Protein AF-A0A2H0ZC05-F1 (afdb_monomer)

Organism: Candidozyma auris (NCBI:txid498019)

Nearest PDB structures (foldseek):
  5mu7-assembly1_A  TM=9.504E-01  e=3.619E-16  Thermochaetoides thermophila DSM 1495
  5nzr-assembly1_B  TM=6.597E-01  e=6.201E-12  Mus musculus
  5nzt-assembly1_N  TM=6.610E-01  e=6.939E-12  Mus musculus
  9c5c-assembly1_B  TM=4.748E-01  e=2.249E-07  Homo sapiens
  9c5a-assembly1_b  TM=6.214E-01  e=5.607E-03  Homo sapiens

Secondary structure (DSSP, 8-state):
--------HHHHHHHHHTT---HHHHHTTHHHHHHHHT-SSHHHHHHHHHHHHHHHHH-TTT-TTHHHHHHHHHHH---HHHHHHHHHHHHHH-HHHHHHHHHHHGGGGGGS-HHHHHHHHHHHHHHTTT-GGGHHHHHHHHHHHTT-S-HHHHHHHHHHHHHH---HHHHHHHHHHHHHHHHH-S-HHHHHHHHHHHHHHHHHSTTSSGGGHHHHHGGGGSS-HHHHHHHHHHHHHH--TTTHHHHHHHHHHHHHHHTT---HHHHHHHHHHHHHHHHHHHH-GGGHHHHHHHHHHTTTTS-HHHHHHHHHHHHHHHHH-GGGHHHHHHHHHHHGGG---HHHHHHHHHHHHHH--SHHHHHHHHHHHHHHH-SSSHHHHHHHHHHHHHHSSS---------------PPBPTTSPBP-----S-----SSSTTTTHHHHHHHTT-HHHHHHHHHHHHHHHHHHHHTT--HHHHHHHHHHHHHHHHHHHHHHTSTTSSSPPPHHHHHHHHHHHHHHH--TTHHHHHHIIIIIHHHHHHHHHHHHHHHHHHHHHHHHHHHHHT-

Radius of gyration: 38.26 Å; Cα contacts (8 Å, |Δi|>4): 537; chains: 1; bounding box: 93×70×108 Å

Structure (mmCIF, N/CA/C/O backbone):
data_AF-A0A2H0ZC05-F1
#
_entry.id   AF-A0A2H0ZC05-F1
#
loop_
_atom_site.group_PDB
_atom_site.id
_atom_site.type_symbol
_atom_site.label_atom_id
_atom_site.label_alt_id
_atom_site.label_comp_id
_atom_site.label_asym_id
_atom_site.label_entity_id
_atom_site.label_seq_id
_atom_site.pdbx_PDB_ins_code
_atom_site.Cartn_x
_atom_site.Cartn_y
_atom_site.Cartn_z
_atom_site.occupancy
_atom_site.B_iso_or_equiv
_atom_site.auth_seq_id
_atom_site.auth_comp_id
_atom_site.auth_asym_id
_atom_site.auth_atom_id
_atom_site.pdbx_PDB_model_num
ATOM 1 N N . MET A 1 1 ? 0.433 31.189 -42.119 1.00 25.84 1 MET A N 1
ATOM 2 C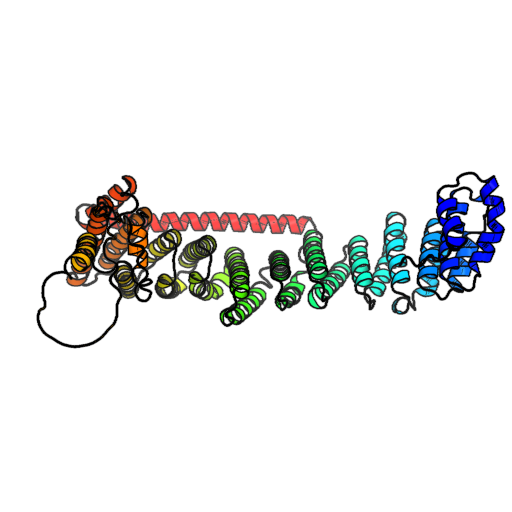 CA . MET A 1 1 ? 1.624 31.275 -42.993 1.00 25.84 1 MET A CA 1
ATOM 3 C C . MET A 1 1 ? 2.494 30.062 -42.678 1.00 25.84 1 MET A C 1
ATOM 5 O O . MET A 1 1 ? 3.306 30.129 -41.775 1.00 25.84 1 MET A O 1
ATOM 9 N N . ILE A 1 2 ? 2.174 28.851 -43.141 1.00 26.28 2 ILE A N 1
ATOM 10 C CA . ILE A 1 2 ? 2.543 28.315 -44.467 1.00 26.28 2 ILE A CA 1
ATOM 11 C C . ILE A 1 2 ? 3.816 28.980 -44.998 1.00 26.28 2 ILE A C 1
ATOM 13 O O . ILE A 1 2 ? 3.753 29.863 -45.847 1.00 26.28 2 ILE A O 1
ATOM 17 N N . TYR A 1 3 ? 4.961 28.589 -44.442 1.00 22.62 3 TYR A N 1
ATOM 18 C CA . TYR A 1 3 ? 6.230 28.705 -45.145 1.00 22.62 3 TYR A CA 1
ATOM 19 C C . TYR A 1 3 ? 6.431 27.409 -45.924 1.00 22.62 3 TYR A C 1
ATOM 21 O O . TYR A 1 3 ? 6.767 26.368 -45.363 1.00 22.62 3 TYR A O 1
ATOM 29 N N . SER A 1 4 ? 6.160 27.489 -47.225 1.00 26.08 4 SER A N 1
ATOM 30 C CA . SER A 1 4 ? 6.611 26.529 -48.223 1.00 26.08 4 SER A CA 1
ATOM 31 C C . SER A 1 4 ? 8.138 26.502 -48.212 1.00 26.08 4 SER A C 1
ATOM 33 O O . SER A 1 4 ? 8.786 27.401 -48.743 1.00 26.08 4 SER A O 1
ATOM 35 N N . ILE A 1 5 ? 8.707 25.479 -47.582 1.00 25.19 5 ILE A N 1
ATOM 36 C CA . ILE A 1 5 ? 10.109 25.101 -47.754 1.00 25.19 5 ILE A CA 1
ATOM 37 C C . ILE A 1 5 ? 10.125 24.094 -48.914 1.00 25.19 5 ILE A C 1
ATOM 39 O O . ILE A 1 5 ? 9.322 23.159 -48.895 1.00 25.19 5 ILE A O 1
ATOM 43 N N . PRO A 1 6 ? 10.957 24.273 -49.955 1.00 29.19 6 PRO A N 1
ATOM 44 C CA . PRO A 1 6 ? 11.022 23.322 -51.056 1.00 29.19 6 PRO A CA 1
ATOM 45 C C . PRO A 1 6 ? 11.471 21.962 -50.509 1.00 29.19 6 PRO A C 1
ATOM 47 O O . PRO A 1 6 ? 12.540 21.868 -49.905 1.00 29.19 6 PRO A O 1
ATOM 50 N N . MET A 1 7 ? 10.645 20.928 -50.711 1.00 31.30 7 MET A N 1
ATOM 51 C CA . MET A 1 7 ? 10.996 19.530 -50.448 1.00 31.30 7 MET A CA 1
ATOM 52 C C . MET A 1 7 ? 12.373 19.256 -51.054 1.00 31.30 7 MET A C 1
ATOM 54 O O . MET A 1 7 ? 12.557 19.331 -52.271 1.00 31.30 7 MET A O 1
ATOM 58 N N . SER A 1 8 ? 13.361 18.986 -50.203 1.00 38.34 8 SER A N 1
ATOM 59 C CA . SER A 1 8 ? 14.692 18.623 -50.678 1.00 38.34 8 SER A CA 1
ATOM 60 C C . SER A 1 8 ? 14.616 17.252 -51.352 1.00 38.34 8 SER A C 1
ATOM 62 O O . SER A 1 8 ? 13.897 16.365 -50.891 1.00 38.34 8 SER A O 1
ATOM 64 N N . THR A 1 9 ? 15.376 17.045 -52.427 1.00 42.34 9 THR A N 1
ATOM 65 C CA . THR A 1 9 ? 15.483 15.780 -53.181 1.00 42.34 9 THR A CA 1
ATOM 66 C C . THR A 1 9 ? 15.666 14.552 -52.275 1.00 42.34 9 THR A C 1
ATOM 68 O O . THR A 1 9 ? 15.204 13.467 -52.604 1.00 42.34 9 THR A O 1
ATOM 71 N N . SER A 1 10 ? 16.257 14.731 -51.091 1.00 37.34 10 SER A N 1
ATOM 72 C CA . SER A 1 10 ? 16.441 13.710 -50.053 1.00 37.34 10 SER A CA 1
ATOM 73 C C . SER A 1 10 ? 15.133 13.163 -49.444 1.00 37.34 10 SER A C 1
ATOM 75 O O . SER A 1 10 ? 15.049 11.963 -49.186 1.00 37.34 10 SER A O 1
ATOM 77 N N . GLU A 1 11 ? 14.099 13.990 -49.246 1.00 40.62 11 GLU A N 1
ATOM 78 C CA . GLU A 1 11 ? 12.806 13.555 -48.675 1.00 40.62 11 GLU A CA 1
ATOM 79 C C . GLU A 1 11 ? 11.979 12.745 -49.675 1.00 40.62 11 GLU A C 1
ATOM 81 O O . GLU A 1 11 ? 11.340 11.753 -49.314 1.00 40.62 11 GLU A O 1
ATOM 86 N N . VAL A 1 12 ? 12.042 13.143 -50.949 1.00 46.09 12 VAL A N 1
ATOM 87 C CA . VAL A 1 12 ? 11.415 12.419 -52.059 1.00 46.09 12 VAL A CA 1
ATOM 88 C C . VAL A 1 12 ? 12.086 11.058 -52.240 1.00 46.09 12 VAL A C 1
ATOM 90 O O . VAL A 1 12 ? 11.395 10.056 -52.385 1.00 46.09 12 VAL A O 1
ATOM 93 N N . ILE A 1 13 ? 13.419 11.002 -52.149 1.00 50.53 13 ILE A N 1
ATOM 94 C CA . ILE A 1 13 ? 14.196 9.766 -52.290 1.00 50.53 13 ILE A CA 1
ATOM 95 C C . ILE A 1 13 ? 13.899 8.787 -51.145 1.00 50.53 13 ILE A C 1
ATOM 97 O O . ILE A 1 13 ? 13.570 7.642 -51.425 1.00 50.53 13 ILE A O 1
ATOM 101 N N . HIS A 1 14 ? 13.914 9.201 -49.874 1.00 47.03 14 HIS A N 1
ATOM 102 C CA . HIS A 1 14 ? 13.632 8.278 -48.761 1.00 47.03 14 HIS A CA 1
ATOM 103 C C . HIS A 1 14 ? 12.200 7.706 -48.811 1.00 47.03 14 HIS A C 1
ATOM 105 O O . HIS A 1 14 ? 12.002 6.496 -48.719 1.00 47.03 14 HIS A O 1
ATOM 111 N N . CYS A 1 15 ? 11.187 8.556 -49.021 1.00 48.47 15 CYS A N 1
ATOM 112 C CA . CYS A 1 15 ? 9.786 8.121 -49.016 1.00 48.47 15 CYS A CA 1
ATOM 113 C C . CYS A 1 15 ? 9.405 7.305 -50.273 1.00 48.47 15 CYS A C 1
ATOM 115 O O . CYS A 1 15 ? 8.543 6.424 -50.200 1.00 48.47 15 CYS A O 1
ATOM 117 N N . ALA A 1 16 ? 10.061 7.559 -51.414 1.00 50.00 16 ALA A N 1
ATOM 118 C CA . ALA A 1 16 ? 9.910 6.757 -52.629 1.00 50.00 16 ALA A CA 1
ATOM 119 C C . ALA A 1 16 ? 10.666 5.420 -52.542 1.00 50.00 16 ALA A C 1
ATOM 121 O O . ALA A 1 16 ? 10.108 4.387 -52.905 1.00 50.00 16 ALA A O 1
ATOM 122 N N . LEU A 1 17 ? 11.894 5.403 -52.011 1.00 54.03 17 LEU A N 1
ATOM 123 C CA . LEU A 1 17 ? 12.726 4.197 -51.909 1.00 54.03 17 LEU A CA 1
ATOM 124 C C . LEU A 1 17 ? 12.153 3.144 -50.956 1.00 54.03 17 LEU A C 1
ATOM 126 O O . LEU A 1 17 ? 12.253 1.959 -51.248 1.00 54.03 17 LEU A O 1
ATOM 130 N N . CYS A 1 18 ? 11.475 3.536 -49.873 1.00 54.59 18 CYS A N 1
ATOM 131 C CA . CYS A 1 18 ? 10.784 2.566 -49.012 1.00 54.59 18 CYS A CA 1
ATOM 132 C C . CYS A 1 18 ? 9.601 1.859 -49.712 1.00 54.59 18 CYS A C 1
ATOM 134 O O . CYS A 1 18 ? 9.106 0.850 -49.208 1.00 54.59 18 CYS A O 1
ATOM 136 N N . LYS A 1 19 ? 9.121 2.382 -50.852 1.00 57.22 19 LYS A N 1
ATOM 137 C CA . LYS A 1 19 ? 7.985 1.842 -51.623 1.00 57.22 19 LYS A CA 1
ATOM 138 C C . LYS A 1 19 ? 8.395 1.200 -52.951 1.00 57.22 19 LYS A C 1
ATOM 140 O O . LYS A 1 19 ? 7.619 0.421 -53.501 1.00 57.22 19 LYS A O 1
ATOM 145 N N . LEU A 1 20 ? 9.588 1.505 -53.456 1.00 60.16 20 LEU A N 1
ATOM 146 C CA . LEU A 1 20 ? 10.140 0.949 -54.688 1.00 60.16 20 LEU A CA 1
ATOM 147 C C . LEU A 1 20 ? 10.811 -0.398 -54.397 1.00 60.16 20 LEU A C 1
ATOM 149 O O . LEU A 1 20 ? 11.782 -0.472 -53.652 1.00 60.16 20 LEU A O 1
ATOM 153 N N . LYS A 1 21 ? 10.278 -1.468 -54.992 1.00 64.75 21 LYS A N 1
ATOM 154 C CA . LYS A 1 21 ? 10.805 -2.839 -54.858 1.00 64.75 21 LYS A CA 1
ATOM 155 C C . LYS A 1 21 ? 11.502 -3.350 -56.121 1.00 64.75 21 LYS A C 1
ATOM 157 O O . LYS A 1 21 ? 11.940 -4.493 -56.141 1.00 64.75 21 LYS A O 1
ATOM 162 N N . GLU A 1 22 ? 11.566 -2.534 -57.171 1.00 74.56 22 GLU A N 1
ATOM 163 C CA . GLU A 1 22 ? 12.132 -2.913 -58.468 1.00 74.56 22 GLU A CA 1
ATOM 164 C C . GLU A 1 22 ? 13.653 -2.670 -58.485 1.00 74.56 22 GLU A C 1
ATOM 166 O O . GLU A 1 22 ? 14.074 -1.511 -58.421 1.00 74.56 22 GLU A O 1
ATOM 171 N N . PRO A 1 23 ? 14.491 -3.723 -58.575 1.00 71.62 23 PRO A N 1
ATOM 172 C CA . PRO A 1 23 ? 15.948 -3.603 -58.450 1.00 71.62 23 PRO A CA 1
ATOM 173 C C . PRO A 1 23 ? 16.602 -2.701 -59.507 1.00 71.62 23 PRO A C 1
ATOM 175 O O . PRO A 1 23 ? 17.554 -1.990 -59.201 1.00 71.62 23 PRO A O 1
ATOM 178 N N . GLU A 1 24 ? 16.063 -2.687 -60.727 1.00 75.06 24 GLU A N 1
ATOM 179 C CA . GLU A 1 24 ? 16.608 -1.942 -61.873 1.00 75.06 24 GLU A CA 1
ATOM 180 C C . GLU A 1 24 ? 16.521 -0.420 -61.676 1.00 75.06 24 GLU A C 1
ATOM 182 O O . GLU A 1 24 ? 17.444 0.324 -62.007 1.00 75.06 24 GLU A O 1
ATOM 187 N N . LEU A 1 25 ? 15.433 0.062 -61.065 1.00 75.44 25 LEU A N 1
ATOM 188 C CA . LEU A 1 25 ? 15.272 1.480 -60.735 1.00 75.44 25 LEU A CA 1
ATOM 189 C C . LEU A 1 25 ? 16.177 1.888 -59.567 1.00 75.44 25 LEU A C 1
ATOM 191 O O . LEU A 1 25 ? 16.701 3.004 -59.551 1.00 75.44 25 LEU A O 1
ATOM 195 N N . LEU A 1 26 ? 16.392 0.982 -58.609 1.00 78.75 26 LEU A N 1
ATOM 196 C CA . LEU A 1 26 ? 17.261 1.213 -57.455 1.00 78.75 26 LEU A CA 1
ATOM 197 C C . LEU A 1 26 ? 18.736 1.315 -57.857 1.00 78.75 26 LEU A C 1
ATOM 199 O O . LEU A 1 26 ? 19.447 2.149 -57.298 1.00 78.75 26 LEU A O 1
ATOM 203 N N . GLU A 1 27 ? 19.177 0.538 -58.851 1.00 81.69 27 GLU A N 1
ATOM 204 C CA . GLU A 1 27 ? 20.559 0.547 -59.348 1.00 81.69 27 GLU A CA 1
ATOM 205 C C . GLU A 1 27 ? 20.999 1.943 -59.817 1.00 81.69 27 GLU A C 1
ATOM 207 O O . GLU A 1 27 ? 22.078 2.425 -59.463 1.00 81.69 27 GLU A O 1
ATOM 212 N N . THR A 1 28 ? 20.115 2.660 -60.517 1.00 83.50 28 THR A N 1
ATOM 213 C CA . THR A 1 28 ? 20.395 4.020 -61.013 1.00 83.50 28 THR A CA 1
ATOM 214 C C . THR A 1 28 ? 20.572 5.062 -59.900 1.00 83.50 28 THR A C 1
ATOM 216 O O . THR A 1 28 ? 21.177 6.115 -60.113 1.00 83.50 28 THR A O 1
ATOM 219 N N . LEU A 1 29 ? 20.066 4.781 -58.695 1.00 82.88 29 LEU A N 1
ATOM 220 C CA . LEU A 1 29 ? 20.072 5.706 -57.562 1.00 82.88 29 LEU A CA 1
ATOM 221 C C . LEU A 1 29 ? 21.282 5.516 -56.638 1.00 82.88 29 LEU A C 1
ATOM 223 O O . LEU A 1 29 ? 21.592 6.423 -55.861 1.00 82.88 29 LEU A O 1
ATOM 227 N N . ILE A 1 30 ? 22.003 4.396 -56.749 1.00 85.31 30 ILE A N 1
ATOM 228 C CA . ILE A 1 30 ? 23.152 4.056 -55.892 1.00 85.31 30 ILE A CA 1
ATOM 229 C C . ILE A 1 30 ? 24.222 5.164 -55.865 1.00 85.31 30 ILE A C 1
ATOM 231 O O . ILE A 1 30 ? 24.635 5.548 -54.764 1.00 85.31 30 ILE A O 1
ATOM 235 N N . PRO A 1 31 ? 24.666 5.739 -57.006 1.00 87.62 31 PRO A N 1
ATOM 236 C CA . PRO A 1 31 ? 25.698 6.779 -56.990 1.00 87.62 31 PRO A CA 1
ATOM 237 C C . PRO A 1 31 ? 25.248 8.038 -56.240 1.00 87.62 31 PRO A C 1
ATOM 239 O O . PRO A 1 31 ? 26.032 8.634 -55.501 1.00 87.62 31 PRO A O 1
ATOM 242 N N . ASN A 1 32 ? 23.968 8.403 -56.371 1.00 86.69 32 ASN A N 1
ATOM 243 C CA . ASN A 1 32 ? 23.388 9.556 -55.684 1.00 86.69 32 ASN A CA 1
ATOM 244 C C . ASN A 1 32 ? 23.322 9.319 -54.171 1.00 86.69 32 ASN A C 1
ATOM 246 O O . ASN A 1 32 ? 23.702 10.195 -53.399 1.00 86.69 32 ASN A O 1
ATOM 250 N N . VAL A 1 33 ? 22.899 8.125 -53.738 1.00 87.81 33 VAL A N 1
ATOM 251 C CA . VAL A 1 33 ? 22.850 7.767 -52.311 1.00 87.81 33 VAL A CA 1
ATOM 252 C C . VAL A 1 33 ? 24.248 7.797 -51.694 1.00 87.81 33 VAL A C 1
ATOM 254 O O . VAL A 1 33 ? 24.424 8.403 -50.637 1.00 87.81 33 VAL A O 1
ATOM 257 N N . ARG A 1 34 ? 25.261 7.242 -52.376 1.00 89.81 34 ARG A N 1
ATOM 258 C CA . ARG A 1 34 ? 26.662 7.304 -51.926 1.00 89.81 34 ARG A CA 1
ATOM 259 C C . ARG A 1 34 ? 27.164 8.743 -51.794 1.00 89.81 34 ARG A C 1
ATOM 261 O O . ARG A 1 34 ? 27.773 9.087 -50.787 1.00 89.81 34 ARG A O 1
ATOM 268 N N . GLN A 1 35 ? 26.858 9.610 -52.759 1.00 89.50 35 GLN A N 1
ATOM 269 C CA . GLN A 1 35 ? 27.215 11.029 -52.674 1.00 89.50 35 GLN A CA 1
ATOM 270 C C . GLN A 1 35 ? 26.499 11.738 -51.511 1.00 89.50 35 GLN A C 1
ATOM 272 O O . GLN A 1 35 ? 27.079 12.605 -50.855 1.00 89.50 35 GLN A O 1
ATOM 277 N N . CYS A 1 36 ? 25.252 11.358 -51.224 1.00 89.69 36 CYS A N 1
ATOM 278 C CA . CYS A 1 36 ? 24.489 11.911 -50.111 1.00 89.69 36 CYS A CA 1
ATOM 279 C C . CYS A 1 36 ? 25.046 11.522 -48.730 1.00 89.69 36 CYS A C 1
ATOM 281 O O . CYS A 1 36 ? 24.809 12.270 -47.781 1.00 89.69 36 CYS A O 1
ATOM 283 N N . LEU A 1 37 ? 25.805 10.426 -48.604 1.00 88.94 37 LEU A N 1
ATOM 284 C CA . LEU A 1 37 ? 26.459 10.043 -47.344 1.00 88.94 37 LEU A CA 1
ATOM 285 C C . LEU A 1 37 ? 27.570 11.018 -46.940 1.00 88.94 37 LEU A C 1
ATOM 287 O O . LEU A 1 37 ? 27.735 11.276 -45.761 1.00 88.94 37 LEU A O 1
ATOM 291 N N . VAL A 1 38 ? 28.275 11.638 -47.888 1.00 90.56 38 VAL A N 1
ATOM 292 C CA . VAL A 1 38 ? 29.359 12.606 -47.596 1.00 90.56 38 VAL A CA 1
ATOM 293 C C . VAL A 1 38 ? 28.851 14.057 -47.664 1.00 90.56 38 VAL A C 1
ATOM 295 O O . VAL A 1 38 ? 29.604 15.027 -47.718 1.00 90.56 38 VAL A O 1
ATOM 298 N N . HIS A 1 39 ? 27.532 14.250 -47.699 1.00 92.19 39 HIS A N 1
ATOM 299 C CA . HIS A 1 39 ? 26.953 15.574 -47.872 1.00 92.19 39 HIS A CA 1
ATOM 300 C C . HIS A 1 39 ? 27.164 16.457 -46.632 1.00 92.19 39 HIS A C 1
ATOM 302 O O . HIS A 1 39 ? 27.026 16.001 -45.501 1.00 92.19 39 HIS A O 1
ATOM 308 N N . ARG A 1 40 ? 27.400 17.764 -46.823 1.00 89.69 40 ARG A N 1
ATOM 309 C CA . ARG A 1 40 ? 27.661 18.726 -45.727 1.00 89.69 40 ARG A CA 1
ATOM 310 C C . ARG A 1 40 ? 26.579 18.767 -44.636 1.00 89.69 40 ARG A C 1
ATOM 312 O O . ARG A 1 40 ? 26.881 18.989 -43.469 1.00 89.69 40 ARG A O 1
ATOM 319 N N . HIS A 1 41 ? 25.321 18.542 -45.015 1.00 89.56 41 HIS A N 1
ATOM 320 C CA . HIS A 1 41 ? 24.163 18.639 -44.118 1.00 89.56 41 HIS A CA 1
ATOM 321 C C . HIS A 1 41 ? 23.793 17.275 -43.533 1.00 89.56 41 HIS A C 1
ATOM 323 O O . HIS A 1 41 ? 23.402 16.386 -44.291 1.00 89.56 41 HIS A O 1
ATOM 329 N N . ALA A 1 42 ? 23.806 17.152 -42.201 1.00 89.56 42 ALA A N 1
ATOM 330 C CA . ALA A 1 42 ? 23.442 15.929 -41.474 1.00 89.56 42 ALA A CA 1
ATOM 331 C C . ALA A 1 42 ? 22.030 15.419 -41.820 1.00 89.56 42 ALA A C 1
ATOM 333 O O . ALA A 1 42 ? 21.810 14.220 -41.953 1.00 89.56 42 ALA A O 1
ATOM 334 N N . TYR A 1 43 ? 21.081 16.326 -42.084 1.00 87.12 43 TYR A N 1
ATOM 335 C CA . TYR A 1 43 ? 19.729 15.961 -42.530 1.00 87.12 43 TYR A CA 1
ATOM 336 C C . TYR A 1 43 ? 19.713 15.132 -43.826 1.00 87.12 43 TYR A C 1
ATOM 338 O O . TYR A 1 43 ? 18.843 14.287 -44.010 1.00 87.12 43 TYR A O 1
ATOM 346 N N . VAL A 1 44 ? 20.662 15.366 -44.734 1.00 88.75 44 VAL A N 1
ATOM 347 C CA . VAL A 1 44 ? 20.771 14.592 -45.979 1.00 88.75 44 VAL A CA 1
ATOM 348 C C . VAL A 1 44 ? 21.444 13.251 -45.700 1.00 88.75 44 VAL A C 1
ATOM 350 O O . VAL A 1 44 ? 20.954 12.223 -46.165 1.00 88.75 44 VAL A O 1
ATOM 353 N N . ARG A 1 45 ? 22.503 13.250 -44.878 1.00 91.94 45 ARG A N 1
ATOM 354 C CA . ARG A 1 45 ? 23.231 12.034 -44.487 1.00 91.94 45 ARG A CA 1
ATOM 355 C C . ARG A 1 45 ? 22.329 11.043 -43.750 1.00 91.94 45 ARG A C 1
ATOM 357 O O . ARG A 1 45 ? 22.273 9.882 -44.139 1.00 91.94 45 ARG A O 1
ATOM 364 N N . LYS A 1 46 ? 21.521 11.500 -42.780 1.00 88.25 46 LYS A N 1
ATOM 365 C CA . LYS A 1 46 ? 20.600 10.626 -42.027 1.00 88.25 46 LYS A CA 1
ATOM 366 C C . LYS A 1 46 ? 19.616 9.876 -42.934 1.00 88.25 46 LYS A C 1
ATOM 368 O O . LYS A 1 46 ? 19.323 8.712 -42.689 1.00 88.25 46 LYS A O 1
ATOM 373 N N . ASN A 1 47 ? 19.116 10.532 -43.983 1.00 86.88 47 ASN A N 1
ATOM 374 C CA . ASN A 1 47 ? 18.179 9.929 -44.930 1.00 86.88 47 ASN A CA 1
ATOM 375 C C . ASN A 1 47 ? 18.913 9.010 -45.917 1.00 86.88 47 ASN A C 1
ATOM 377 O O . ASN A 1 47 ? 18.370 7.984 -46.319 1.00 86.88 47 ASN A O 1
ATOM 381 N N . ALA A 1 48 ? 20.149 9.362 -46.286 1.00 89.94 48 ALA A N 1
ATOM 382 C CA . ALA A 1 48 ? 21.000 8.543 -47.141 1.00 89.94 48 ALA A CA 1
ATOM 383 C C . ALA A 1 48 ? 21.345 7.194 -46.492 1.00 89.94 48 ALA A C 1
ATOM 385 O O . ALA A 1 48 ? 21.330 6.182 -47.183 1.00 89.94 48 ALA A O 1
ATOM 386 N N . ILE A 1 49 ? 21.560 7.157 -45.172 1.00 91.25 49 ILE A N 1
ATOM 387 C CA . ILE A 1 49 ? 21.775 5.916 -44.405 1.00 91.25 49 ILE A CA 1
ATOM 388 C C . ILE A 1 49 ? 20.582 4.961 -44.560 1.00 91.25 49 ILE A C 1
ATOM 390 O O . ILE A 1 49 ? 20.755 3.802 -44.930 1.00 91.25 49 ILE A O 1
ATOM 394 N N . PHE A 1 50 ? 19.355 5.447 -44.345 1.00 86.88 50 PHE A N 1
ATOM 395 C CA . PHE A 1 50 ? 18.157 4.613 -44.490 1.00 86.88 50 PHE A CA 1
ATOM 396 C C . PHE A 1 50 ? 17.865 4.229 -45.942 1.00 86.88 50 PHE A C 1
ATOM 398 O O . PHE A 1 50 ? 17.373 3.130 -46.197 1.00 86.88 50 PHE A O 1
ATOM 405 N N . ALA A 1 51 ? 18.182 5.105 -46.898 1.00 86.50 51 ALA A N 1
ATOM 406 C CA . ALA A 1 51 ? 18.113 4.785 -48.320 1.00 86.50 51 ALA A CA 1
ATOM 407 C C . ALA A 1 51 ? 19.077 3.643 -48.676 1.00 86.50 51 ALA A C 1
ATOM 409 O O . ALA A 1 51 ? 18.661 2.677 -49.312 1.00 86.50 51 ALA A O 1
ATOM 410 N N . LEU A 1 52 ? 20.328 3.716 -48.208 1.00 89.56 52 LEU A N 1
ATOM 411 C CA . LEU A 1 52 ? 21.341 2.675 -48.387 1.00 89.56 52 LEU A CA 1
ATOM 412 C C . LEU A 1 52 ? 20.874 1.338 -47.791 1.00 89.56 52 LEU A C 1
ATOM 414 O O . LEU A 1 52 ? 20.879 0.319 -48.478 1.00 89.56 52 LEU A O 1
ATOM 418 N N . TYR A 1 53 ? 20.397 1.363 -46.545 1.00 87.69 53 TYR A N 1
ATOM 419 C CA . TYR A 1 53 ? 19.838 0.196 -45.860 1.00 87.69 53 TYR A CA 1
ATOM 420 C C . TYR A 1 53 ? 18.636 -0.402 -46.608 1.00 87.69 53 TYR A C 1
ATOM 422 O O . TYR A 1 53 ? 18.549 -1.617 -46.783 1.00 87.69 53 TYR A O 1
ATOM 430 N N . SER A 1 54 ? 17.725 0.441 -47.101 1.00 86.25 54 SER A N 1
ATOM 431 C CA . SER A 1 54 ? 16.544 -0.008 -47.848 1.00 86.25 54 SER A CA 1
ATOM 432 C C . SER A 1 54 ? 16.925 -0.675 -49.170 1.00 86.25 54 SER A C 1
ATOM 434 O O . SER A 1 54 ? 16.380 -1.729 -49.489 1.00 86.25 54 SER A O 1
ATOM 436 N N . ILE A 1 55 ? 17.885 -0.109 -49.914 1.00 86.31 55 ILE A N 1
ATOM 437 C CA . ILE A 1 55 ? 18.388 -0.700 -51.165 1.00 86.31 55 ILE A CA 1
ATOM 438 C C . ILE A 1 55 ? 19.006 -2.072 -50.891 1.00 86.31 55 ILE A C 1
ATOM 440 O O . ILE A 1 55 ? 18.661 -3.039 -51.572 1.00 86.31 55 ILE A O 1
ATOM 444 N N . TYR A 1 56 ? 19.852 -2.172 -49.861 1.00 87.88 56 TYR A N 1
ATOM 445 C CA . TYR A 1 56 ? 20.472 -3.437 -49.470 1.00 87.88 56 TYR A CA 1
ATOM 446 C C . TYR A 1 56 ? 19.421 -4.502 -49.147 1.00 87.88 56 TYR A C 1
ATOM 448 O O . TYR A 1 56 ? 19.495 -5.611 -49.660 1.00 87.88 56 TYR A O 1
ATOM 456 N N . ARG A 1 57 ? 18.386 -4.154 -48.370 1.00 85.69 57 ARG A N 1
ATOM 457 C CA . ARG A 1 57 ? 17.307 -5.087 -48.009 1.00 85.69 57 ARG A CA 1
ATOM 458 C C . ARG A 1 57 ? 16.463 -5.570 -49.186 1.00 85.69 57 ARG A C 1
ATOM 460 O O . ARG A 1 57 ? 15.875 -6.645 -49.085 1.00 85.69 57 ARG A O 1
ATOM 467 N N . VAL A 1 58 ? 16.345 -4.779 -50.252 1.00 85.00 58 VAL A N 1
ATOM 468 C CA . VAL A 1 58 ? 15.631 -5.194 -51.470 1.00 85.00 58 VAL A CA 1
ATOM 469 C C . VAL A 1 58 ? 16.495 -6.142 -52.296 1.00 85.00 58 VAL A C 1
ATOM 471 O O . VAL A 1 58 ? 15.994 -7.159 -52.771 1.00 85.00 58 VAL A O 1
ATOM 474 N N . SER A 1 59 ? 17.781 -5.832 -52.465 1.00 83.25 59 SER A N 1
ATOM 475 C CA . SER A 1 59 ? 18.719 -6.712 -53.159 1.00 83.25 59 SER A CA 1
ATOM 476 C C . SER A 1 59 ? 20.151 -6.498 -52.673 1.00 83.25 59 SER A C 1
ATOM 478 O O . SER A 1 59 ? 20.804 -5.513 -53.024 1.00 83.25 59 SER A O 1
ATOM 480 N N . ASN A 1 60 ? 20.669 -7.481 -51.932 1.00 83.56 60 ASN A N 1
ATOM 481 C CA . ASN A 1 60 ? 22.026 -7.463 -51.379 1.00 83.56 60 ASN A CA 1
ATOM 482 C C . ASN A 1 60 ? 23.112 -7.346 -52.470 1.00 83.56 60 ASN A C 1
ATOM 484 O O . ASN A 1 60 ? 24.212 -6.876 -52.200 1.00 83.56 60 ASN A O 1
ATOM 488 N N . HIS A 1 61 ? 22.820 -7.767 -53.707 1.00 86.44 61 HIS A N 1
ATOM 489 C CA . HIS A 1 61 ? 23.771 -7.721 -54.823 1.00 86.44 61 HIS A CA 1
ATOM 490 C C . HIS A 1 61 ? 23.994 -6.316 -55.391 1.00 86.44 61 HIS A C 1
ATOM 492 O O . HIS A 1 61 ? 25.009 -6.091 -56.043 1.00 86.44 61 HIS A O 1
ATOM 498 N N . LEU A 1 62 ? 23.066 -5.380 -55.161 1.00 85.38 62 LEU A N 1
ATOM 499 C CA . LEU A 1 62 ? 23.171 -4.019 -55.692 1.00 85.38 62 LEU A CA 1
ATOM 500 C C . LEU A 1 62 ? 24.264 -3.208 -54.983 1.00 85.38 62 LEU A C 1
ATOM 502 O O . LEU A 1 62 ? 24.971 -2.432 -55.621 1.00 85.38 62 LEU A O 1
ATOM 506 N N . ILE A 1 63 ? 24.410 -3.386 -53.668 1.00 86.44 63 ILE A N 1
ATOM 507 C CA . ILE A 1 63 ? 25.419 -2.700 -52.849 1.00 86.44 63 ILE A CA 1
ATOM 508 C C . ILE A 1 63 ? 25.999 -3.702 -51.841 1.00 86.44 63 ILE A C 1
ATOM 510 O O . ILE A 1 63 ? 25.664 -3.649 -50.660 1.00 86.44 63 ILE A O 1
ATOM 514 N N . PRO A 1 64 ? 26.838 -4.655 -52.277 1.00 88.44 64 PRO A N 1
ATOM 515 C CA . PRO A 1 64 ? 27.365 -5.683 -51.382 1.00 88.44 64 PRO A CA 1
ATOM 516 C C . PRO A 1 64 ? 28.243 -5.099 -50.263 1.00 88.44 64 PRO A C 1
ATOM 518 O O . PRO A 1 64 ? 28.293 -5.676 -49.185 1.00 88.44 64 PRO A O 1
ATOM 521 N N . ASP A 1 65 ? 28.862 -3.942 -50.510 1.00 91.00 65 ASP A N 1
ATOM 522 C CA . ASP A 1 65 ? 29.741 -3.172 -49.620 1.00 91.00 65 ASP A CA 1
ATOM 523 C C . ASP A 1 65 ? 28.996 -2.254 -48.628 1.00 91.00 65 ASP A C 1
ATOM 525 O O . ASP A 1 65 ? 29.609 -1.417 -47.963 1.00 91.00 65 ASP A O 1
ATOM 529 N N . ALA A 1 66 ? 27.661 -2.334 -48.552 1.00 90.50 66 ALA A N 1
ATOM 530 C CA . ALA A 1 66 ? 26.879 -1.461 -47.675 1.00 90.50 66 ALA A CA 1
ATOM 531 C C . ALA A 1 66 ? 27.250 -1.589 -46.182 1.00 90.50 66 ALA A C 1
ATOM 533 O O . ALA A 1 66 ? 27.333 -0.546 -45.527 1.00 90.50 66 ALA A O 1
ATOM 534 N N . PRO A 1 67 ? 27.483 -2.794 -45.617 1.00 92.06 67 PRO A N 1
ATOM 535 C CA . PRO A 1 67 ? 27.903 -2.924 -44.222 1.00 92.06 67 PRO A CA 1
ATOM 536 C C . PRO A 1 67 ? 29.251 -2.248 -43.945 1.00 92.06 67 PRO A C 1
ATOM 538 O O . PRO A 1 67 ? 29.378 -1.517 -42.966 1.00 92.06 67 PRO A O 1
ATOM 541 N N . GLU A 1 68 ? 30.238 -2.431 -44.823 1.00 93.38 68 GLU A N 1
ATOM 542 C CA . GLU A 1 68 ? 31.562 -1.816 -44.700 1.00 93.38 68 GLU A CA 1
ATOM 543 C C . GLU A 1 68 ? 31.473 -0.289 -44.800 1.00 93.38 68 GLU A C 1
ATOM 545 O O . GLU A 1 68 ? 32.093 0.420 -44.007 1.00 93.38 68 GLU A O 1
ATOM 550 N N . LEU A 1 69 ? 30.650 0.220 -45.723 1.00 92.56 69 LEU A N 1
ATOM 551 C CA . LEU A 1 69 ? 30.420 1.653 -45.904 1.00 92.56 69 LEU A CA 1
ATOM 552 C C . LEU A 1 69 ? 29.745 2.293 -44.682 1.00 92.56 69 LEU A C 1
ATOM 554 O O . LEU A 1 69 ? 30.095 3.407 -44.293 1.00 92.56 69 LEU A O 1
ATOM 558 N N . LEU A 1 70 ? 28.783 1.599 -44.063 1.00 93.81 70 LEU A N 1
ATOM 559 C CA . LEU A 1 70 ? 28.151 2.054 -42.822 1.00 93.81 70 LEU A CA 1
ATOM 560 C C . LEU A 1 70 ? 29.128 2.030 -41.646 1.00 93.81 70 LEU A C 1
ATOM 562 O O . LEU A 1 70 ? 29.110 2.958 -40.840 1.00 93.81 70 LEU A O 1
ATOM 566 N N . TYR A 1 71 ? 29.992 1.015 -41.562 1.00 94.12 71 TYR A N 1
ATOM 567 C CA . TYR A 1 71 ? 31.022 0.934 -40.527 1.00 94.12 71 TYR A CA 1
ATOM 568 C C . TYR A 1 71 ? 32.027 2.086 -40.642 1.00 94.12 71 TYR A C 1
ATOM 570 O O . TYR A 1 71 ? 32.267 2.790 -39.663 1.00 94.12 71 TYR A O 1
ATOM 578 N N . SER A 1 72 ? 32.559 2.349 -41.844 1.00 93.44 72 SER A N 1
ATOM 579 C CA . SER A 1 72 ? 33.473 3.478 -42.065 1.00 93.44 72 SER A CA 1
ATOM 580 C C . SER A 1 72 ? 32.800 4.820 -41.784 1.00 93.44 72 SER A C 1
ATOM 582 O O . SER A 1 72 ? 33.382 5.686 -41.137 1.00 93.44 72 SER A O 1
ATOM 584 N N . PHE A 1 73 ? 31.542 4.973 -42.210 1.00 93.31 73 PHE A N 1
ATOM 585 C CA . PHE A 1 73 ? 30.755 6.171 -41.934 1.00 93.31 73 PHE A CA 1
ATOM 586 C C . PHE A 1 73 ? 30.583 6.401 -40.427 1.00 93.31 73 PHE A C 1
ATOM 588 O O . PHE A 1 73 ? 30.735 7.519 -39.946 1.00 93.31 73 PHE A O 1
ATOM 595 N N . LEU A 1 74 ? 30.300 5.342 -39.666 1.00 92.88 74 LEU A N 1
ATOM 596 C CA . LEU A 1 74 ? 30.082 5.418 -38.224 1.00 92.88 74 LEU A CA 1
ATOM 597 C C . LEU A 1 74 ? 31.339 5.855 -37.445 1.00 92.88 74 LEU A C 1
ATOM 599 O O . LEU A 1 74 ? 31.210 6.513 -36.409 1.00 92.88 74 LEU A O 1
ATOM 603 N N . LEU A 1 75 ? 32.536 5.522 -37.942 1.00 91.00 75 LEU A N 1
ATOM 604 C CA . LEU A 1 75 ? 33.816 5.941 -37.356 1.00 91.00 75 LEU A CA 1
ATOM 605 C C . LEU A 1 75 ? 34.135 7.424 -37.605 1.00 91.00 75 LEU A C 1
ATOM 607 O O . LEU A 1 75 ? 34.708 8.076 -36.736 1.00 91.00 75 LEU A O 1
ATOM 611 N N . GLU A 1 76 ? 33.773 7.953 -38.776 1.00 91.25 76 GLU A N 1
ATOM 612 C CA . GLU A 1 76 ? 34.114 9.323 -39.191 1.00 91.25 76 GLU A CA 1
ATOM 613 C C . GLU A 1 76 ? 33.046 10.368 -38.835 1.00 91.25 76 GLU A C 1
ATOM 615 O O . GLU A 1 76 ? 33.347 11.558 -38.735 1.00 91.25 76 GLU A O 1
ATOM 620 N N . GLU A 1 77 ? 31.789 9.955 -38.676 1.00 92.19 77 GLU A N 1
ATOM 621 C CA . GLU A 1 77 ? 30.673 10.870 -38.442 1.00 92.19 77 GLU A CA 1
ATOM 622 C C . GLU A 1 77 ? 30.767 11.554 -37.065 1.00 92.19 77 GLU A C 1
ATOM 624 O O . GLU A 1 77 ? 31.355 11.029 -36.119 1.00 92.19 77 GLU A O 1
ATOM 629 N N . PHE A 1 78 ? 30.145 12.727 -36.921 1.00 89.75 78 PHE A N 1
ATOM 630 C CA . PHE A 1 78 ? 30.090 13.468 -35.651 1.00 89.75 78 PHE A CA 1
ATOM 631 C C . PHE A 1 78 ? 28.659 13.721 -35.172 1.00 89.75 78 PHE A C 1
ATOM 633 O O . PHE A 1 78 ? 28.443 13.875 -33.974 1.00 89.75 78 PHE A O 1
ATOM 640 N N . ASP A 1 79 ? 27.679 13.744 -36.078 1.00 93.25 79 ASP A N 1
ATOM 641 C CA . ASP A 1 79 ? 26.278 13.979 -35.729 1.00 93.25 79 ASP A CA 1
ATOM 642 C C . ASP A 1 79 ? 25.647 12.767 -35.019 1.00 93.25 79 ASP A C 1
ATOM 644 O O . ASP A 1 79 ? 25.634 11.654 -35.553 1.00 93.25 79 ASP A O 1
ATOM 648 N N . SER A 1 80 ? 25.076 12.988 -33.830 1.00 90.88 80 SER A N 1
ATOM 649 C CA . SER A 1 80 ? 24.513 11.932 -32.976 1.00 90.88 80 SER A CA 1
ATOM 650 C C . SER A 1 80 ? 23.392 11.132 -33.646 1.00 90.88 80 SER A C 1
ATOM 652 O O . SER A 1 80 ? 23.328 9.909 -33.508 1.00 90.88 80 SER A O 1
ATOM 654 N N . VAL A 1 81 ? 22.517 11.795 -34.413 1.00 90.62 81 VAL A N 1
ATOM 655 C CA . VAL A 1 81 ? 21.390 11.138 -35.095 1.00 90.62 81 VAL A CA 1
ATOM 656 C C . VAL A 1 81 ? 21.896 10.276 -36.248 1.00 90.62 81 VAL A C 1
ATOM 658 O O . VAL A 1 81 ? 21.432 9.148 -36.430 1.00 90.62 81 VAL A O 1
ATOM 661 N N . CYS A 1 82 ? 22.864 10.780 -37.016 1.00 92.94 82 CYS A N 1
ATOM 662 C CA . CYS A 1 82 ? 23.500 10.025 -38.092 1.00 92.94 82 CYS A CA 1
ATOM 663 C C . CYS A 1 82 ? 24.250 8.801 -37.549 1.00 92.94 82 CYS A C 1
ATOM 665 O O . CYS A 1 82 ? 24.042 7.707 -38.072 1.00 92.94 82 CYS A O 1
ATOM 667 N N . LYS A 1 83 ? 25.031 8.947 -36.466 1.00 93.56 83 LYS A N 1
ATOM 668 C CA . LYS A 1 83 ? 25.701 7.819 -35.794 1.00 93.56 83 LYS A CA 1
ATOM 669 C C . LYS A 1 83 ? 24.713 6.755 -35.343 1.00 93.56 83 LYS A C 1
ATOM 671 O O . LYS A 1 83 ? 24.857 5.590 -35.700 1.00 93.56 83 LYS A O 1
ATOM 676 N N . ARG A 1 84 ? 23.669 7.159 -34.611 1.00 93.19 84 ARG A N 1
ATOM 677 C CA . ARG A 1 84 ? 22.625 6.242 -34.141 1.00 93.19 84 ARG A CA 1
ATOM 678 C C . ARG A 1 84 ? 21.983 5.487 -35.303 1.00 93.19 84 ARG A C 1
ATOM 680 O O . ARG A 1 84 ? 21.824 4.274 -35.227 1.00 93.19 84 ARG A O 1
ATOM 687 N N . ASN A 1 85 ? 21.618 6.174 -36.385 1.00 92.25 85 ASN A N 1
ATOM 688 C CA . ASN A 1 85 ? 20.972 5.529 -37.530 1.00 92.25 85 ASN A CA 1
ATOM 689 C C . ASN A 1 85 ? 21.918 4.586 -38.281 1.00 92.25 85 ASN A C 1
ATOM 691 O O . ASN A 1 85 ? 21.486 3.504 -38.677 1.00 92.25 85 ASN A O 1
ATOM 695 N N . ALA A 1 86 ? 23.186 4.970 -38.457 1.00 93.69 86 ALA A N 1
ATOM 696 C CA . ALA A 1 86 ? 24.198 4.113 -39.068 1.00 93.69 86 ALA A CA 1
ATOM 697 C C . ALA A 1 86 ? 24.420 2.848 -38.235 1.00 93.69 86 ALA A C 1
ATOM 699 O O . ALA A 1 86 ? 24.393 1.755 -38.793 1.00 93.69 86 ALA A O 1
ATOM 700 N N . PHE A 1 87 ? 24.536 2.985 -36.910 1.00 94.75 87 PHE A N 1
ATOM 701 C CA . PHE A 1 87 ? 24.658 1.858 -35.989 1.00 94.75 87 PHE A CA 1
ATOM 702 C C . PHE A 1 87 ? 23.446 0.918 -36.059 1.00 94.75 87 PHE A C 1
ATOM 704 O O . PHE A 1 87 ? 23.620 -0.282 -36.239 1.00 94.75 87 PHE A O 1
ATOM 711 N N . VAL A 1 88 ? 22.216 1.445 -35.986 1.00 91.50 88 VAL A N 1
ATOM 712 C CA . VAL A 1 88 ? 20.993 0.622 -36.074 1.00 91.50 88 VAL A CA 1
ATOM 713 C C . VAL A 1 88 ? 20.937 -0.135 -37.403 1.00 91.50 88 VAL A C 1
ATOM 715 O O . VAL A 1 88 ? 20.683 -1.337 -37.409 1.00 91.50 88 VAL A O 1
ATOM 718 N N . CYS A 1 89 ? 21.236 0.530 -38.523 1.00 91.19 89 CYS A N 1
ATOM 719 C CA . CYS A 1 89 ? 21.270 -0.131 -39.828 1.00 91.19 89 CYS A CA 1
ATOM 720 C C . CYS A 1 89 ? 22.361 -1.208 -39.879 1.00 91.19 89 CYS A C 1
ATOM 722 O O . CYS A 1 89 ? 22.082 -2.328 -40.292 1.00 91.19 89 CYS A O 1
ATOM 724 N N . LEU A 1 90 ? 23.580 -0.903 -39.422 1.00 94.12 90 LEU A N 1
ATOM 725 C CA . LEU A 1 90 ? 24.687 -1.858 -39.380 1.00 94.12 90 LEU A CA 1
ATOM 726 C C . LEU A 1 90 ? 24.342 -3.086 -38.527 1.00 94.12 90 LEU A C 1
ATOM 728 O O . LEU A 1 90 ? 24.615 -4.203 -38.954 1.00 94.12 90 LEU A O 1
ATOM 732 N N . SER A 1 91 ? 23.676 -2.889 -37.387 1.00 92.50 91 SER A N 1
ATOM 733 C CA . SER A 1 91 ? 23.283 -3.961 -36.463 1.00 92.50 91 SER A CA 1
ATOM 734 C C . SER A 1 91 ? 22.365 -5.012 -37.081 1.00 92.50 91 SER A C 1
ATOM 736 O O . SER A 1 91 ? 22.430 -6.187 -36.721 1.00 92.50 91 SER A O 1
ATOM 738 N N . ASP A 1 92 ? 21.557 -4.605 -38.059 1.00 89.44 92 ASP A N 1
ATOM 739 C CA . ASP A 1 92 ? 20.688 -5.497 -38.817 1.00 89.44 92 ASP A CA 1
ATOM 740 C C . ASP A 1 92 ? 21.404 -6.163 -40.003 1.00 89.44 92 ASP A C 1
ATOM 742 O O . ASP A 1 92 ? 20.996 -7.246 -40.424 1.00 89.44 92 ASP A O 1
ATOM 746 N N . LEU A 1 93 ? 22.433 -5.522 -40.571 1.00 90.69 93 LEU A N 1
ATOM 747 C CA . LEU A 1 93 ? 23.140 -6.021 -41.755 1.00 90.69 93 LEU A CA 1
ATOM 748 C C . LEU A 1 93 ? 24.326 -6.927 -41.408 1.00 90.69 93 LEU A C 1
ATOM 750 O O . LEU A 1 93 ? 24.528 -7.952 -42.054 1.00 90.69 93 LEU A O 1
ATOM 754 N N . ASN A 1 94 ? 25.131 -6.537 -40.419 1.00 92.94 94 ASN A N 1
ATOM 755 C CA . ASN A 1 94 ? 26.343 -7.237 -40.017 1.00 92.94 94 ASN A CA 1
ATOM 756 C C . ASN A 1 94 ? 26.529 -7.175 -38.493 1.00 92.94 94 ASN A C 1
ATOM 758 O O . ASN A 1 94 ? 26.960 -6.174 -37.911 1.00 92.94 94 ASN A O 1
ATOM 762 N N . ARG A 1 95 ? 26.214 -8.302 -37.853 1.00 92.69 95 ARG A N 1
ATOM 763 C CA . ARG A 1 95 ? 26.333 -8.509 -36.409 1.00 92.69 95 ARG A CA 1
ATOM 764 C C . ARG A 1 95 ? 27.777 -8.400 -35.915 1.00 92.69 95 ARG A C 1
ATOM 766 O O . ARG A 1 95 ? 28.016 -7.709 -34.930 1.00 92.69 95 ARG A O 1
ATOM 773 N N . ASP A 1 96 ? 28.727 -9.048 -36.585 1.00 92.88 96 ASP A N 1
ATOM 774 C CA . ASP A 1 96 ? 30.122 -9.104 -36.128 1.00 92.88 96 ASP A CA 1
ATOM 775 C C . ASP A 1 96 ? 30.779 -7.720 -36.176 1.00 92.88 96 ASP A C 1
ATOM 777 O O . ASP A 1 96 ? 31.396 -7.300 -35.201 1.00 92.88 96 ASP A O 1
ATOM 781 N N . ALA A 1 97 ? 30.547 -6.959 -37.252 1.00 93.25 97 ALA A N 1
ATOM 782 C CA . ALA A 1 97 ? 31.016 -5.575 -37.356 1.00 93.25 97 ALA A CA 1
ATOM 783 C C . ALA A 1 97 ? 30.417 -4.680 -36.257 1.00 93.25 97 ALA A C 1
ATOM 785 O O . ALA A 1 97 ? 31.091 -3.809 -35.713 1.00 93.25 97 ALA A O 1
ATOM 786 N N . THR A 1 98 ? 29.157 -4.915 -35.885 1.00 94.19 98 THR A N 1
ATOM 787 C CA . THR A 1 98 ? 28.485 -4.165 -34.817 1.00 94.19 98 THR A CA 1
ATOM 788 C C . THR A 1 98 ? 29.093 -4.478 -33.450 1.00 94.19 98 THR A C 1
ATOM 790 O O . THR A 1 98 ? 29.334 -3.566 -32.660 1.00 94.19 98 THR A O 1
ATOM 793 N N . LEU A 1 99 ? 29.395 -5.751 -33.179 1.00 93.00 99 LEU A N 1
ATOM 794 C CA . LEU A 1 99 ? 30.089 -6.164 -31.958 1.00 93.00 99 LEU A CA 1
ATOM 795 C C . LEU A 1 99 ? 31.498 -5.570 -31.882 1.00 93.00 99 LEU A C 1
ATOM 797 O O . LEU A 1 99 ? 31.876 -5.082 -30.820 1.00 93.00 99 LEU A O 1
ATOM 801 N N . SER A 1 100 ? 32.240 -5.542 -32.995 1.00 93.44 100 SER A N 1
ATOM 802 C CA . SER A 1 100 ? 33.543 -4.869 -33.064 1.00 93.44 100 SER A CA 1
ATOM 803 C C . SER A 1 100 ? 33.430 -3.378 -32.746 1.00 93.44 100 SER A C 1
ATOM 805 O O . SER A 1 100 ? 34.190 -2.880 -31.922 1.00 93.44 100 SER A O 1
ATOM 807 N N . TYR A 1 101 ? 32.427 -2.684 -33.297 1.00 94.06 101 TYR A N 1
ATOM 808 C CA . TYR A 1 101 ? 32.213 -1.269 -32.985 1.00 94.06 101 TYR A CA 1
ATOM 809 C C . TYR A 1 101 ? 31.933 -1.036 -31.496 1.00 94.06 101 TYR A C 1
ATOM 811 O O . TYR A 1 101 ? 32.481 -0.111 -30.898 1.00 94.06 101 TYR A O 1
ATOM 819 N N . ILE A 1 102 ? 31.086 -1.869 -30.881 1.00 92.69 102 ILE A N 1
ATOM 820 C CA . ILE A 1 102 ? 30.826 -1.787 -29.439 1.00 92.69 102 ILE A CA 1
ATOM 821 C C . ILE A 1 102 ? 32.129 -2.010 -28.672 1.00 92.69 102 ILE A C 1
ATOM 823 O O . ILE A 1 102 ? 32.447 -1.203 -27.804 1.00 92.69 102 ILE A O 1
ATOM 827 N N . GLN A 1 103 ? 32.889 -3.056 -29.019 1.00 91.19 103 GLN A N 1
ATOM 828 C CA . GLN A 1 103 ? 34.153 -3.417 -28.375 1.00 91.19 103 GLN A CA 1
ATOM 829 C C . GLN A 1 103 ? 35.171 -2.267 -28.399 1.00 91.19 103 GLN A C 1
ATOM 831 O O . GLN A 1 103 ? 35.781 -1.973 -27.370 1.00 91.19 103 GLN A O 1
ATOM 836 N N . ASP A 1 104 ? 35.303 -1.581 -29.535 1.00 90.94 104 ASP A N 1
ATOM 837 C CA . ASP A 1 104 ? 36.214 -0.444 -29.705 1.00 90.94 104 ASP A CA 1
ATOM 838 C C . ASP A 1 104 ? 35.831 0.760 -28.824 1.00 90.94 104 ASP A C 1
ATOM 840 O O . ASP A 1 104 ? 36.687 1.567 -28.458 1.00 90.94 104 ASP A O 1
ATOM 844 N N . ASN A 1 105 ? 34.554 0.871 -28.439 1.00 89.38 105 ASN A N 1
ATOM 845 C CA . ASN A 1 105 ? 34.012 2.000 -27.681 1.00 89.38 105 ASN A CA 1
ATOM 846 C C . ASN A 1 105 ? 33.688 1.679 -26.208 1.00 89.38 105 ASN A C 1
ATOM 848 O O . ASN A 1 105 ? 33.229 2.568 -25.490 1.00 89.38 105 ASN A O 1
ATOM 852 N N . VAL A 1 106 ? 33.949 0.456 -25.718 1.00 85.75 106 VAL A N 1
ATOM 853 C CA . VAL A 1 106 ? 33.591 0.028 -24.344 1.00 85.75 106 VAL A CA 1
ATOM 854 C C . VAL A 1 106 ? 34.155 0.968 -23.277 1.00 85.75 106 VAL A C 1
ATOM 856 O O . VAL A 1 106 ? 33.440 1.361 -22.363 1.00 85.75 106 VAL A O 1
ATOM 859 N N . TYR A 1 107 ? 35.417 1.385 -23.405 1.00 85.31 107 TYR A N 1
ATOM 860 C CA . TYR A 1 107 ? 36.082 2.235 -22.406 1.00 85.31 107 TYR A CA 1
ATOM 861 C C . TYR A 1 107 ? 35.610 3.696 -22.400 1.00 85.31 107 TYR A C 1
ATOM 863 O O . TYR A 1 107 ? 36.006 4.463 -21.527 1.00 85.31 107 TYR A O 1
ATOM 871 N N . GLN A 1 108 ? 34.809 4.106 -23.384 1.00 86.88 108 GLN A N 1
ATOM 872 C CA . GLN A 1 108 ? 34.287 5.469 -23.505 1.00 86.88 108 GLN A CA 1
ATOM 873 C C . GLN A 1 108 ? 32.763 5.504 -23.402 1.00 86.88 108 GLN A C 1
ATOM 875 O O . GLN A 1 108 ? 32.160 6.519 -23.744 1.00 86.88 108 GLN A O 1
ATOM 880 N N . ILE A 1 109 ? 32.138 4.417 -22.939 1.00 85.31 109 ILE A N 1
ATOM 881 C CA . ILE A 1 109 ? 30.693 4.231 -23.042 1.00 85.31 109 ILE A CA 1
ATOM 882 C C . ILE A 1 109 ? 29.891 5.327 -22.342 1.00 85.31 109 ILE A C 1
ATOM 884 O O . ILE A 1 109 ? 28.897 5.786 -22.897 1.00 85.31 109 ILE A O 1
ATOM 888 N N . GLU A 1 110 ? 30.369 5.819 -21.198 1.00 80.81 110 GLU A N 1
ATOM 889 C CA . GLU A 1 110 ? 29.771 6.932 -20.449 1.00 80.81 110 GLU A CA 1
ATOM 890 C C . GLU A 1 110 ? 29.773 8.252 -21.237 1.00 80.81 110 GLU A C 1
ATOM 892 O O . GLU A 1 110 ? 28.846 9.051 -21.116 1.00 80.81 110 GLU A O 1
ATOM 897 N N . ASN A 1 111 ? 30.794 8.466 -22.075 1.00 84.38 111 ASN A N 1
ATOM 898 C CA . ASN A 1 111 ? 30.977 9.679 -22.876 1.00 84.38 111 ASN A CA 1
ATOM 899 C C . ASN A 1 111 ? 30.263 9.613 -24.235 1.00 84.38 111 ASN A C 1
ATOM 901 O O . ASN A 1 111 ? 30.277 10.593 -24.985 1.00 84.38 111 ASN A O 1
ATOM 905 N N . LEU A 1 112 ? 29.675 8.466 -24.587 1.00 88.56 112 LEU A N 1
ATOM 906 C CA . LEU A 1 112 ? 28.899 8.338 -25.814 1.00 88.56 112 LEU A CA 1
ATOM 907 C C . LEU A 1 112 ? 27.593 9.129 -25.715 1.00 88.56 112 LEU A C 1
ATOM 909 O O . LEU A 1 112 ? 26.998 9.284 -24.651 1.00 88.56 112 LEU A O 1
ATOM 913 N N . ASP A 1 113 ? 27.114 9.594 -26.866 1.00 91.44 113 ASP A N 1
ATOM 914 C CA . ASP A 1 113 ? 25.819 10.258 -26.949 1.00 91.44 113 ASP A CA 1
ATOM 915 C C . ASP A 1 113 ? 24.686 9.317 -26.505 1.00 91.44 113 ASP A C 1
ATOM 917 O O . ASP A 1 113 ? 24.655 8.136 -26.866 1.00 91.44 113 ASP A O 1
ATOM 921 N N . SER A 1 114 ? 23.717 9.862 -25.768 1.00 92.38 114 SER A N 1
ATOM 922 C CA . SER A 1 114 ? 22.565 9.116 -25.248 1.00 92.38 114 SER A CA 1
ATOM 923 C C . SER A 1 114 ? 21.787 8.331 -26.317 1.00 92.38 114 SER A C 1
ATOM 925 O O . SER A 1 114 ? 21.320 7.225 -26.050 1.00 92.38 114 SER A O 1
ATOM 927 N N . LEU A 1 115 ? 21.678 8.846 -27.549 1.00 91.62 115 LEU A N 1
ATOM 928 C CA . LEU A 1 115 ? 21.002 8.159 -28.652 1.00 91.62 115 LEU A CA 1
ATOM 929 C C . LEU A 1 115 ? 21.760 6.904 -29.091 1.00 91.62 115 LEU A C 1
ATOM 931 O O . LEU A 1 115 ? 21.139 5.913 -29.479 1.00 91.62 115 LEU A O 1
ATOM 935 N N . LEU A 1 116 ? 23.092 6.946 -29.039 1.00 92.12 116 LEU A N 1
ATOM 936 C CA . LEU A 1 116 ? 23.941 5.807 -29.368 1.00 92.12 116 LEU A CA 1
ATOM 937 C C . LEU A 1 116 ? 23.944 4.781 -28.227 1.00 92.12 116 LEU A C 1
ATOM 939 O O . LEU A 1 116 ? 23.811 3.592 -28.501 1.00 92.12 116 LEU A O 1
ATOM 943 N N . GLN A 1 117 ? 23.989 5.230 -26.967 1.00 93.62 117 GLN A N 1
ATOM 944 C CA . GLN A 1 117 ? 23.832 4.357 -25.795 1.00 93.62 117 GLN A CA 1
ATOM 945 C C . GLN A 1 117 ? 22.501 3.588 -25.841 1.00 93.62 117 GLN A C 1
ATOM 947 O O . GLN A 1 117 ? 22.487 2.372 -25.665 1.00 93.62 117 GLN A O 1
ATOM 952 N N . LEU A 1 118 ? 21.385 4.257 -26.162 1.00 93.00 118 LEU A N 1
ATOM 953 C CA . LEU A 1 118 ? 20.086 3.591 -26.340 1.00 93.00 118 LEU A CA 1
ATOM 954 C C . LEU A 1 118 ? 20.113 2.549 -27.462 1.00 93.00 118 LEU A C 1
ATOM 956 O O . LEU A 1 118 ? 19.563 1.460 -27.304 1.00 93.00 118 LEU A O 1
ATOM 960 N N . ALA A 1 119 ? 20.772 2.858 -28.581 1.00 92.69 119 ALA A N 1
ATOM 961 C CA . ALA A 1 119 ? 20.907 1.908 -29.679 1.00 92.69 119 ALA A CA 1
ATOM 962 C C . ALA A 1 119 ? 21.745 0.682 -29.277 1.00 92.69 119 ALA A C 1
ATOM 964 O O . ALA A 1 119 ? 21.408 -0.437 -29.665 1.00 92.69 119 ALA A O 1
ATOM 965 N N . PHE A 1 120 ? 22.787 0.865 -28.456 1.00 94.06 120 PHE A N 1
ATOM 966 C CA . PHE A 1 120 ? 23.561 -0.244 -27.891 1.00 94.06 120 PHE A CA 1
ATOM 967 C C . PHE A 1 120 ? 22.676 -1.126 -27.004 1.00 94.06 120 PHE A C 1
ATOM 969 O O . PHE A 1 120 ? 22.671 -2.343 -27.176 1.00 94.06 120 PHE A O 1
ATOM 976 N N . VAL A 1 121 ? 21.882 -0.529 -26.107 1.00 93.94 121 VAL A N 1
ATOM 977 C CA . VAL A 1 121 ? 20.944 -1.260 -25.235 1.00 93.94 121 VAL A CA 1
ATOM 978 C C . VAL A 1 121 ? 19.935 -2.073 -26.055 1.00 93.94 121 VAL A C 1
ATOM 980 O O . VAL A 1 121 ? 19.715 -3.251 -25.767 1.00 93.94 121 VAL A O 1
ATOM 983 N N . GLU A 1 122 ? 19.349 -1.479 -27.100 1.00 91.88 122 GLU A N 1
ATOM 984 C CA . GLU A 1 122 ? 18.395 -2.153 -27.992 1.00 91.88 122 GLU A CA 1
ATOM 985 C C . GLU A 1 122 ? 19.039 -3.340 -28.725 1.00 91.88 122 GLU A C 1
ATOM 987 O O . GLU A 1 122 ? 18.481 -4.444 -28.734 1.00 91.88 122 GLU A O 1
ATOM 992 N N . PHE A 1 123 ? 20.239 -3.142 -29.280 1.00 93.25 123 PHE A N 1
ATOM 993 C CA . PHE A 1 123 ? 20.995 -4.206 -29.936 1.00 93.25 123 PHE A CA 1
ATOM 994 C C . PHE A 1 123 ? 21.318 -5.348 -28.970 1.00 93.25 123 PHE A C 1
ATOM 996 O O . PHE A 1 123 ? 21.031 -6.503 -29.276 1.00 93.25 123 PHE A O 1
ATOM 1003 N N . ILE A 1 124 ? 21.843 -5.039 -27.781 1.00 93.81 124 ILE A N 1
ATOM 1004 C CA . ILE A 1 124 ? 22.190 -6.030 -26.755 1.00 93.81 124 ILE A CA 1
ATOM 1005 C C . ILE A 1 124 ? 20.957 -6.841 -26.345 1.00 93.81 124 ILE A C 1
ATOM 1007 O O . ILE A 1 124 ? 21.017 -8.068 -26.269 1.00 93.81 124 ILE A O 1
ATOM 1011 N N . ARG A 1 125 ? 19.817 -6.177 -26.121 1.00 90.94 125 ARG A N 1
ATOM 1012 C CA . ARG A 1 125 ? 18.552 -6.833 -25.760 1.00 90.94 125 ARG A CA 1
ATOM 1013 C C . ARG A 1 125 ? 18.102 -7.837 -26.826 1.00 90.94 125 ARG A C 1
ATOM 1015 O O . ARG A 1 125 ? 17.583 -8.900 -26.479 1.00 90.94 125 ARG A O 1
ATOM 1022 N N . LYS A 1 126 ? 18.282 -7.501 -28.107 1.00 90.62 126 LYS A N 1
ATOM 1023 C CA . LYS A 1 126 ? 17.960 -8.369 -29.249 1.00 90.62 126 LYS A CA 1
ATOM 1024 C C . LYS A 1 126 ? 18.971 -9.512 -29.380 1.00 90.62 126 LYS A C 1
ATOM 1026 O O . LYS A 1 126 ? 18.568 -10.669 -29.487 1.00 90.62 126 LYS A O 1
ATOM 1031 N N . ASP A 1 127 ? 20.267 -9.213 -29.323 1.00 92.25 127 ASP A N 1
ATOM 1032 C CA . ASP A 1 127 ? 21.331 -10.197 -29.544 1.00 92.25 127 ASP A CA 1
ATOM 1033 C C . ASP A 1 127 ? 21.413 -11.237 -28.423 1.00 92.25 127 ASP A C 1
ATOM 1035 O O . ASP A 1 127 ? 21.579 -12.430 -28.683 1.00 92.25 127 ASP A O 1
ATOM 1039 N N . ALA A 1 128 ? 21.186 -10.822 -27.174 1.00 90.56 128 ALA A N 1
ATOM 1040 C CA . ALA A 1 128 ? 21.227 -11.699 -26.006 1.00 90.56 128 ALA A CA 1
ATOM 1041 C C . ALA A 1 128 ? 20.185 -12.833 -26.023 1.00 90.56 128 ALA A C 1
ATOM 1043 O O . ALA A 1 128 ? 20.317 -13.789 -25.256 1.00 90.56 128 ALA A O 1
ATOM 1044 N N . GLN A 1 129 ? 19.157 -12.747 -26.877 1.00 87.94 129 GLN A N 1
ATOM 1045 C CA . GLN A 1 129 ? 18.191 -13.832 -27.091 1.00 87.94 129 GLN A CA 1
ATOM 1046 C C . GLN A 1 129 ? 18.786 -14.977 -27.920 1.00 87.94 129 GLN A C 1
ATOM 1048 O O . GLN A 1 129 ? 18.383 -16.126 -27.760 1.00 87.94 129 GLN A O 1
ATOM 1053 N N . THR A 1 130 ? 19.754 -14.672 -28.788 1.00 87.69 130 THR A N 1
ATOM 1054 C CA . THR A 1 130 ? 20.402 -15.646 -29.681 1.00 87.69 130 THR A CA 1
ATOM 1055 C C . THR A 1 130 ? 21.771 -16.069 -29.142 1.00 87.69 130 THR A C 1
ATOM 1057 O O . THR A 1 130 ? 22.148 -17.236 -29.223 1.00 87.69 130 THR A O 1
ATOM 1060 N N . ALA A 1 131 ? 22.518 -15.135 -28.551 1.00 86.06 131 ALA A N 1
ATOM 1061 C CA . ALA A 1 131 ? 23.909 -15.310 -28.151 1.00 86.06 131 ALA A CA 1
ATOM 1062 C C . ALA A 1 131 ? 24.077 -15.490 -26.636 1.00 86.06 131 ALA A C 1
ATOM 1064 O O . ALA A 1 131 ? 24.604 -14.628 -25.932 1.00 86.06 131 ALA A O 1
ATOM 1065 N N . VAL A 1 132 ? 23.658 -16.651 -26.126 1.00 83.25 132 VAL A N 1
ATOM 1066 C CA . VAL A 1 132 ? 23.692 -16.963 -24.682 1.00 83.25 132 VAL A CA 1
ATOM 1067 C C . VAL A 1 132 ? 25.110 -16.882 -24.092 1.00 83.25 132 VAL A C 1
ATOM 1069 O O . VAL A 1 132 ? 25.275 -16.502 -22.935 1.00 83.25 132 VAL A O 1
ATOM 1072 N N . THR A 1 133 ? 26.147 -17.170 -24.884 1.00 89.25 133 THR A N 1
ATOM 1073 C CA . THR A 1 133 ? 27.555 -17.139 -24.447 1.00 89.25 133 THR A CA 1
ATOM 1074 C C . THR A 1 133 ? 28.063 -15.741 -24.091 1.00 89.25 133 THR A C 1
ATOM 1076 O O . THR A 1 133 ? 28.939 -15.620 -23.241 1.00 89.25 133 THR A O 1
ATOM 1079 N N . LEU A 1 134 ? 27.508 -14.685 -24.696 1.00 89.69 134 LEU A N 1
ATOM 1080 C CA . LEU A 1 134 ? 27.923 -13.294 -24.462 1.00 89.69 134 LEU A CA 1
ATOM 1081 C C . LEU A 1 134 ? 27.136 -12.621 -23.331 1.00 89.69 134 LEU A C 1
ATOM 1083 O O . LEU A 1 134 ? 27.427 -11.489 -22.953 1.00 89.69 134 LEU A O 1
ATOM 1087 N N . ARG A 1 135 ? 26.155 -13.316 -22.745 1.00 89.56 135 ARG A N 1
ATOM 1088 C CA . ARG A 1 135 ? 25.208 -12.740 -21.784 1.00 89.56 135 ARG A CA 1
ATOM 1089 C C . ARG A 1 135 ? 25.884 -12.103 -20.568 1.00 89.56 135 ARG A C 1
ATOM 1091 O O . ARG A 1 135 ? 25.472 -11.026 -20.159 1.00 89.56 135 ARG A O 1
ATOM 1098 N N . GLN A 1 136 ? 26.939 -12.714 -20.027 1.00 91.25 136 GLN A N 1
ATOM 1099 C CA . GLN A 1 136 ? 27.697 -12.132 -18.908 1.00 91.25 136 GLN A CA 1
ATOM 1100 C C . GLN A 1 136 ? 28.418 -10.836 -19.303 1.00 91.25 136 GLN A C 1
ATOM 1102 O O . GLN A 1 136 ? 28.408 -9.875 -18.541 1.00 91.25 136 GLN A O 1
ATOM 1107 N N . GLN A 1 137 ? 28.994 -10.780 -20.506 1.00 91.81 137 GLN A N 1
ATOM 1108 C CA . GLN A 1 137 ? 29.653 -9.572 -21.012 1.00 91.81 137 GLN A CA 1
ATOM 1109 C C . GLN A 1 137 ? 28.635 -8.450 -21.245 1.00 91.81 137 GLN A C 1
ATOM 1111 O O . GLN A 1 137 ? 28.902 -7.299 -20.917 1.00 91.81 137 GLN A O 1
ATOM 1116 N N . TYR A 1 138 ? 27.440 -8.791 -21.734 1.00 93.88 138 TYR A N 1
ATOM 1117 C CA . TYR A 1 138 ? 26.339 -7.839 -21.865 1.00 93.88 138 TYR A CA 1
ATOM 1118 C C . TYR A 1 138 ? 25.835 -7.312 -20.529 1.00 93.88 138 TYR A C 1
ATOM 1120 O O . TYR A 1 138 ? 25.535 -6.129 -20.441 1.00 93.88 138 TYR A O 1
ATOM 1128 N N . VAL A 1 139 ? 25.770 -8.147 -19.489 1.00 93.69 139 VAL A N 1
ATOM 1129 C CA . VAL A 1 139 ? 25.425 -7.679 -18.140 1.00 93.69 139 VAL A CA 1
ATOM 1130 C C . VAL A 1 139 ? 26.433 -6.633 -17.666 1.00 93.69 139 VAL A C 1
ATOM 1132 O O . VAL A 1 139 ? 26.006 -5.569 -17.242 1.00 93.69 139 VAL A O 1
ATOM 1135 N N . LEU A 1 140 ? 27.740 -6.880 -17.816 1.00 92.44 140 LEU A N 1
ATOM 1136 C CA . LEU A 1 140 ? 28.774 -5.900 -17.454 1.00 92.44 140 LEU A CA 1
ATOM 1137 C C . LEU A 1 140 ? 28.622 -4.592 -18.241 1.00 92.44 140 LEU A C 1
ATOM 1139 O O . LEU A 1 140 ? 28.617 -3.519 -17.654 1.00 92.44 140 LEU A O 1
ATOM 1143 N N . LEU A 1 141 ? 28.429 -4.681 -19.558 1.00 92.81 141 LEU A N 1
ATOM 1144 C CA . LEU A 1 141 ? 28.288 -3.504 -20.413 1.00 92.81 141 LEU A CA 1
ATOM 1145 C C . LEU A 1 141 ? 27.042 -2.674 -20.068 1.00 92.81 141 LEU A C 1
ATOM 1147 O O . LEU A 1 141 ? 27.103 -1.449 -20.027 1.00 92.81 141 LEU A O 1
ATOM 1151 N N . ILE A 1 142 ? 25.911 -3.334 -19.811 1.00 94.62 142 ILE A N 1
ATOM 1152 C CA . ILE A 1 142 ? 24.667 -2.668 -19.413 1.00 94.62 142 ILE A CA 1
ATOM 1153 C C . ILE A 1 142 ? 24.800 -2.052 -18.017 1.00 94.62 142 ILE A C 1
ATOM 1155 O O . ILE A 1 142 ? 24.283 -0.957 -17.809 1.00 94.62 142 ILE A O 1
ATOM 1159 N N . SER A 1 143 ? 25.505 -2.708 -17.090 1.00 93.00 143 SER A N 1
ATOM 1160 C CA . SER A 1 143 ? 25.802 -2.145 -15.768 1.00 93.00 143 SER A CA 1
ATOM 1161 C C . SER A 1 143 ? 26.654 -0.876 -15.837 1.00 93.00 143 SER A C 1
ATOM 1163 O O . SER A 1 143 ? 26.510 -0.044 -14.958 1.00 93.00 143 SER A O 1
ATOM 1165 N N . GLU A 1 144 ? 27.479 -0.682 -16.869 1.00 92.19 144 GLU A N 1
ATOM 1166 C CA . GLU A 1 144 ? 28.171 0.602 -17.084 1.00 92.19 144 GLU A CA 1
ATOM 1167 C C . GLU A 1 144 ? 27.253 1.638 -17.757 1.00 92.19 144 GLU A C 1
ATOM 1169 O O . GLU A 1 144 ? 27.210 2.802 -17.365 1.00 92.19 144 GLU A O 1
ATOM 1174 N N . ILE A 1 145 ? 26.441 1.228 -18.743 1.00 93.31 145 ILE A N 1
ATOM 1175 C CA . ILE A 1 145 ? 25.488 2.135 -19.418 1.00 93.31 145 ILE A CA 1
ATOM 1176 C C . ILE A 1 145 ? 24.445 2.699 -18.433 1.00 93.31 145 ILE A C 1
ATOM 1178 O O . ILE A 1 145 ? 23.968 3.822 -18.612 1.00 93.31 145 ILE A O 1
ATOM 1182 N N . ILE A 1 146 ? 24.077 1.940 -17.396 1.00 93.62 146 ILE A N 1
ATOM 1183 C CA . ILE A 1 146 ? 23.078 2.355 -16.400 1.00 93.62 146 ILE A CA 1
ATOM 1184 C C . ILE A 1 146 ? 23.530 3.556 -15.550 1.00 93.62 146 ILE A C 1
ATOM 1186 O O . ILE A 1 146 ? 22.694 4.185 -14.907 1.00 93.62 146 ILE A O 1
ATOM 1190 N N . GLU A 1 147 ? 24.823 3.893 -15.558 1.00 91.19 147 GLU A N 1
ATOM 1191 C CA . GLU A 1 147 ? 25.387 5.075 -14.893 1.00 91.19 147 GLU A CA 1
ATOM 1192 C C . GLU A 1 147 ? 25.369 6.330 -15.792 1.00 91.19 147 GLU A C 1
ATOM 1194 O O . GLU A 1 147 ? 25.918 7.375 -15.446 1.00 91.19 147 GLU A O 1
ATOM 1199 N N . SER A 1 148 ? 24.700 6.261 -16.950 1.00 90.88 148 SER A N 1
ATOM 1200 C CA . SER A 1 148 ? 24.516 7.400 -17.852 1.00 90.88 148 SER A CA 1
ATOM 1201 C C . SER A 1 148 ? 23.806 8.582 -17.179 1.00 90.88 148 SER A C 1
ATOM 1203 O O . SER A 1 148 ? 22.915 8.432 -16.346 1.00 90.88 148 SER A O 1
ATOM 1205 N N . SER A 1 149 ? 24.140 9.794 -17.627 1.00 89.81 149 SER A N 1
ATOM 1206 C CA . SER A 1 149 ? 23.483 11.036 -17.194 1.00 89.81 149 SER A CA 1
ATOM 1207 C C . SER A 1 149 ? 22.056 11.209 -17.734 1.00 89.81 149 SER A C 1
ATOM 1209 O O . SER A 1 149 ? 21.330 12.095 -17.284 1.00 89.81 149 SER A O 1
ATOM 1211 N N . SER A 1 150 ? 21.643 10.395 -18.712 1.00 91.31 150 SER A N 1
ATOM 1212 C CA . SER A 1 150 ? 20.315 10.469 -19.323 1.00 91.31 150 SER A CA 1
ATOM 1213 C C . SER A 1 150 ? 19.346 9.482 -18.681 1.00 91.31 150 SER A C 1
ATOM 1215 O O . SER A 1 150 ? 19.481 8.271 -18.846 1.00 91.31 150 SER A O 1
ATOM 1217 N N . ASN A 1 151 ? 18.288 9.995 -18.055 1.00 91.62 151 ASN A N 1
ATOM 1218 C CA . ASN A 1 151 ? 17.255 9.183 -17.401 1.00 91.62 151 ASN A CA 1
ATOM 1219 C C . ASN A 1 151 ? 16.596 8.151 -18.326 1.00 91.62 151 ASN A C 1
ATOM 1221 O O . ASN A 1 151 ? 16.235 7.063 -17.885 1.00 91.62 151 ASN A O 1
ATOM 1225 N N . VAL A 1 152 ? 16.458 8.469 -19.619 1.00 91.56 152 VAL A N 1
ATOM 1226 C CA . VAL A 1 152 ? 15.892 7.544 -20.615 1.00 91.56 152 VAL A CA 1
ATOM 1227 C C . VAL A 1 152 ? 16.827 6.352 -20.832 1.00 91.56 152 VAL A C 1
ATOM 1229 O O . VAL A 1 152 ? 16.363 5.215 -20.908 1.00 91.56 152 VAL A O 1
ATOM 1232 N N . VAL A 1 153 ? 18.142 6.600 -20.887 1.00 93.56 153 VAL A N 1
ATOM 1233 C CA . VAL A 1 153 ? 19.160 5.544 -20.993 1.00 93.56 153 VAL A CA 1
ATOM 1234 C C . VAL A 1 153 ? 19.150 4.690 -19.732 1.00 93.56 153 VAL A C 1
ATOM 1236 O O . VAL A 1 153 ? 19.071 3.470 -19.842 1.00 93.56 153 VAL A O 1
ATOM 1239 N N . VAL A 1 154 ? 19.156 5.319 -18.552 1.00 94.88 154 VAL A N 1
ATOM 1240 C CA . VAL A 1 154 ? 19.111 4.630 -17.252 1.00 94.88 154 VAL A CA 1
ATOM 1241 C C . VAL A 1 154 ? 17.891 3.711 -17.163 1.00 94.88 154 VAL A C 1
ATOM 1243 O O . VAL A 1 154 ? 18.027 2.540 -16.815 1.00 94.88 154 VAL A O 1
ATOM 1246 N N . TYR A 1 155 ? 16.706 4.205 -17.534 1.00 93.88 155 TYR A N 1
ATOM 1247 C CA . TYR A 1 155 ? 15.465 3.430 -17.507 1.00 93.88 155 TYR A CA 1
ATOM 1248 C C . TYR A 1 155 ? 15.516 2.207 -18.440 1.00 93.88 155 TYR A C 1
ATOM 1250 O O . TYR A 1 155 ? 15.233 1.083 -18.015 1.00 93.88 155 TYR A O 1
ATOM 1258 N N . GLU A 1 156 ? 15.916 2.392 -19.702 1.00 93.88 156 GLU A N 1
ATOM 1259 C CA . GLU A 1 156 ? 16.004 1.294 -20.677 1.00 93.88 156 GLU A CA 1
ATOM 1260 C C . GLU A 1 156 ? 17.124 0.295 -20.345 1.00 93.88 156 GLU A C 1
ATOM 1262 O O . GLU A 1 156 ? 16.966 -0.917 -20.557 1.00 93.88 156 GLU A O 1
ATOM 1267 N N . ALA A 1 157 ? 18.242 0.772 -19.796 1.00 95.00 157 ALA A N 1
ATOM 1268 C CA . ALA A 1 157 ? 19.338 -0.060 -19.316 1.00 95.00 157 ALA A CA 1
ATOM 1269 C C . ALA A 1 157 ? 18.903 -0.897 -18.106 1.00 95.00 157 ALA A C 1
ATOM 1271 O O . ALA A 1 157 ? 19.109 -2.108 -18.124 1.00 95.00 157 ALA A O 1
ATOM 1272 N N . ALA A 1 158 ? 18.210 -0.312 -17.122 1.00 95.25 158 ALA A N 1
ATOM 1273 C CA . ALA A 1 158 ? 17.675 -1.025 -15.960 1.00 95.25 158 ALA A CA 1
ATOM 1274 C C . ALA A 1 158 ? 16.693 -2.139 -16.364 1.00 95.25 158 ALA A C 1
ATOM 1276 O O . ALA A 1 158 ? 16.807 -3.277 -15.905 1.00 95.25 158 ALA A O 1
ATOM 1277 N N . ILE A 1 159 ? 15.767 -1.858 -17.291 1.00 93.81 159 ILE A N 1
ATOM 1278 C CA . ILE A 1 159 ? 14.860 -2.882 -17.837 1.00 93.81 159 ILE A CA 1
ATOM 1279 C C . ILE A 1 159 ? 15.655 -4.009 -18.493 1.00 93.81 159 ILE A C 1
ATOM 1281 O O . ILE A 1 159 ? 15.400 -5.186 -18.235 1.00 93.81 159 ILE A O 1
ATOM 1285 N N . THR A 1 160 ? 16.632 -3.663 -19.330 1.00 93.81 160 THR A N 1
ATOM 1286 C CA . THR A 1 160 ? 17.449 -4.659 -20.031 1.00 93.81 160 THR A CA 1
ATOM 1287 C C . THR A 1 160 ? 18.266 -5.488 -19.048 1.00 93.81 160 THR A C 1
ATOM 1289 O O . THR A 1 160 ? 18.300 -6.706 -19.177 1.00 93.81 160 THR A O 1
ATOM 1292 N N . LEU A 1 161 ? 18.844 -4.867 -18.021 1.00 95.06 161 LEU A N 1
ATOM 1293 C CA . LEU A 1 161 ? 19.628 -5.534 -16.988 1.00 95.06 161 LEU A CA 1
ATOM 1294 C C . LEU A 1 161 ? 18.810 -6.618 -16.278 1.00 95.06 161 LEU A C 1
ATOM 1296 O O . LEU A 1 161 ? 19.251 -7.763 -16.204 1.00 95.06 161 LEU A O 1
ATOM 1300 N N . THR A 1 162 ? 17.587 -6.289 -15.852 1.00 92.62 162 THR A N 1
ATOM 1301 C CA . THR A 1 162 ? 16.671 -7.244 -15.190 1.00 92.62 162 THR A CA 1
ATOM 1302 C C . THR A 1 162 ? 16.155 -8.341 -16.128 1.00 92.62 162 THR A C 1
ATOM 1304 O O . THR A 1 162 ? 15.728 -9.401 -15.678 1.00 92.62 162 THR A O 1
ATOM 1307 N N . ALA A 1 163 ? 16.193 -8.118 -17.447 1.00 91.25 163 ALA A N 1
ATOM 1308 C CA . ALA A 1 163 ? 15.885 -9.140 -18.447 1.00 91.25 163 ALA A CA 1
ATOM 1309 C C . ALA A 1 163 ? 17.096 -10.039 -18.768 1.00 91.25 163 ALA A C 1
ATOM 1311 O O . ALA A 1 163 ? 16.922 -11.183 -19.200 1.00 91.25 163 ALA A O 1
ATOM 1312 N N . LEU A 1 164 ? 18.320 -9.534 -18.579 1.00 91.50 164 LEU A N 1
ATOM 1313 C CA . LEU A 1 164 ? 19.575 -10.246 -18.827 1.00 91.50 164 LEU A CA 1
ATOM 1314 C C . LEU A 1 164 ? 20.056 -11.049 -17.612 1.00 91.50 164 LEU A C 1
ATOM 1316 O O . LEU A 1 164 ? 20.586 -12.147 -17.782 1.00 91.50 164 LEU A O 1
ATOM 1320 N N . SER A 1 165 ? 19.854 -10.556 -16.396 1.00 90.31 165 SER A N 1
ATOM 1321 C CA . SER A 1 165 ? 20.337 -11.198 -15.174 1.00 90.31 165 SER A CA 1
ATOM 1322 C C . SER A 1 165 ? 19.233 -11.321 -14.131 1.00 90.31 165 SER A C 1
ATOM 1324 O O . SER A 1 165 ? 18.428 -10.413 -13.966 1.00 90.31 165 SER A O 1
ATOM 1326 N N . ALA A 1 166 ? 19.247 -12.439 -13.403 1.00 87.31 166 ALA A N 1
ATOM 1327 C CA . ALA A 1 166 ? 18.451 -12.655 -12.193 1.00 87.31 166 ALA A CA 1
ATOM 1328 C C . ALA A 1 166 ? 19.321 -12.611 -10.919 1.00 87.31 166 ALA A C 1
ATOM 1330 O O . ALA A 1 166 ? 18.878 -13.023 -9.851 1.00 87.31 166 ALA A O 1
ATOM 1331 N N . SER A 1 167 ? 20.579 -12.159 -11.019 1.00 90.50 167 SER A N 1
ATOM 1332 C CA . SER A 1 167 ? 21.455 -12.024 -9.853 1.00 90.50 167 SER A CA 1
ATOM 1333 C C . SER A 1 167 ? 20.977 -10.903 -8.930 1.00 90.50 167 SER A C 1
ATOM 1335 O O . SER A 1 167 ? 20.576 -9.832 -9.386 1.00 90.50 167 SER A O 1
ATOM 1337 N N . THR A 1 168 ? 21.084 -11.120 -7.618 1.00 90.50 168 THR A N 1
ATOM 1338 C CA . THR A 1 168 ? 20.685 -10.150 -6.587 1.00 90.50 168 THR A CA 1
ATOM 1339 C C . THR A 1 168 ? 21.329 -8.779 -6.796 1.00 90.50 168 THR A C 1
ATOM 1341 O O . THR A 1 168 ? 20.653 -7.764 -6.680 1.00 90.50 168 THR A O 1
ATOM 1344 N N . GLU A 1 169 ? 22.610 -8.741 -7.173 1.00 91.19 169 GLU A N 1
ATOM 1345 C CA . GLU A 1 169 ? 23.350 -7.504 -7.449 1.00 91.19 169 GLU A CA 1
ATOM 1346 C C . GLU A 1 169 ? 22.740 -6.703 -8.610 1.00 91.19 169 GLU A C 1
ATOM 1348 O O . GLU A 1 169 ? 22.489 -5.509 -8.470 1.00 91.19 169 GLU A O 1
ATOM 1353 N N . SER A 1 170 ? 22.424 -7.359 -9.733 1.00 92.44 170 SER A N 1
ATOM 1354 C CA . SER A 1 170 ? 21.804 -6.700 -10.889 1.00 92.44 170 SER A CA 1
ATOM 1355 C C . SER A 1 170 ? 20.392 -6.200 -10.577 1.00 92.44 170 SER A C 1
ATOM 1357 O O . SER A 1 170 ? 20.011 -5.115 -11.017 1.00 92.44 170 SER A O 1
ATOM 1359 N N . MET A 1 171 ? 19.623 -6.965 -9.796 1.00 92.75 171 MET A N 1
ATOM 1360 C CA . MET A 1 171 ? 18.271 -6.578 -9.385 1.00 92.75 171 MET A CA 1
ATOM 1361 C C . MET A 1 171 ? 18.291 -5.398 -8.408 1.00 92.75 171 MET A C 1
ATOM 1363 O O . MET A 1 171 ? 17.491 -4.477 -8.556 1.00 92.75 171 MET A O 1
ATOM 1367 N N . LEU A 1 172 ? 19.231 -5.382 -7.457 1.00 93.00 172 LEU A N 1
ATOM 1368 C CA . LEU A 1 172 ? 19.440 -4.252 -6.551 1.00 93.00 172 LEU A CA 1
ATOM 1369 C C . LEU A 1 172 ? 19.901 -3.002 -7.299 1.00 93.00 172 LEU A C 1
ATOM 1371 O O . LEU A 1 172 ? 19.388 -1.919 -7.030 1.00 93.00 172 LEU A O 1
ATOM 1375 N N . LEU A 1 173 ? 20.830 -3.130 -8.249 1.00 94.50 173 LEU A N 1
ATOM 1376 C CA . LEU A 1 173 ? 21.299 -2.001 -9.053 1.00 94.50 173 LEU A CA 1
ATOM 1377 C C . LEU A 1 173 ? 20.148 -1.379 -9.857 1.00 94.50 173 LEU A C 1
ATOM 1379 O O . LEU A 1 173 ? 19.909 -0.176 -9.765 1.00 94.50 173 LEU A O 1
ATOM 1383 N N . ALA A 1 174 ? 19.376 -2.200 -10.576 1.00 95.12 174 ALA A N 1
ATOM 1384 C CA . ALA A 1 174 ? 18.201 -1.730 -11.309 1.00 95.12 174 ALA A CA 1
ATOM 1385 C C . ALA A 1 174 ? 17.138 -1.122 -10.377 1.00 95.12 174 ALA A C 1
ATOM 1387 O O . ALA A 1 174 ? 16.586 -0.064 -10.678 1.00 95.12 174 ALA A O 1
ATOM 1388 N N . GLY A 1 175 ? 16.882 -1.756 -9.227 1.00 95.00 175 GLY A N 1
ATOM 1389 C CA . GLY A 1 175 ? 15.971 -1.252 -8.200 1.00 95.00 175 GLY A CA 1
ATOM 1390 C C . GLY A 1 175 ? 16.368 0.138 -7.703 1.00 95.00 175 GLY A C 1
ATOM 1391 O O . GLY A 1 175 ? 15.551 1.054 -7.748 1.00 95.00 175 GLY A O 1
ATOM 1392 N N . ASN A 1 176 ? 17.634 0.327 -7.322 1.00 95.56 176 ASN A N 1
ATOM 1393 C CA . ASN A 1 176 ? 18.169 1.624 -6.896 1.00 95.56 176 ASN A CA 1
ATOM 1394 C C . ASN A 1 176 ? 17.954 2.710 -7.956 1.00 95.56 176 ASN A C 1
ATOM 1396 O O . ASN A 1 176 ? 17.496 3.806 -7.635 1.00 95.56 176 ASN A O 1
ATOM 1400 N N . LYS A 1 177 ? 18.211 2.398 -9.231 1.00 95.50 177 LYS A N 1
ATOM 1401 C CA . LYS A 1 177 ? 18.007 3.349 -10.331 1.00 95.50 177 LYS A CA 1
ATOM 1402 C C . LYS A 1 177 ? 16.531 3.684 -10.555 1.00 95.50 177 LYS A C 1
ATOM 1404 O O . LYS A 1 177 ? 16.205 4.847 -10.772 1.00 95.50 177 LYS A O 1
ATOM 1409 N N . PHE A 1 178 ? 15.610 2.726 -10.426 1.00 95.81 178 PHE A N 1
ATOM 1410 C CA . PHE A 1 178 ? 14.175 3.036 -10.471 1.00 95.81 178 PHE A CA 1
ATOM 1411 C C . PHE A 1 178 ? 13.717 3.905 -9.291 1.00 95.81 178 PHE A C 1
ATOM 1413 O O . PHE A 1 178 ? 12.884 4.790 -9.485 1.00 95.81 178 PHE A O 1
ATOM 1420 N N . VAL A 1 179 ? 14.262 3.700 -8.086 1.00 95.62 179 VAL A N 1
ATOM 1421 C CA . VAL A 1 179 ? 13.980 4.561 -6.922 1.00 95.62 179 VAL A CA 1
ATOM 1422 C C . VAL A 1 179 ? 14.521 5.974 -7.137 1.00 95.62 179 VAL A C 1
ATOM 1424 O O . VAL A 1 179 ? 13.829 6.956 -6.857 1.00 95.62 179 VAL A O 1
ATOM 1427 N N . GLU A 1 180 ? 15.731 6.088 -7.686 1.00 94.44 180 GLU A N 1
ATOM 1428 C CA . GLU A 1 180 ? 16.342 7.364 -8.049 1.00 94.44 180 GLU A CA 1
ATOM 1429 C C . GLU A 1 180 ? 15.465 8.135 -9.044 1.00 94.44 180 GLU A C 1
ATOM 1431 O O . GLU A 1 180 ? 15.139 9.297 -8.792 1.00 94.44 180 GLU A O 1
ATOM 1436 N N . LEU A 1 181 ? 15.004 7.472 -10.111 1.00 94.06 181 LEU A N 1
ATOM 1437 C CA . LEU A 1 181 ? 14.078 8.046 -11.091 1.00 94.06 181 LEU A CA 1
ATOM 1438 C C . LEU A 1 181 ? 12.742 8.448 -10.450 1.00 94.06 181 LEU A C 1
ATOM 1440 O O . LEU A 1 181 ? 12.240 9.543 -10.696 1.00 94.06 181 LEU A O 1
ATOM 1444 N N . ALA A 1 182 ? 12.180 7.613 -9.573 1.00 94.31 182 ALA A N 1
ATOM 1445 C CA . ALA A 1 182 ? 10.930 7.927 -8.880 1.00 94.31 182 ALA A CA 1
ATOM 1446 C C . ALA A 1 182 ? 11.048 9.138 -7.934 1.00 94.31 182 ALA A C 1
ATOM 1448 O O . ALA A 1 182 ? 10.062 9.840 -7.694 1.00 94.31 182 ALA A O 1
ATOM 1449 N N . THR A 1 183 ? 12.246 9.403 -7.411 1.00 92.56 183 THR A N 1
ATOM 1450 C CA . THR A 1 183 ? 12.487 10.477 -6.440 1.00 92.56 183 THR A CA 1
ATOM 1451 C C . THR A 1 183 ? 12.907 11.786 -7.105 1.00 92.56 183 THR A C 1
ATOM 1453 O O . THR A 1 183 ? 12.412 12.848 -6.724 1.00 92.56 183 THR A O 1
ATOM 1456 N N . LYS A 1 184 ? 13.818 11.728 -8.084 1.00 90.75 184 LYS A N 1
ATOM 1457 C CA . LYS A 1 184 ? 14.472 12.911 -8.665 1.00 90.75 184 LYS A CA 1
ATOM 1458 C C . LYS A 1 184 ? 13.735 13.503 -9.864 1.00 90.75 184 LYS A C 1
ATOM 1460 O O . LYS A 1 184 ? 13.847 14.708 -10.082 1.00 90.75 184 LYS A O 1
ATOM 1465 N N . GLU A 1 185 ? 12.985 12.700 -10.619 1.00 91.88 185 GLU A N 1
ATOM 1466 C CA . GLU A 1 185 ? 12.320 13.196 -11.825 1.00 91.88 185 GLU A CA 1
ATOM 1467 C C . GLU A 1 185 ? 11.212 14.203 -11.513 1.00 91.88 185 GLU A C 1
ATOM 1469 O O . GLU A 1 185 ? 10.551 14.142 -10.477 1.00 91.88 185 GLU A O 1
ATOM 1474 N N . ALA A 1 186 ? 10.990 15.147 -12.428 1.00 90.12 186 ALA A N 1
ATOM 1475 C CA . ALA A 1 186 ? 9.926 16.141 -12.292 1.00 90.12 186 ALA A CA 1
ATOM 1476 C C . ALA A 1 186 ? 8.569 15.634 -12.815 1.00 90.12 186 ALA A C 1
ATOM 1478 O O . ALA A 1 186 ? 7.529 16.053 -12.312 1.00 90.12 186 ALA A O 1
ATOM 1479 N N . ASP A 1 187 ? 8.568 14.744 -13.813 1.00 92.31 187 ASP A N 1
ATOM 1480 C CA . ASP A 1 187 ? 7.344 14.227 -14.432 1.00 92.31 187 ASP A CA 1
ATOM 1481 C C . ASP A 1 187 ? 6.712 13.121 -13.572 1.00 92.31 187 ASP A C 1
ATOM 1483 O O . ASP A 1 187 ? 7.293 12.052 -13.364 1.00 92.31 187 ASP A O 1
ATOM 1487 N N . ASN A 1 188 ? 5.485 13.362 -13.105 1.00 93.31 188 ASN A N 1
ATOM 1488 C CA . ASN A 1 188 ? 4.718 12.407 -12.306 1.00 93.31 188 ASN A CA 1
ATOM 1489 C C . ASN A 1 188 ? 4.486 11.076 -13.042 1.00 93.31 188 ASN A C 1
ATOM 1491 O O . ASN A 1 188 ? 4.475 10.026 -12.400 1.00 93.31 188 ASN A O 1
ATOM 1495 N N . ASN A 1 189 ? 4.363 11.084 -14.374 1.00 93.31 189 ASN A N 1
ATOM 1496 C CA . ASN A 1 189 ? 4.192 9.857 -15.152 1.00 93.31 189 ASN A CA 1
ATOM 1497 C C . ASN A 1 189 ? 5.436 8.970 -15.063 1.00 93.31 189 ASN A C 1
ATOM 1499 O O . ASN A 1 189 ? 5.320 7.764 -14.852 1.00 93.31 189 ASN A O 1
ATOM 1503 N N . VAL A 1 190 ? 6.631 9.564 -15.160 1.00 92.50 190 VAL A N 1
ATOM 1504 C CA . VAL A 1 190 ? 7.899 8.828 -15.043 1.00 92.50 190 VAL A CA 1
ATOM 1505 C C . VAL A 1 190 ? 8.042 8.233 -13.643 1.00 92.50 190 VAL A C 1
ATOM 1507 O O . VAL A 1 190 ? 8.456 7.078 -13.512 1.00 92.50 190 VAL A O 1
ATOM 1510 N N . LYS A 1 191 ? 7.613 8.959 -12.600 1.00 94.69 191 LYS A N 1
ATOM 1511 C CA . LYS A 1 191 ? 7.576 8.428 -11.229 1.00 94.69 191 LYS A CA 1
ATOM 1512 C C . LYS A 1 191 ? 6.666 7.212 -11.107 1.00 94.69 191 LYS A C 1
ATOM 1514 O O . LYS A 1 191 ? 7.099 6.179 -10.605 1.00 94.69 191 LYS A O 1
ATOM 1519 N N . ILE A 1 192 ? 5.427 7.312 -11.592 1.00 94.62 192 ILE A N 1
ATOM 1520 C CA . ILE A 1 192 ? 4.447 6.216 -11.529 1.00 94.62 192 ILE A CA 1
ATOM 1521 C C . ILE A 1 192 ? 4.958 4.988 -12.288 1.00 94.62 192 ILE A C 1
ATOM 1523 O O . ILE A 1 192 ? 4.898 3.879 -11.757 1.00 94.62 192 ILE A O 1
ATOM 1527 N N . ILE A 1 193 ? 5.505 5.183 -13.491 1.00 94.75 193 ILE A N 1
ATOM 1528 C CA . ILE A 1 193 ? 6.067 4.105 -14.312 1.00 94.75 193 ILE A CA 1
ATOM 1529 C C . ILE A 1 193 ? 7.263 3.447 -13.605 1.00 94.75 193 ILE A C 1
ATOM 1531 O O . ILE A 1 193 ? 7.375 2.221 -13.597 1.00 94.75 193 ILE A O 1
ATOM 1535 N N . SER A 1 194 ? 8.146 4.231 -12.983 1.00 95.50 194 SER A N 1
ATOM 1536 C CA . SER A 1 194 ? 9.309 3.705 -12.250 1.00 95.50 194 SER A CA 1
ATOM 1537 C C . SER A 1 194 ? 8.885 2.897 -11.016 1.00 95.50 194 SER A C 1
ATOM 1539 O O . SER A 1 194 ? 9.394 1.800 -10.787 1.00 95.50 194 SER A O 1
ATOM 1541 N N . LEU A 1 195 ? 7.887 3.380 -10.268 1.00 95.38 195 LEU A N 1
ATOM 1542 C CA . LEU A 1 195 ? 7.287 2.655 -9.142 1.00 95.38 195 LEU A CA 1
ATOM 1543 C C . LEU A 1 195 ? 6.593 1.360 -9.591 1.00 95.38 195 LEU A C 1
ATOM 1545 O O . LEU A 1 195 ? 6.692 0.332 -8.925 1.00 95.38 195 LEU A O 1
ATOM 1549 N N . GLU A 1 196 ? 5.911 1.372 -10.735 1.00 94.81 196 GLU A N 1
ATOM 1550 C CA . GLU A 1 196 ? 5.317 0.162 -11.305 1.00 94.81 196 GLU A CA 1
ATOM 1551 C C . GLU A 1 196 ? 6.372 -0.892 -11.646 1.00 94.81 196 GLU A C 1
ATOM 1553 O O . GLU A 1 196 ? 6.203 -2.059 -11.282 1.00 94.81 196 GLU A O 1
ATOM 1558 N N . ARG A 1 197 ? 7.496 -0.479 -12.246 1.00 93.31 197 ARG A N 1
ATOM 1559 C CA . ARG A 1 197 ? 8.626 -1.379 -12.510 1.00 93.31 197 ARG A CA 1
ATOM 1560 C C . ARG A 1 197 ? 9.227 -1.953 -11.232 1.00 93.31 197 ARG A C 1
ATOM 1562 O O . ARG A 1 197 ? 9.540 -3.138 -11.223 1.00 93.31 197 ARG A O 1
ATOM 1569 N N . LEU A 1 198 ? 9.318 -1.183 -10.147 1.00 94.56 198 LEU A N 1
ATOM 1570 C CA . LEU A 1 198 ? 9.738 -1.705 -8.837 1.00 94.56 198 LEU A CA 1
ATOM 1571 C C . LEU A 1 198 ? 8.791 -2.792 -8.311 1.00 94.56 198 LEU A C 1
ATOM 1573 O O . LEU A 1 198 ? 9.248 -3.838 -7.849 1.00 94.56 198 LEU A O 1
ATOM 1577 N N . GLY A 1 199 ? 7.477 -2.583 -8.426 1.00 92.31 199 GLY A N 1
ATOM 1578 C CA . GLY A 1 199 ? 6.482 -3.587 -8.044 1.00 92.31 199 GLY A CA 1
ATOM 1579 C C . GLY A 1 199 ? 6.584 -4.870 -8.877 1.00 92.31 199 GLY A C 1
ATOM 1580 O O . GLY A 1 199 ? 6.541 -5.973 -8.332 1.00 92.31 199 GLY A O 1
ATOM 1581 N N . GLU A 1 200 ? 6.766 -4.750 -10.194 1.00 91.44 200 GLU A N 1
ATOM 1582 C CA . GLU A 1 200 ? 7.013 -5.901 -11.074 1.00 91.44 200 GLU A CA 1
ATOM 1583 C C . GLU A 1 200 ? 8.322 -6.624 -10.737 1.00 91.44 200 GLU A C 1
ATOM 1585 O O . GLU A 1 200 ? 8.370 -7.855 -10.761 1.00 91.44 200 GLU A O 1
ATOM 1590 N N . LEU A 1 201 ? 9.375 -5.868 -10.415 1.00 91.50 201 LEU A N 1
ATOM 1591 C CA . LEU A 1 201 ? 10.681 -6.405 -10.058 1.00 91.50 201 LEU A CA 1
ATOM 1592 C C . LEU A 1 201 ? 10.601 -7.240 -8.778 1.00 91.50 201 LEU A C 1
ATOM 1594 O O . LEU A 1 201 ? 11.107 -8.360 -8.751 1.00 91.50 201 LEU A O 1
ATOM 1598 N N . ASN A 1 202 ? 9.879 -6.751 -7.766 1.00 90.31 202 ASN A N 1
ATOM 1599 C CA . ASN A 1 202 ? 9.623 -7.502 -6.537 1.00 90.31 202 ASN A CA 1
ATOM 1600 C C . ASN A 1 202 ? 8.841 -8.797 -6.789 1.00 90.31 202 ASN A C 1
ATOM 1602 O O . ASN A 1 202 ? 9.141 -9.821 -6.191 1.00 90.31 202 ASN A O 1
ATOM 1606 N N . ARG A 1 203 ? 7.858 -8.788 -7.699 1.00 88.81 203 ARG A N 1
ATOM 1607 C CA . ARG A 1 203 ? 7.106 -10.010 -8.044 1.00 88.81 203 ARG A CA 1
ATOM 1608 C C . ARG A 1 203 ? 7.974 -11.058 -8.737 1.00 88.81 203 ARG A C 1
ATOM 1610 O O . ARG A 1 203 ? 7.727 -12.245 -8.569 1.00 88.81 203 ARG A O 1
ATOM 1617 N N . LYS A 1 204 ? 8.955 -10.630 -9.537 1.00 86.69 204 LYS A N 1
ATOM 1618 C CA . LYS A 1 204 ? 9.898 -11.534 -10.216 1.00 86.69 204 LYS A CA 1
ATOM 1619 C C . LYS A 1 204 ? 10.985 -12.060 -9.282 1.00 86.69 204 LYS A C 1
ATOM 1621 O O . LYS A 1 204 ? 11.431 -13.188 -9.462 1.00 86.69 204 LYS A O 1
ATOM 1626 N N . SER A 1 205 ? 11.428 -11.249 -8.325 1.00 85.31 205 SER A N 1
ATOM 1627 C CA . SER A 1 205 ? 12.469 -11.617 -7.361 1.00 85.31 205 SER A CA 1
ATOM 1628 C C . SER A 1 205 ? 12.092 -11.144 -5.957 1.00 85.31 205 SER A C 1
ATOM 1630 O O . SER A 1 205 ? 12.600 -10.113 -5.495 1.00 85.31 205 SER A O 1
ATOM 1632 N N . PRO A 1 206 ? 11.193 -11.881 -5.277 1.00 85.44 206 PRO A N 1
ATOM 1633 C CA . PRO A 1 206 ? 10.737 -11.526 -3.944 1.00 85.44 206 PRO A CA 1
ATOM 1634 C C . PRO A 1 206 ? 11.895 -11.430 -2.953 1.00 85.44 206 PRO A C 1
ATOM 1636 O O . PRO A 1 206 ? 12.815 -12.244 -2.938 1.00 85.44 206 PRO A O 1
ATOM 1639 N N . GLY A 1 207 ? 11.841 -10.411 -2.101 1.00 82.81 207 GLY A N 1
ATOM 1640 C CA . GLY A 1 207 ? 12.748 -10.257 -0.967 1.00 82.81 207 GLY A CA 1
ATOM 1641 C C . GLY A 1 207 ? 14.105 -9.614 -1.249 1.00 82.81 207 GLY A C 1
ATOM 1642 O O . GLY A 1 207 ? 14.823 -9.310 -0.302 1.00 82.81 207 GLY A O 1
ATOM 1643 N N . VAL A 1 208 ? 14.428 -9.314 -2.509 1.00 87.12 208 VAL A N 1
ATOM 1644 C CA . VAL A 1 208 ? 15.675 -8.616 -2.863 1.00 87.12 208 VAL A CA 1
ATOM 1645 C C . VAL A 1 208 ? 15.606 -7.115 -2.561 1.00 87.12 208 VAL A C 1
ATOM 1647 O O . VAL A 1 208 ? 16.594 -6.522 -2.153 1.00 87.12 208 VAL A O 1
ATOM 1650 N N . LEU A 1 209 ? 14.441 -6.487 -2.736 1.00 88.44 209 LEU A N 1
ATOM 1651 C CA . LEU A 1 209 ? 14.290 -5.023 -2.701 1.00 88.44 209 LEU A CA 1
ATOM 1652 C C . LEU A 1 209 ? 13.838 -4.469 -1.335 1.00 88.44 209 LEU A C 1
ATOM 1654 O O . LEU A 1 209 ? 13.452 -3.305 -1.247 1.00 88.44 209 LEU A O 1
ATOM 1658 N N . GLN A 1 210 ? 13.850 -5.285 -0.276 1.00 87.88 210 GLN A N 1
ATOM 1659 C CA . GLN A 1 210 ? 13.308 -4.917 1.046 1.00 87.88 210 GLN A CA 1
ATOM 1660 C C . GLN A 1 210 ? 14.032 -3.722 1.682 1.00 87.88 210 GLN A C 1
ATOM 1662 O O . GLN A 1 210 ? 13.407 -2.934 2.394 1.00 87.88 210 GLN A O 1
ATOM 1667 N N . ASP A 1 211 ? 15.329 -3.579 1.405 1.00 88.00 211 ASP A N 1
ATOM 1668 C CA . ASP A 1 211 ? 16.157 -2.496 1.941 1.00 88.00 211 ASP A CA 1
ATOM 1669 C C . ASP A 1 211 ? 15.834 -1.141 1.285 1.00 88.00 211 ASP A C 1
ATOM 1671 O O . ASP A 1 211 ? 16.069 -0.095 1.882 1.00 88.00 211 ASP A O 1
ATOM 1675 N N . LEU A 1 212 ? 15.205 -1.145 0.100 1.00 90.62 212 LEU A N 1
ATOM 1676 C CA . LEU A 1 212 ? 14.830 0.068 -0.637 1.00 90.62 212 LEU A CA 1
ATOM 1677 C C . LEU A 1 212 ? 13.502 0.684 -0.161 1.00 90.62 212 LEU A C 1
ATOM 1679 O O . LEU A 1 212 ? 13.095 1.732 -0.661 1.00 90.62 212 LEU A O 1
ATOM 1683 N N . CYS A 1 213 ? 12.796 0.057 0.789 1.00 91.19 213 CYS A N 1
ATOM 1684 C CA . CYS A 1 213 ? 11.487 0.515 1.270 1.00 91.19 213 CYS A CA 1
ATOM 1685 C C . CYS A 1 213 ? 11.487 1.979 1.722 1.00 91.19 213 CYS A C 1
ATOM 1687 O O . CYS A 1 213 ? 10.587 2.738 1.361 1.00 91.19 213 CYS A O 1
ATOM 1689 N N . LEU A 1 214 ? 12.482 2.371 2.522 1.00 90.56 214 LEU A N 1
ATOM 1690 C CA . LEU A 1 214 ? 12.572 3.728 3.062 1.00 90.56 214 LEU A CA 1
ATOM 1691 C C . LEU A 1 214 ? 12.897 4.752 1.971 1.00 90.56 214 LEU A C 1
ATOM 1693 O O . LEU A 1 214 ? 12.343 5.851 1.990 1.00 90.56 214 LEU A O 1
ATOM 1697 N N . ASP A 1 215 ? 13.718 4.371 0.993 1.00 92.81 215 ASP A N 1
ATOM 1698 C CA . ASP A 1 215 ? 14.066 5.236 -0.133 1.00 92.81 215 ASP A CA 1
ATOM 1699 C C . ASP A 1 215 ? 12.858 5.457 -1.057 1.00 92.81 215 ASP A C 1
ATOM 1701 O O . ASP A 1 215 ? 12.584 6.589 -1.456 1.00 92.81 215 ASP A O 1
ATOM 1705 N N . ILE A 1 216 ? 12.051 4.415 -1.305 1.00 93.56 216 ILE A N 1
ATOM 1706 C CA . ILE A 1 216 ? 10.773 4.529 -2.034 1.00 93.56 216 ILE A CA 1
ATOM 1707 C C . ILE A 1 216 ? 9.820 5.493 -1.315 1.00 93.56 216 ILE A C 1
ATOM 1709 O O . ILE A 1 216 ? 9.168 6.319 -1.955 1.00 93.56 216 ILE A O 1
ATOM 1713 N N . LEU A 1 217 ? 9.754 5.439 0.020 1.00 92.56 217 LEU A N 1
ATOM 1714 C CA . LEU A 1 217 ? 8.927 6.362 0.805 1.00 92.56 217 LEU A CA 1
ATOM 1715 C C . LEU A 1 217 ? 9.421 7.817 0.734 1.00 92.56 217 LEU A C 1
ATOM 1717 O O . LEU A 1 217 ? 8.640 8.728 1.010 1.00 92.56 217 LEU A O 1
ATOM 1721 N N . GLY A 1 218 ? 10.654 8.075 0.284 1.00 90.50 218 GLY A N 1
ATOM 1722 C CA . GLY A 1 218 ? 11.135 9.425 -0.028 1.00 90.50 218 GLY A CA 1
ATOM 1723 C C . GLY A 1 218 ? 10.264 10.151 -1.066 1.00 90.50 218 GLY A C 1
ATOM 1724 O O . GLY A 1 218 ? 10.073 11.371 -0.982 1.00 90.50 218 GLY A O 1
ATOM 1725 N N . VAL A 1 219 ? 9.637 9.395 -1.977 1.00 92.44 219 VAL A N 1
ATOM 1726 C CA . VAL A 1 219 ? 8.737 9.896 -3.031 1.00 92.44 219 VAL A CA 1
ATOM 1727 C C . VAL A 1 219 ? 7.491 10.589 -2.461 1.00 92.44 219 VAL A C 1
ATOM 1729 O O . VAL A 1 219 ? 6.931 11.478 -3.114 1.00 92.44 219 VAL A O 1
ATOM 1732 N N . LEU A 1 220 ? 7.096 10.273 -1.219 1.00 90.62 220 LEU A N 1
ATOM 1733 C CA . LEU A 1 220 ? 5.949 10.877 -0.527 1.00 90.62 220 LEU A CA 1
ATOM 1734 C C . LEU A 1 220 ? 6.057 12.402 -0.355 1.00 90.62 220 LEU A C 1
ATOM 1736 O O . LEU A 1 220 ? 5.050 13.080 -0.136 1.00 90.62 220 LEU A O 1
ATOM 1740 N N . SER A 1 221 ? 7.261 12.957 -0.507 1.00 88.00 221 SER A N 1
ATOM 1741 C CA . SER A 1 221 ? 7.504 14.404 -0.535 1.00 88.00 221 SER A CA 1
ATOM 1742 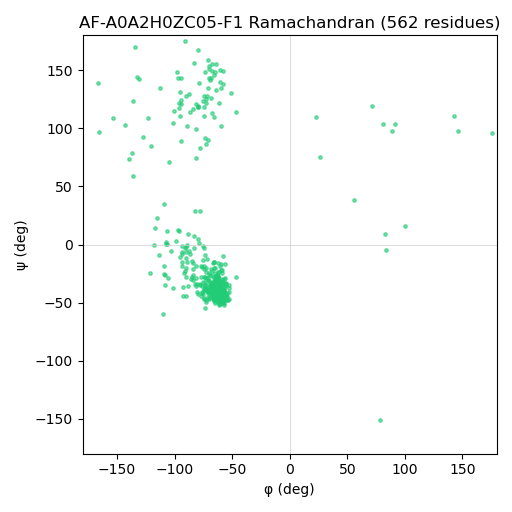C C . SER A 1 221 ? 6.852 15.112 -1.734 1.00 88.00 221 SER A C 1
ATOM 1744 O O . SER A 1 221 ? 6.637 16.320 -1.679 1.00 88.00 221 SER A O 1
ATOM 1746 N N . THR A 1 222 ? 6.509 14.383 -2.802 1.00 87.94 222 THR A N 1
ATOM 1747 C CA . THR A 1 222 ? 5.783 14.912 -3.974 1.00 87.94 222 THR A CA 1
ATOM 1748 C C . THR A 1 222 ? 4.374 15.359 -3.569 1.00 87.94 222 THR A C 1
ATOM 1750 O O . THR A 1 222 ? 3.801 14.756 -2.674 1.00 87.94 222 THR A O 1
ATOM 1753 N N . HIS A 1 223 ? 3.790 16.386 -4.198 1.00 87.69 223 HIS A N 1
ATOM 1754 C CA . HIS A 1 223 ? 2.425 16.858 -3.882 1.00 87.69 223 HIS A CA 1
ATOM 1755 C C . HIS A 1 223 ? 1.303 16.038 -4.536 1.00 87.69 223 HIS A C 1
ATOM 1757 O O . HIS A 1 223 ? 0.160 16.097 -4.092 1.00 87.69 223 HIS A O 1
ATOM 1763 N N . ASP A 1 224 ? 1.634 15.280 -5.577 1.00 91.44 224 ASP A N 1
ATOM 1764 C CA . ASP A 1 224 ? 0.698 14.481 -6.359 1.00 91.44 224 ASP A CA 1
ATOM 1765 C C . ASP A 1 224 ? 0.202 13.250 -5.583 1.00 91.44 224 ASP A C 1
ATOM 1767 O O . ASP A 1 224 ? 0.992 12.468 -5.042 1.00 91.44 224 ASP A O 1
ATOM 1771 N N . ILE A 1 225 ? -1.121 13.095 -5.510 1.00 90.56 225 ILE A N 1
ATOM 1772 C CA . ILE A 1 225 ? -1.766 12.044 -4.721 1.00 90.56 225 ILE A CA 1
ATOM 1773 C C . ILE A 1 225 ? -1.631 10.661 -5.366 1.00 90.56 225 ILE A C 1
ATOM 1775 O O . ILE A 1 225 ? -1.495 9.672 -4.646 1.00 90.56 225 ILE A O 1
ATOM 1779 N N . ASP A 1 226 ? -1.608 10.582 -6.697 1.00 93.06 226 ASP A N 1
ATOM 1780 C CA . ASP A 1 226 ? -1.518 9.317 -7.425 1.00 93.06 226 AS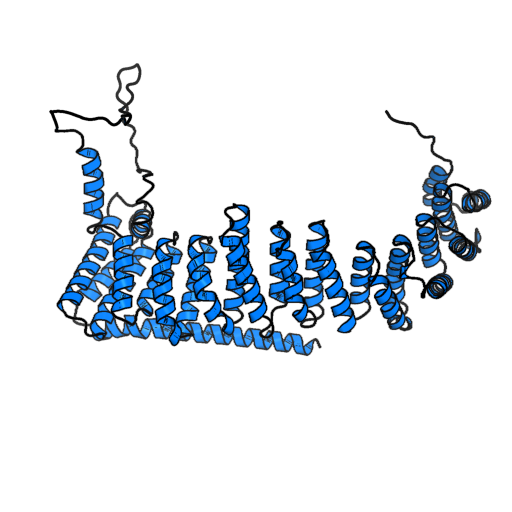P A CA 1
ATOM 1781 C C . ASP A 1 226 ? -0.104 8.741 -7.326 1.00 93.06 226 ASP A C 1
ATOM 1783 O O . ASP A 1 226 ? 0.066 7.545 -7.071 1.00 93.06 226 ASP A O 1
ATOM 1787 N N . VAL A 1 227 ? 0.919 9.600 -7.403 1.00 94.62 227 VAL A N 1
ATOM 1788 C CA . VAL A 1 227 ? 2.314 9.227 -7.126 1.00 94.62 227 VAL A CA 1
ATOM 1789 C C . VAL A 1 227 ? 2.459 8.704 -5.690 1.00 94.62 227 VAL A C 1
ATOM 1791 O O . VAL A 1 227 ? 3.038 7.637 -5.480 1.00 94.62 227 VAL A O 1
ATOM 1794 N N . ARG A 1 228 ? 1.900 9.412 -4.695 1.00 94.25 228 ARG A N 1
ATOM 1795 C CA . ARG A 1 228 ? 1.919 8.984 -3.281 1.00 94.25 228 ARG A CA 1
ATOM 1796 C C . ARG A 1 228 ? 1.218 7.643 -3.076 1.00 94.25 228 ARG A C 1
ATOM 1798 O O . ARG A 1 228 ? 1.757 6.774 -2.396 1.00 94.25 228 ARG A O 1
ATOM 1805 N N . ARG A 1 229 ? 0.037 7.464 -3.675 1.00 94.50 229 ARG A N 1
ATOM 1806 C CA . ARG A 1 229 ? -0.736 6.216 -3.616 1.00 94.50 229 ARG A CA 1
ATOM 1807 C C . ARG A 1 229 ? 0.070 5.055 -4.192 1.00 94.50 229 ARG A C 1
ATOM 1809 O O . ARG A 1 229 ? 0.240 4.050 -3.512 1.00 94.50 229 ARG A O 1
ATOM 1816 N N . LYS A 1 230 ? 0.641 5.223 -5.390 1.00 95.25 230 LYS A N 1
ATOM 1817 C CA . LYS A 1 230 ? 1.462 4.188 -6.031 1.00 95.25 230 LYS A CA 1
ATOM 1818 C C . LYS A 1 230 ? 2.708 3.856 -5.207 1.00 95.25 230 LYS A C 1
ATOM 1820 O O . LYS A 1 230 ? 3.052 2.682 -5.102 1.00 95.25 230 LYS A O 1
ATOM 1825 N N . ALA A 1 231 ? 3.362 4.855 -4.610 1.00 95.75 231 ALA A N 1
ATOM 1826 C CA . ALA A 1 231 ? 4.519 4.634 -3.745 1.00 95.75 231 ALA A CA 1
ATOM 1827 C C . ALA A 1 231 ? 4.140 3.778 -2.528 1.00 95.75 231 ALA A C 1
ATOM 1829 O O . ALA A 1 231 ? 4.779 2.757 -2.292 1.00 95.75 231 ALA A O 1
ATOM 1830 N N . LEU A 1 232 ? 3.051 4.124 -1.827 1.00 95.12 232 LEU A N 1
ATOM 1831 C CA . LEU A 1 232 ? 2.538 3.325 -0.708 1.00 95.12 232 LEU A CA 1
ATOM 1832 C C . LEU A 1 232 ? 2.171 1.902 -1.146 1.00 95.12 232 LEU A C 1
ATOM 1834 O O . LEU A 1 232 ? 2.579 0.950 -0.489 1.00 95.12 232 LEU A O 1
ATOM 1838 N N . ASP A 1 233 ? 1.463 1.734 -2.265 1.00 93.75 233 ASP A N 1
ATOM 1839 C CA . ASP A 1 233 ? 1.061 0.414 -2.768 1.00 93.75 233 ASP A CA 1
ATOM 1840 C C . ASP A 1 233 ? 2.262 -0.498 -3.057 1.00 93.75 233 ASP A C 1
ATOM 1842 O O . ASP A 1 233 ? 2.198 -1.707 -2.817 1.00 93.75 233 ASP A O 1
ATOM 1846 N N . VAL A 1 234 ? 3.355 0.065 -3.582 1.00 93.88 234 VAL A N 1
ATOM 1847 C CA . VAL A 1 234 ? 4.599 -0.667 -3.856 1.00 93.88 234 VAL A CA 1
ATOM 1848 C C . VAL A 1 234 ? 5.345 -0.965 -2.559 1.00 93.88 234 VAL A C 1
ATOM 1850 O O . VAL A 1 234 ? 5.729 -2.113 -2.346 1.00 93.88 234 VAL A O 1
ATOM 1853 N N . THR A 1 235 ? 5.498 0.012 -1.660 1.00 94.12 235 THR A N 1
ATOM 1854 C CA . THR A 1 235 ? 6.149 -0.212 -0.361 1.00 94.12 235 THR A CA 1
ATOM 1855 C C . THR A 1 235 ? 5.418 -1.283 0.446 1.00 94.12 235 THR A C 1
ATOM 1857 O O . THR A 1 235 ? 6.063 -2.171 0.989 1.00 94.12 235 THR A O 1
ATOM 1860 N N . LEU A 1 236 ? 4.081 -1.281 0.465 1.00 91.56 236 LEU A N 1
ATOM 1861 C CA . LEU A 1 236 ? 3.281 -2.286 1.175 1.00 91.56 236 LEU A CA 1
ATOM 1862 C C . LEU A 1 236 ? 3.519 -3.727 0.681 1.00 91.56 236 LEU A C 1
ATOM 1864 O O . LEU A 1 236 ? 3.274 -4.661 1.435 1.00 91.56 236 LEU A O 1
ATOM 1868 N N . GLN A 1 237 ? 4.013 -3.924 -0.548 1.00 89.94 237 GLN A N 1
ATOM 1869 C CA . GLN A 1 237 ? 4.385 -5.244 -1.090 1.00 89.94 237 GLN A CA 1
ATOM 1870 C C . GLN A 1 237 ? 5.814 -5.680 -0.718 1.00 89.94 237 GLN A C 1
ATOM 1872 O O . GLN A 1 237 ? 6.172 -6.837 -0.925 1.00 89.94 237 GLN A O 1
ATOM 1877 N N . LEU A 1 238 ? 6.641 -4.757 -0.225 1.00 88.81 238 LEU A N 1
ATOM 1878 C CA . LEU A 1 238 ? 8.058 -4.962 0.092 1.00 88.81 238 LEU A CA 1
ATOM 1879 C C . LEU A 1 238 ? 8.320 -5.117 1.599 1.00 88.81 238 LEU A C 1
ATOM 1881 O O . LEU A 1 238 ? 9.456 -5.358 2.019 1.00 88.81 238 LEU A O 1
ATOM 1885 N N . ILE A 1 239 ? 7.286 -4.945 2.421 1.00 90.38 239 ILE A N 1
ATOM 1886 C CA . ILE A 1 239 ? 7.421 -4.949 3.874 1.00 90.38 239 ILE A CA 1
ATOM 1887 C C . ILE A 1 239 ? 7.532 -6.371 4.411 1.00 90.38 239 ILE A C 1
ATOM 1889 O O . ILE A 1 239 ? 6.821 -7.286 4.001 1.00 90.38 239 ILE A O 1
ATOM 1893 N N . THR A 1 240 ? 8.427 -6.526 5.377 1.00 87.62 240 THR A N 1
ATOM 1894 C CA . THR A 1 240 ? 8.633 -7.735 6.165 1.00 87.62 240 THR A CA 1
ATOM 1895 C C . THR A 1 240 ? 8.749 -7.375 7.640 1.00 87.62 240 THR A C 1
ATOM 1897 O O . THR A 1 240 ? 8.938 -6.211 7.997 1.00 87.62 240 THR A O 1
ATOM 1900 N N . SER A 1 241 ? 8.738 -8.380 8.518 1.00 85.88 241 SER A N 1
ATOM 1901 C CA . SER A 1 241 ? 8.967 -8.185 9.959 1.00 85.88 241 SER A CA 1
ATOM 1902 C C . SER A 1 241 ? 10.299 -7.491 10.282 1.00 85.88 241 SER A C 1
ATOM 1904 O O . SER A 1 241 ? 10.483 -6.995 11.384 1.00 85.88 241 SER A O 1
ATOM 1906 N N . ARG A 1 242 ? 11.252 -7.436 9.337 1.00 86.06 242 ARG A N 1
ATOM 1907 C CA . ARG A 1 242 ? 12.542 -6.759 9.540 1.00 86.06 242 ARG A CA 1
ATOM 1908 C C . ARG A 1 242 ? 12.470 -5.244 9.365 1.00 86.06 242 ARG A C 1
ATOM 1910 O O . ARG A 1 242 ? 13.224 -4.546 10.028 1.00 86.06 242 ARG A O 1
ATOM 1917 N N . ASN A 1 243 ? 11.619 -4.747 8.465 1.00 89.00 243 ASN A N 1
ATOM 1918 C CA . ASN A 1 243 ? 11.568 -3.325 8.098 1.00 89.00 243 ASN A CA 1
ATOM 1919 C C . ASN A 1 243 ? 10.256 -2.629 8.514 1.00 89.00 243 ASN A C 1
ATOM 1921 O O . ASN A 1 243 ? 10.165 -1.402 8.438 1.00 89.00 243 ASN A O 1
ATOM 1925 N N . VAL A 1 244 ? 9.251 -3.382 8.980 1.00 90.06 244 VAL A N 1
ATOM 1926 C CA . VAL A 1 244 ? 7.922 -2.848 9.316 1.00 90.06 244 VAL A CA 1
ATOM 1927 C C . VAL A 1 244 ? 7.969 -1.751 10.384 1.00 90.06 244 VAL A C 1
ATOM 1929 O O . VAL A 1 244 ? 7.272 -0.744 10.247 1.00 90.06 244 VAL A O 1
ATOM 1932 N N . GLU A 1 245 ? 8.806 -1.886 11.417 1.00 90.25 245 GLU A N 1
ATOM 1933 C CA . GLU A 1 245 ? 8.903 -0.890 12.492 1.00 90.25 245 GLU A CA 1
ATOM 1934 C C . GLU A 1 245 ? 9.377 0.472 11.971 1.00 90.25 245 GLU A C 1
ATOM 1936 O O . GLU A 1 245 ? 8.778 1.506 12.287 1.00 90.25 245 GLU A O 1
ATOM 1941 N N . ASP A 1 246 ? 10.413 0.477 11.130 1.00 91.19 246 ASP A N 1
ATOM 1942 C CA . ASP A 1 246 ? 10.972 1.695 10.545 1.00 91.19 246 ASP A CA 1
ATOM 1943 C C . ASP A 1 246 ? 10.000 2.343 9.556 1.00 91.19 246 ASP A C 1
ATOM 1945 O O . ASP A 1 246 ? 9.801 3.564 9.586 1.00 91.19 246 ASP A O 1
ATOM 1949 N N . VAL A 1 247 ? 9.331 1.532 8.730 1.00 92.56 247 VAL A N 1
ATOM 1950 C CA . VAL A 1 247 ? 8.309 2.016 7.794 1.00 92.56 247 VAL A CA 1
ATOM 1951 C C . VAL A 1 247 ? 7.143 2.646 8.547 1.00 92.56 247 VAL A C 1
ATOM 1953 O O . VAL A 1 247 ? 6.759 3.778 8.250 1.00 92.56 247 VAL A O 1
ATOM 1956 N N . VAL A 1 248 ? 6.606 1.975 9.569 1.00 91.69 248 VAL A N 1
ATOM 1957 C CA . VAL A 1 248 ? 5.519 2.537 10.376 1.00 91.69 248 VAL A CA 1
ATOM 1958 C C . VAL A 1 248 ? 5.974 3.813 11.071 1.00 91.69 248 VAL A C 1
ATOM 1960 O O . VAL A 1 248 ? 5.245 4.802 11.059 1.00 91.69 248 VAL A O 1
ATOM 1963 N N . LYS A 1 249 ? 7.185 3.856 11.630 1.00 91.31 249 LYS A N 1
ATOM 1964 C CA . LYS A 1 249 ? 7.729 5.069 12.254 1.00 91.31 249 LYS A CA 1
ATOM 1965 C C . LYS A 1 249 ? 7.783 6.249 11.277 1.00 91.31 249 LYS A C 1
ATOM 1967 O O . LYS A 1 249 ? 7.419 7.363 11.666 1.00 91.31 249 LYS A O 1
ATOM 1972 N N . LEU A 1 250 ? 8.179 6.016 10.024 1.00 92.31 250 LEU A N 1
ATOM 1973 C CA . LEU A 1 250 ? 8.162 7.031 8.970 1.00 92.31 250 LEU A CA 1
ATOM 1974 C C . LEU A 1 250 ? 6.729 7.473 8.652 1.00 92.31 250 LEU A C 1
ATOM 1976 O O . LEU A 1 250 ? 6.447 8.669 8.701 1.00 92.31 250 LEU A O 1
ATOM 1980 N N . LEU A 1 251 ? 5.806 6.533 8.420 1.00 92.56 251 LEU A N 1
ATOM 1981 C CA . LEU A 1 251 ? 4.402 6.848 8.126 1.00 92.56 251 LEU A CA 1
ATOM 1982 C C . LEU A 1 251 ? 3.719 7.610 9.272 1.00 92.56 251 LEU A C 1
ATOM 1984 O O . LEU A 1 251 ? 2.947 8.531 9.019 1.00 92.56 251 LEU A O 1
ATOM 1988 N N . LYS A 1 252 ? 4.037 7.295 10.535 1.00 89.69 252 LYS A N 1
ATOM 1989 C CA . LYS A 1 252 ? 3.550 8.042 11.708 1.00 89.69 252 LYS A CA 1
ATOM 1990 C C . LYS A 1 252 ? 4.038 9.490 11.691 1.00 89.69 252 LYS A C 1
ATOM 1992 O O . LYS A 1 252 ? 3.248 10.401 11.932 1.00 89.69 252 LYS A O 1
ATOM 1997 N N . LYS A 1 253 ? 5.327 9.707 11.410 1.00 89.38 253 LYS A N 1
ATOM 1998 C CA . LYS A 1 253 ? 5.918 11.051 11.319 1.00 89.38 253 LYS A CA 1
ATOM 1999 C C . LYS A 1 253 ? 5.298 11.849 10.172 1.00 89.38 253 LYS A C 1
ATOM 2001 O O . LYS A 1 253 ? 4.998 13.029 10.336 1.00 89.38 253 LYS A O 1
ATOM 2006 N N . GLU A 1 254 ? 5.078 11.194 9.038 1.00 88.44 254 GLU A N 1
ATOM 2007 C CA . GLU A 1 254 ? 4.395 11.781 7.891 1.00 88.44 254 GLU A CA 1
ATOM 2008 C C . GLU A 1 254 ? 2.948 12.151 8.217 1.00 88.44 254 GLU A C 1
ATOM 2010 O O . GLU A 1 254 ? 2.549 13.290 7.986 1.00 88.44 254 GLU A O 1
ATOM 2015 N N . LEU A 1 255 ? 2.185 11.262 8.856 1.00 87.25 255 LEU A N 1
ATOM 2016 C CA . LEU A 1 255 ? 0.809 11.559 9.252 1.00 87.25 255 LEU A CA 1
ATOM 2017 C C . LEU A 1 255 ? 0.745 12.757 10.209 1.00 87.25 255 LEU A C 1
ATOM 2019 O O . LEU A 1 255 ? -0.046 13.668 9.991 1.00 87.25 255 LEU A O 1
ATOM 2023 N N . GLN A 1 256 ? 1.627 12.813 11.211 1.00 83.81 256 GLN A N 1
ATOM 2024 C CA . GLN A 1 256 ? 1.720 13.954 12.131 1.00 83.81 256 GLN A CA 1
ATOM 2025 C C . GLN A 1 256 ? 2.054 15.270 11.418 1.00 83.81 256 GLN A C 1
ATOM 2027 O O . GLN A 1 256 ? 1.541 16.322 11.796 1.00 83.81 256 GLN A O 1
ATOM 2032 N N . ARG A 1 257 ? 2.898 15.228 10.380 1.00 84.56 257 ARG A N 1
ATOM 2033 C CA . ARG A 1 257 ? 3.220 16.399 9.556 1.00 84.56 257 ARG A CA 1
ATOM 2034 C C . ARG A 1 257 ? 1.987 16.900 8.804 1.00 84.56 257 ARG A C 1
ATOM 2036 O O . ARG A 1 257 ? 1.743 18.103 8.782 1.00 84.56 257 ARG A O 1
ATOM 2043 N N . VAL A 1 258 ? 1.216 15.987 8.216 1.00 82.06 258 VAL A N 1
ATOM 2044 C CA . VAL A 1 258 ? 0.041 16.318 7.397 1.00 82.06 258 VAL A CA 1
ATOM 2045 C C . VAL A 1 258 ? -1.148 16.754 8.257 1.00 82.06 258 VAL A C 1
ATOM 2047 O O . VAL A 1 258 ? -1.885 17.641 7.847 1.00 82.06 258 VAL A O 1
ATOM 2050 N N . SER A 1 259 ? -1.313 16.221 9.472 1.00 71.19 259 SER A N 1
ATOM 2051 C CA . SER A 1 259 ? -2.374 16.651 10.401 1.00 71.19 259 SER A CA 1
ATOM 2052 C C . SER A 1 259 ? -2.297 18.128 10.801 1.00 71.19 259 SER A C 1
ATOM 2054 O O . SER A 1 259 ? -3.298 18.689 11.232 1.00 71.19 259 SER A O 1
ATOM 2056 N N . ASN A 1 260 ? -1.142 18.776 10.623 1.00 66.06 260 ASN A N 1
ATOM 2057 C CA . ASN A 1 260 ? -0.974 20.212 10.860 1.00 66.06 260 ASN A CA 1
ATOM 2058 C C . ASN A 1 260 ? -1.261 21.079 9.617 1.00 66.06 260 ASN A C 1
ATOM 2060 O O . ASN A 1 260 ? -1.230 22.305 9.715 1.00 66.06 260 ASN A O 1
ATOM 2064 N N . ALA A 1 261 ? -1.494 20.471 8.450 1.00 64.62 261 ALA A N 1
ATOM 2065 C CA . ALA A 1 261 ? -1.728 21.168 7.190 1.00 64.62 261 ALA A CA 1
ATOM 2066 C C . ALA A 1 261 ? -3.234 21.214 6.874 1.00 64.62 261 ALA A C 1
ATOM 2068 O O . ALA A 1 261 ? -3.860 20.186 6.628 1.00 64.62 261 ALA A O 1
ATOM 2069 N N . SER A 1 262 ? -3.816 22.414 6.864 1.00 56.19 262 SER A N 1
ATOM 2070 C CA . SER A 1 262 ? -5.265 22.644 6.710 1.00 56.19 262 SER A CA 1
ATOM 2071 C C . SER A 1 262 ? -5.778 22.621 5.258 1.00 56.19 262 SER A C 1
ATOM 2073 O O . SER A 1 262 ? -6.742 23.315 4.946 1.00 56.19 262 SER A O 1
ATOM 2075 N N . GLU A 1 263 ? -5.138 21.880 4.352 1.00 63.91 263 GLU A N 1
ATOM 2076 C CA . GLU A 1 263 ? -5.551 21.813 2.940 1.00 63.91 263 GLU A CA 1
ATOM 2077 C C . GLU A 1 263 ? -6.480 20.616 2.673 1.00 63.91 263 GLU A C 1
ATOM 2079 O O . GLU A 1 263 ? -6.264 19.524 3.192 1.00 63.91 263 GLU A O 1
ATOM 2084 N N . ASP A 1 264 ? -7.483 20.770 1.804 1.00 61.88 264 ASP A N 1
ATOM 2085 C CA . ASP A 1 264 ? -8.385 19.666 1.422 1.00 61.88 264 ASP A CA 1
ATOM 2086 C C . ASP A 1 264 ? -7.633 18.498 0.746 1.00 61.88 264 ASP A C 1
ATOM 2088 O O . ASP A 1 264 ? -7.964 17.329 0.954 1.00 61.88 264 ASP A O 1
ATOM 2092 N N . SER A 1 265 ? -6.548 18.793 0.017 1.00 65.12 265 SER A N 1
ATOM 2093 C CA . SER A 1 265 ? -5.612 17.796 -0.537 1.00 65.12 265 SER A CA 1
ATOM 2094 C C . SER A 1 265 ? -4.907 16.977 0.558 1.00 65.12 265 SER A C 1
ATOM 2096 O O . SER A 1 265 ? -4.545 15.813 0.358 1.00 65.12 265 SER A O 1
ATOM 2098 N N . ALA A 1 266 ? -4.744 17.562 1.747 1.00 74.69 266 ALA A N 1
ATOM 2099 C CA . ALA A 1 266 ? -4.167 16.906 2.906 1.00 74.69 266 ALA A CA 1
ATOM 2100 C C . ALA A 1 266 ? -5.148 15.896 3.517 1.00 74.69 266 ALA A C 1
ATOM 2102 O O . ALA A 1 266 ? -4.703 14.897 4.070 1.00 74.69 266 ALA A O 1
ATOM 2103 N N . ALA A 1 267 ? -6.467 16.084 3.393 1.00 78.62 267 ALA A N 1
ATOM 2104 C CA . ALA A 1 267 ? -7.451 15.129 3.909 1.00 78.62 267 ALA A CA 1
ATOM 2105 C C . ALA A 1 267 ? -7.395 13.780 3.172 1.00 78.62 267 ALA A C 1
ATOM 2107 O O . ALA A 1 267 ? -7.307 12.735 3.820 1.00 78.62 267 ALA A O 1
ATOM 2108 N N . GLU A 1 268 ? -7.359 13.793 1.834 1.00 83.25 268 GLU A N 1
ATOM 2109 C CA . GLU A 1 268 ? -7.221 12.563 1.040 1.00 83.25 268 GLU A CA 1
ATOM 2110 C C . GLU A 1 268 ? -5.884 11.865 1.331 1.00 83.25 268 GLU A C 1
ATOM 2112 O O . GLU A 1 268 ? -5.834 10.650 1.533 1.00 83.25 268 GLU A O 1
ATOM 2117 N N . TYR A 1 269 ? -4.797 12.634 1.446 1.00 87.06 269 TYR A N 1
ATOM 2118 C CA . TYR A 1 269 ? -3.493 12.067 1.775 1.00 87.06 269 TYR A CA 1
ATOM 2119 C C . TYR A 1 269 ? -3.430 11.482 3.196 1.00 87.06 269 TYR A C 1
ATOM 2121 O O . TYR A 1 269 ? -2.897 10.386 3.378 1.00 87.06 269 TYR A O 1
ATOM 2129 N N . ARG A 1 270 ? -4.027 12.146 4.199 1.00 83.50 270 ARG A N 1
ATOM 2130 C CA . ARG A 1 270 ? -4.170 11.593 5.560 1.00 83.50 270 ARG A CA 1
ATOM 2131 C C . ARG A 1 270 ? -4.899 10.260 5.532 1.00 83.50 270 ARG A C 1
ATOM 2133 O O . ARG A 1 270 ? -4.447 9.315 6.172 1.00 83.50 270 ARG A O 1
ATOM 2140 N N . GLN A 1 271 ? -5.979 10.161 4.761 1.00 84.69 271 GLN A N 1
ATOM 2141 C CA . GLN A 1 271 ? -6.718 8.912 4.628 1.00 84.69 271 GLN A CA 1
ATOM 2142 C C . GLN A 1 271 ? -5.855 7.796 4.018 1.00 84.69 271 GLN A C 1
ATOM 2144 O O . GLN A 1 271 ? -5.885 6.673 4.520 1.00 84.69 271 GLN A O 1
ATOM 2149 N N . LEU A 1 272 ? -5.054 8.089 2.986 1.00 88.50 272 LEU A N 1
ATOM 2150 C CA . LEU A 1 272 ? -4.121 7.107 2.416 1.00 88.50 272 LEU A CA 1
ATOM 2151 C C . LEU A 1 272 ? -3.092 6.622 3.445 1.00 88.50 272 LEU A C 1
ATOM 2153 O O . LEU A 1 272 ? -2.871 5.417 3.562 1.00 88.50 272 LEU A O 1
ATOM 2157 N N . LEU A 1 273 ? -2.501 7.537 4.219 1.00 89.94 273 LEU A N 1
ATOM 2158 C CA . LEU A 1 273 ? -1.533 7.196 5.265 1.00 89.94 273 LEU A CA 1
ATOM 2159 C C . LEU A 1 273 ? -2.161 6.340 6.368 1.00 89.94 273 LEU A C 1
ATOM 2161 O O . LEU A 1 273 ? -1.581 5.331 6.762 1.00 89.94 273 LEU A O 1
ATOM 2165 N N . VAL A 1 274 ? -3.354 6.706 6.844 1.00 86.19 274 VAL A N 1
ATOM 2166 C CA . VAL A 1 274 ? -4.060 5.938 7.877 1.00 86.19 274 VAL A CA 1
ATOM 2167 C C . VAL A 1 274 ? -4.424 4.544 7.374 1.00 86.19 274 VAL A C 1
ATOM 2169 O O . VAL A 1 274 ? -4.206 3.575 8.096 1.00 86.19 274 VAL A O 1
ATOM 2172 N N . ASN A 1 275 ? -4.897 4.414 6.133 1.00 85.94 275 ASN A N 1
ATOM 2173 C CA . ASN A 1 275 ? -5.193 3.113 5.532 1.00 85.94 275 ASN A CA 1
ATOM 2174 C C . ASN A 1 275 ? -3.935 2.237 5.409 1.00 85.94 275 ASN A C 1
ATOM 2176 O O . ASN A 1 275 ? -3.991 1.047 5.716 1.00 85.94 275 ASN A O 1
ATOM 2180 N N . ALA A 1 276 ? -2.799 2.814 5.002 1.00 91.06 276 ALA A N 1
ATOM 2181 C CA . ALA A 1 276 ? -1.529 2.093 4.924 1.00 91.06 276 ALA A CA 1
ATOM 2182 C C . ALA A 1 276 ? -1.063 1.623 6.311 1.00 91.06 276 ALA A C 1
ATOM 2184 O O . ALA A 1 276 ? -0.757 0.449 6.496 1.00 91.06 276 ALA A O 1
ATOM 2185 N N . ILE A 1 277 ? -1.082 2.514 7.307 1.00 90.75 277 ILE A N 1
ATOM 2186 C CA . ILE A 1 277 ? -0.729 2.199 8.697 1.00 90.75 277 ILE A CA 1
ATOM 2187 C C . ILE A 1 277 ? -1.656 1.116 9.271 1.00 90.75 277 ILE A C 1
ATOM 2189 O O . ILE A 1 277 ? -1.194 0.194 9.938 1.00 90.75 277 ILE A O 1
ATOM 2193 N N . HIS A 1 278 ? -2.957 1.211 9.005 1.00 84.94 278 HIS A N 1
ATOM 2194 C CA . HIS A 1 278 ? -3.945 0.233 9.443 1.00 84.94 278 HIS A CA 1
ATOM 2195 C C . HIS A 1 278 ? -3.694 -1.146 8.827 1.00 84.94 278 HIS A C 1
ATOM 2197 O O . HIS A 1 278 ? -3.670 -2.135 9.557 1.00 84.94 278 HIS A O 1
ATOM 2203 N N . LYS A 1 279 ? -3.433 -1.212 7.515 1.00 86.00 279 LYS A N 1
ATOM 2204 C CA . LYS A 1 279 ? -3.086 -2.465 6.836 1.00 86.00 279 LYS A CA 1
ATOM 2205 C C . LYS A 1 279 ? -1.846 -3.113 7.456 1.00 86.00 279 LYS A C 1
ATOM 2207 O O . LYS A 1 279 ? -1.871 -4.296 7.769 1.00 86.00 279 LYS A O 1
ATOM 2212 N N . LEU A 1 280 ? -0.808 -2.322 7.736 1.00 88.94 280 LEU A N 1
ATOM 2213 C CA . LEU A 1 280 ? 0.396 -2.818 8.409 1.00 88.94 280 LEU A CA 1
ATOM 2214 C C . LEU A 1 280 ? 0.128 -3.338 9.816 1.00 88.94 280 LEU A C 1
ATOM 2216 O O . LEU A 1 280 ? 0.733 -4.319 10.227 1.00 88.94 280 LEU A O 1
ATOM 2220 N N . ALA A 1 281 ? -0.787 -2.712 10.546 1.00 85.19 281 ALA A N 1
ATOM 2221 C CA . ALA A 1 281 ? -1.140 -3.147 11.887 1.00 85.19 281 ALA A CA 1
ATOM 2222 C C . ALA A 1 281 ? -1.930 -4.473 11.893 1.00 85.19 281 ALA A C 1
ATOM 2224 O O . ALA A 1 281 ? -1.826 -5.233 12.856 1.00 85.19 281 ALA A O 1
ATOM 2225 N N . ILE A 1 282 ? -2.694 -4.753 10.826 1.00 80.31 282 ILE A N 1
ATOM 2226 C CA . ILE A 1 282 ? -3.373 -6.040 10.604 1.00 80.31 282 ILE A CA 1
ATOM 2227 C C . ILE A 1 282 ? -2.360 -7.120 10.216 1.00 80.31 282 ILE A C 1
ATOM 2229 O O . ILE A 1 282 ? -2.354 -8.192 10.818 1.00 80.31 282 ILE A O 1
ATOM 2233 N N . ASP A 1 283 ? -1.501 -6.828 9.237 1.00 81.88 283 ASP A N 1
ATOM 2234 C CA . ASP A 1 283 ? -0.552 -7.800 8.685 1.00 81.88 283 ASP A CA 1
ATOM 2235 C C . ASP A 1 283 ? 0.570 -8.138 9.691 1.00 81.88 283 ASP A C 1
ATOM 2237 O O . ASP A 1 283 ? 1.043 -9.277 9.739 1.00 81.88 283 ASP A O 1
ATOM 2241 N N . PHE A 1 284 ? 0.955 -7.171 10.537 1.00 83.62 284 PHE A N 1
ATOM 2242 C CA . PHE A 1 284 ? 2.039 -7.278 11.518 1.00 83.62 284 PHE A CA 1
ATOM 2243 C C . PHE A 1 284 ? 1.563 -6.894 12.925 1.00 83.62 284 PHE A C 1
ATOM 2245 O O . PHE A 1 284 ? 1.634 -5.739 13.359 1.00 83.62 284 PHE A O 1
ATOM 2252 N N . SER A 1 285 ? 1.127 -7.896 13.694 1.00 79.75 285 SER A N 1
ATOM 2253 C CA . SER A 1 285 ? 0.578 -7.690 15.041 1.00 79.75 285 SER A CA 1
ATOM 2254 C C . SER A 1 285 ? 1.559 -7.066 16.040 1.00 79.75 285 SER A C 1
ATOM 2256 O O . SER A 1 285 ? 1.125 -6.461 17.016 1.00 79.75 285 SER A O 1
ATOM 2258 N N . GLU A 1 286 ? 2.869 -7.198 15.813 1.00 80.75 286 GLU A N 1
ATOM 2259 C CA . GLU A 1 286 ? 3.916 -6.604 16.658 1.00 80.75 286 GLU A CA 1
ATOM 2260 C C . GLU A 1 286 ? 3.874 -5.067 16.672 1.00 80.75 286 GLU A C 1
ATOM 2262 O O . GLU A 1 286 ? 4.218 -4.444 17.675 1.00 80.75 286 GLU A O 1
ATOM 2267 N N . VAL A 1 287 ? 3.354 -4.446 15.606 1.00 83.88 287 VAL A N 1
ATOM 2268 C CA . VAL A 1 287 ? 3.292 -2.983 15.476 1.00 83.88 287 VAL A CA 1
ATOM 2269 C C . VAL A 1 287 ? 1.946 -2.400 15.927 1.00 83.88 287 VAL A C 1
ATOM 2271 O O . VAL A 1 287 ? 1.818 -1.190 16.132 1.00 83.88 287 VAL A O 1
ATOM 2274 N N . ALA A 1 288 ? 0.942 -3.252 16.153 1.00 79.75 288 ALA A N 1
ATOM 2275 C CA . ALA A 1 288 ? -0.415 -2.852 16.526 1.00 79.75 288 ALA A CA 1
ATOM 2276 C C . ALA A 1 288 ? -0.462 -1.946 17.769 1.00 79.75 288 ALA A C 1
ATOM 2278 O O . ALA A 1 288 ? -1.178 -0.941 17.794 1.00 79.75 288 ALA A O 1
ATOM 2279 N N . THR A 1 289 ? 0.349 -2.265 18.780 1.00 80.94 289 THR A N 1
ATOM 2280 C CA . THR A 1 289 ? 0.434 -1.527 20.050 1.00 80.94 289 THR A CA 1
ATOM 2281 C C . THR A 1 289 ? 0.953 -0.103 19.855 1.00 80.94 289 THR A C 1
ATOM 2283 O O . THR A 1 289 ? 0.468 0.831 20.488 1.00 80.94 289 THR A O 1
ATOM 2286 N N . ASN A 1 290 ? 1.880 0.087 18.915 1.00 81.81 290 ASN A N 1
ATOM 2287 C CA . ASN A 1 290 ? 2.490 1.378 18.617 1.00 81.81 290 ASN A CA 1
ATOM 2288 C C . ASN A 1 290 ? 1.567 2.297 17.809 1.00 81.81 290 ASN A C 1
ATOM 2290 O O . ASN A 1 290 ? 1.807 3.504 17.737 1.00 81.81 290 ASN A O 1
ATOM 2294 N N . VAL A 1 291 ? 0.554 1.744 17.149 1.00 85.81 291 VAL A N 1
ATOM 2295 C CA . VAL A 1 291 ? -0.242 2.438 16.132 1.00 85.81 291 VAL A CA 1
ATOM 2296 C C . VAL A 1 291 ? -1.653 2.777 16.616 1.00 85.81 291 VAL A C 1
ATOM 2298 O O . VAL A 1 291 ? -2.229 3.761 16.151 1.00 85.81 291 VAL A O 1
ATOM 2301 N N . ILE A 1 292 ? -2.203 2.018 17.568 1.00 87.25 292 ILE A N 1
ATOM 2302 C CA . ILE A 1 292 ? -3.611 2.131 17.972 1.00 87.25 292 ILE A CA 1
ATOM 2303 C C . ILE A 1 292 ? -4.013 3.532 18.444 1.00 87.25 292 ILE A C 1
ATOM 2305 O O . ILE A 1 292 ? -5.052 4.036 18.022 1.00 87.25 292 ILE A O 1
ATOM 2309 N N . ASP A 1 293 ? -3.172 4.194 19.242 1.00 86.69 293 ASP A N 1
ATOM 2310 C CA . ASP A 1 293 ? -3.457 5.541 19.744 1.00 86.69 293 ASP A CA 1
ATOM 2311 C C . ASP A 1 293 ? -3.598 6.551 18.602 1.00 86.69 293 ASP A C 1
ATOM 2313 O O . ASP A 1 293 ? -4.478 7.409 18.633 1.00 86.69 293 ASP A O 1
ATOM 2317 N N . LEU A 1 294 ? -2.764 6.408 17.568 1.00 87.12 294 LEU A N 1
ATOM 2318 C CA . LEU A 1 294 ? -2.771 7.271 16.391 1.00 87.12 294 LEU A CA 1
ATOM 2319 C C . LEU A 1 294 ? -4.003 7.023 15.512 1.00 87.12 294 LEU A C 1
ATOM 2321 O O . LEU A 1 294 ? -4.599 7.976 15.011 1.00 87.12 294 LEU A O 1
ATOM 2325 N N . LEU A 1 295 ? -4.400 5.758 15.334 1.00 87.38 295 LEU A N 1
ATOM 2326 C CA . LEU A 1 295 ? -5.608 5.406 14.580 1.00 87.38 295 LEU A CA 1
ATOM 2327 C C . LEU A 1 295 ? -6.874 5.913 15.281 1.00 87.38 295 LEU A C 1
ATOM 2329 O O . LEU A 1 295 ? -7.764 6.444 14.620 1.00 87.38 295 LEU A O 1
ATOM 2333 N N . LEU A 1 296 ? -6.941 5.787 16.611 1.00 89.12 296 LEU A N 1
ATOM 2334 C CA . LEU A 1 296 ? -8.057 6.296 17.410 1.00 89.12 296 LEU A CA 1
ATOM 2335 C C . LEU A 1 296 ? -8.126 7.826 17.408 1.00 89.12 296 LEU A C 1
ATOM 2337 O O . LEU A 1 296 ? -9.227 8.368 17.365 1.00 89.12 296 LEU A O 1
ATOM 2341 N N . ASP A 1 297 ? -6.988 8.525 17.425 1.00 88.12 297 ASP A N 1
ATOM 2342 C CA . ASP A 1 297 ? -6.953 9.990 17.285 1.00 88.12 297 ASP A CA 1
ATOM 2343 C C . ASP A 1 297 ? -7.368 10.463 15.888 1.00 88.12 297 ASP A C 1
ATOM 2345 O O . ASP A 1 297 ? -7.868 11.568 15.738 1.00 88.12 297 ASP A O 1
ATOM 2349 N N . SER A 1 298 ? -7.186 9.629 14.862 1.00 85.44 298 SER A N 1
ATOM 2350 C CA . SER A 1 298 ? -7.519 9.990 13.479 1.00 85.44 298 SER A CA 1
ATOM 2351 C C . SER A 1 298 ? -8.957 9.622 13.090 1.00 85.44 298 SER A C 1
ATOM 2353 O O . SER A 1 298 ? -9.370 9.891 11.966 1.00 85.44 298 SER A O 1
ATOM 2355 N N . ILE A 1 299 ? -9.742 8.994 13.978 1.00 85.88 299 ILE A N 1
ATOM 2356 C CA . ILE A 1 299 ? -11.030 8.375 13.619 1.00 85.88 299 ILE A CA 1
ATOM 2357 C C . ILE A 1 299 ? -12.076 9.375 13.101 1.00 85.88 299 ILE A C 1
ATOM 2359 O O . ILE A 1 299 ? -12.914 9.008 12.275 1.00 85.88 299 ILE A O 1
ATOM 2363 N N . GLY A 1 300 ? -12.034 10.627 13.568 1.00 82.56 300 GLY A N 1
ATOM 2364 C CA . GLY A 1 300 ? -12.949 11.691 13.150 1.00 82.56 300 GLY A CA 1
ATOM 2365 C C . GLY A 1 300 ? -12.729 12.181 11.716 1.00 82.56 300 GLY A C 1
ATOM 2366 O O . GLY A 1 300 ? -13.677 12.650 11.075 1.00 82.56 300 GLY A O 1
ATOM 2367 N N . ASP A 1 301 ? -11.502 12.033 11.215 1.00 81.31 301 ASP A N 1
ATOM 2368 C CA . ASP A 1 301 ? -11.067 12.483 9.889 1.00 81.31 301 ASP A CA 1
ATOM 2369 C C . ASP A 1 301 ? -11.264 11.422 8.798 1.00 81.31 301 ASP A C 1
ATOM 2371 O O . ASP A 1 301 ? -11.152 11.712 7.606 1.00 81.31 301 ASP A O 1
ATOM 2375 N N . LEU A 1 302 ? -11.561 10.181 9.184 1.00 80.56 302 LEU A N 1
ATOM 2376 C CA . LEU A 1 302 ? -11.697 9.065 8.257 1.00 80.56 302 LEU A CA 1
ATOM 2377 C C . LEU A 1 302 ? -13.079 8.996 7.610 1.00 80.56 302 LEU A C 1
ATOM 2379 O O . LEU A 1 302 ? -14.102 9.418 8.155 1.00 80.56 302 LEU A O 1
ATOM 2383 N N . THR A 1 303 ? -13.124 8.354 6.442 1.00 83.69 303 THR A N 1
ATOM 2384 C CA . THR A 1 303 ? -14.394 7.927 5.851 1.00 83.69 303 THR A CA 1
ATOM 2385 C C . THR A 1 303 ? -15.081 6.887 6.735 1.00 83.69 303 THR A C 1
ATOM 2387 O O . THR A 1 303 ? -14.444 6.142 7.478 1.00 83.69 303 THR A O 1
ATOM 2390 N N . ASN A 1 304 ? -16.408 6.781 6.618 1.00 85.81 304 ASN A N 1
ATOM 2391 C CA . ASN A 1 304 ? -17.205 5.851 7.424 1.00 85.81 304 ASN A CA 1
ATOM 2392 C C . ASN A 1 304 ? -16.761 4.380 7.306 1.00 85.81 304 ASN A C 1
ATOM 2394 O O . ASN A 1 304 ? -16.983 3.621 8.247 1.00 85.81 304 ASN A O 1
ATOM 2398 N N . ALA A 1 305 ? -16.195 3.979 6.161 1.00 83.81 305 ALA A N 1
ATOM 2399 C CA . ALA A 1 305 ? -15.654 2.637 5.948 1.00 83.81 305 ALA A CA 1
ATOM 2400 C C . ALA A 1 305 ? -14.332 2.454 6.709 1.00 83.81 305 ALA A C 1
ATOM 2402 O O . ALA A 1 305 ? -14.265 1.610 7.594 1.00 83.81 305 ALA A O 1
ATOM 2403 N N . ALA A 1 306 ? -13.352 3.334 6.482 1.00 82.25 306 ALA A N 1
ATOM 2404 C CA . ALA A 1 306 ? -12.059 3.271 7.164 1.00 82.25 306 ALA A CA 1
ATOM 2405 C C . ALA A 1 306 ? -12.191 3.383 8.696 1.00 82.25 306 ALA A C 1
ATOM 2407 O O . ALA A 1 306 ? -11.547 2.645 9.434 1.00 82.25 306 ALA A O 1
ATOM 2408 N N . ALA A 1 307 ? -13.083 4.242 9.202 1.00 86.88 307 ALA A N 1
ATOM 2409 C CA . ALA A 1 307 ? -13.359 4.337 10.638 1.00 86.88 307 ALA A CA 1
ATOM 2410 C C . ALA A 1 307 ? -13.970 3.045 11.220 1.00 86.88 307 ALA A C 1
ATOM 2412 O O . ALA A 1 307 ? -13.724 2.702 12.377 1.00 86.88 307 ALA A O 1
ATOM 2413 N N . TYR A 1 308 ? -14.780 2.325 10.437 1.00 88.38 308 TYR A N 1
ATOM 2414 C CA . TYR A 1 308 ? -15.333 1.034 10.847 1.00 88.38 308 TYR A CA 1
ATOM 2415 C C . TYR A 1 308 ? -14.250 -0.048 10.895 1.00 88.38 308 TYR A C 1
ATOM 2417 O O 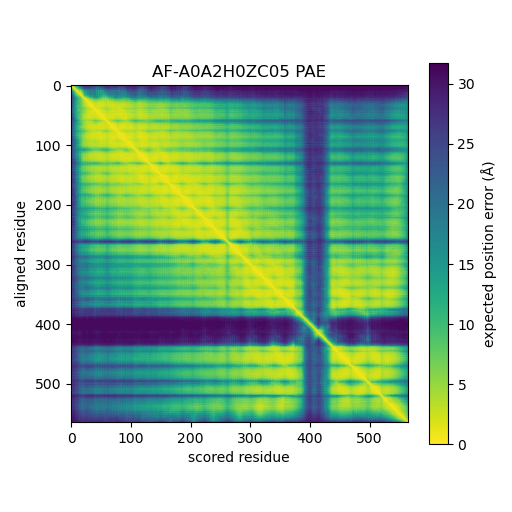. TYR A 1 308 ? -14.219 -0.830 11.848 1.00 88.38 308 TYR A O 1
ATOM 2425 N N . ASP A 1 309 ? -13.340 -0.047 9.925 1.00 85.06 309 ASP A N 1
ATOM 2426 C CA . ASP A 1 309 ? -12.211 -0.977 9.882 1.00 85.06 309 ASP A CA 1
ATOM 2427 C C . ASP A 1 309 ? -11.256 -0.730 11.063 1.00 85.06 309 ASP A C 1
ATOM 2429 O O . ASP A 1 309 ? -10.883 -1.671 11.763 1.00 85.06 309 ASP A O 1
ATOM 2433 N N . VAL A 1 310 ? -10.981 0.539 11.402 1.00 88.31 310 VAL A N 1
ATOM 2434 C CA . VAL A 1 310 ? -10.219 0.913 12.609 1.00 88.31 310 VAL A CA 1
ATOM 2435 C C . VAL A 1 310 ? -10.876 0.375 13.882 1.00 88.31 310 VAL A C 1
ATOM 2437 O O . VAL A 1 310 ? -10.190 -0.217 14.711 1.00 88.31 310 VAL A O 1
ATOM 2440 N N . ILE A 1 311 ? -12.194 0.528 14.055 1.00 91.25 311 ILE A N 1
ATOM 2441 C CA . ILE A 1 311 ? -12.882 -0.018 15.238 1.00 91.25 311 ILE A CA 1
ATOM 2442 C C . ILE A 1 311 ? -12.875 -1.547 15.255 1.00 91.25 311 ILE A C 1
ATOM 2444 O O . ILE A 1 311 ? -12.747 -2.138 16.326 1.00 91.25 311 ILE A O 1
ATOM 2448 N N . THR A 1 312 ? -12.993 -2.197 14.100 1.00 88.88 312 THR A N 1
ATOM 2449 C CA . THR A 1 312 ? -12.902 -3.660 14.004 1.00 88.88 312 THR A CA 1
ATOM 2450 C C . THR A 1 312 ? -11.516 -4.140 14.428 1.00 88.88 312 THR A C 1
ATOM 2452 O O . THR A 1 312 ? -11.409 -5.016 15.281 1.00 88.88 312 THR A O 1
ATOM 2455 N N . PHE A 1 313 ? -10.466 -3.463 13.973 1.00 87.38 313 PHE A N 1
ATOM 2456 C CA . PHE A 1 313 ? -9.101 -3.718 14.417 1.00 87.38 313 PHE A CA 1
ATOM 2457 C C . PHE A 1 313 ? -8.903 -3.456 15.916 1.00 87.38 313 PHE A C 1
ATOM 2459 O O . PHE A 1 313 ? -8.314 -4.277 16.614 1.00 87.38 313 PHE A O 1
ATOM 2466 N N . VAL A 1 314 ? -9.472 -2.378 16.465 1.00 90.56 314 VAL A N 1
ATOM 2467 C CA . VAL A 1 314 ? -9.455 -2.124 17.917 1.00 90.56 314 VAL A CA 1
ATOM 2468 C C . VAL A 1 314 ? -10.090 -3.290 18.687 1.00 90.56 314 VAL A C 1
ATOM 2470 O O . VAL A 1 314 ? -9.548 -3.687 19.717 1.00 90.56 314 VAL A O 1
ATOM 2473 N N . LYS A 1 315 ? -11.183 -3.896 18.193 1.00 89.75 315 LYS A N 1
ATOM 2474 C CA . LYS A 1 315 ? -11.781 -5.089 18.828 1.00 89.75 315 LYS A CA 1
ATOM 2475 C C . LYS A 1 315 ? -10.799 -6.260 18.898 1.00 89.75 315 LYS A C 1
ATOM 2477 O O . LYS A 1 315 ? -10.785 -6.973 19.900 1.00 89.75 315 LYS A O 1
ATOM 2482 N N . GLU A 1 316 ? -10.012 -6.483 17.850 1.00 86.69 316 GLU A N 1
ATOM 2483 C CA . GLU A 1 316 ? -9.005 -7.549 17.803 1.00 86.69 316 GLU A CA 1
ATOM 2484 C C . GLU A 1 316 ? -7.826 -7.264 18.740 1.00 86.69 316 GLU A C 1
ATOM 2486 O O . GLU A 1 316 ? -7.440 -8.130 19.525 1.00 86.69 316 GLU A O 1
ATOM 2491 N N . VAL A 1 317 ? -7.281 -6.042 18.709 1.00 86.81 317 VAL A N 1
ATOM 2492 C CA . VAL A 1 317 ? -6.127 -5.644 19.535 1.00 86.81 317 VAL A CA 1
ATOM 2493 C C . VAL A 1 317 ? -6.469 -5.696 21.022 1.00 86.81 317 VAL A C 1
ATOM 2495 O O . VAL A 1 317 ? -5.691 -6.221 21.815 1.00 86.81 317 VAL A O 1
ATOM 2498 N N . VAL A 1 318 ? -7.649 -5.207 21.415 1.00 89.44 318 VAL A N 1
ATOM 2499 C CA . VAL A 1 318 ? -8.106 -5.244 22.814 1.00 89.44 318 VAL A CA 1
ATOM 2500 C C . VAL A 1 318 ? -8.218 -6.685 23.326 1.00 89.44 318 VAL A C 1
ATOM 2502 O O . VAL A 1 318 ? -7.926 -6.940 24.497 1.00 89.44 318 VAL A O 1
ATOM 2505 N N . GLU A 1 319 ? -8.600 -7.647 22.480 1.00 88.38 319 GLU A N 1
ATOM 2506 C CA . GLU A 1 319 ? -8.626 -9.054 22.889 1.00 88.38 319 GLU A CA 1
ATOM 2507 C C . GLU A 1 319 ? -7.215 -9.644 22.981 1.00 88.38 319 GLU A C 1
ATOM 2509 O O . GLU A 1 319 ? -6.887 -10.235 24.013 1.00 88.38 319 GLU A O 1
ATOM 2514 N N . LYS A 1 320 ? -6.370 -9.416 21.963 1.00 84.00 320 LYS A N 1
ATOM 2515 C CA . LYS A 1 320 ? -4.999 -9.951 21.868 1.00 84.00 320 LYS A CA 1
ATOM 2516 C C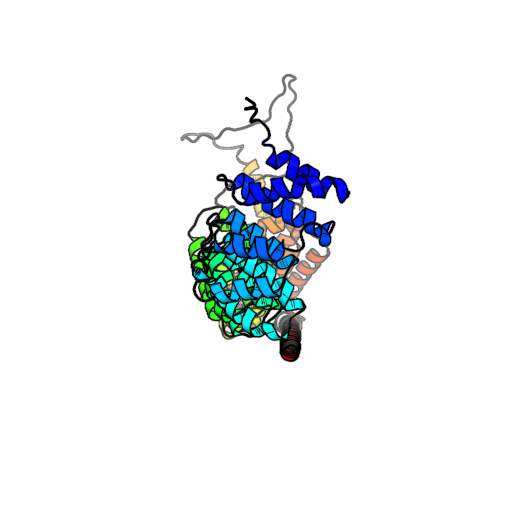 . LYS A 1 320 ? -4.041 -9.407 22.935 1.00 84.00 320 LYS A C 1
ATOM 2518 O O . LYS A 1 320 ? -3.154 -10.141 23.362 1.00 84.00 320 LYS A O 1
ATOM 2523 N N . PHE A 1 321 ? -4.212 -8.159 23.384 1.00 85.19 321 PHE A N 1
ATOM 2524 C CA . PHE A 1 321 ? -3.296 -7.489 24.320 1.00 85.19 321 PHE A CA 1
ATOM 2525 C C . PHE A 1 321 ? -4.002 -7.065 25.622 1.00 85.19 321 PHE A C 1
ATOM 2527 O O . PHE A 1 321 ? -4.421 -5.910 25.757 1.00 85.19 321 PHE A O 1
ATOM 2534 N N . PRO A 1 322 ? -4.121 -7.969 26.618 1.00 87.56 322 PRO A N 1
ATOM 2535 C CA . PRO A 1 322 ? -4.795 -7.686 27.884 1.00 87.56 322 PRO A CA 1
ATOM 2536 C C . PRO A 1 322 ? -4.251 -6.479 28.653 1.00 87.56 322 PRO A C 1
ATOM 2538 O O . PRO A 1 322 ? -5.042 -5.737 29.237 1.00 87.56 322 PRO A O 1
ATOM 2541 N N . ASP A 1 323 ? -2.937 -6.259 28.613 1.00 86.50 323 ASP A N 1
ATOM 2542 C CA . ASP A 1 323 ? -2.260 -5.209 29.385 1.00 86.50 323 ASP A CA 1
ATOM 2543 C C . ASP A 1 323 ? -2.581 -3.793 28.883 1.00 86.50 323 ASP A C 1
ATOM 2545 O O . ASP A 1 323 ? -2.532 -2.830 29.644 1.00 86.50 323 ASP A O 1
ATOM 2549 N N . LEU A 1 324 ? -2.963 -3.651 27.609 1.00 85.50 324 LEU A N 1
ATOM 2550 C CA . LEU A 1 324 ? -3.269 -2.357 26.988 1.00 85.50 324 LEU A CA 1
ATOM 2551 C C . LEU A 1 324 ? -4.758 -1.994 27.044 1.00 85.50 324 LEU A C 1
ATOM 2553 O O . LEU A 1 324 ? -5.129 -0.879 26.673 1.00 85.50 324 LEU A O 1
ATOM 2557 N N . ARG A 1 325 ? -5.623 -2.905 27.515 1.00 90.06 325 ARG A N 1
ATOM 2558 C CA . ARG A 1 325 ? -7.089 -2.750 27.470 1.00 90.06 325 ARG A CA 1
ATOM 2559 C C . ARG A 1 325 ? -7.565 -1.452 28.108 1.00 90.06 325 ARG A C 1
ATOM 2561 O O . ARG A 1 325 ? -8.359 -0.741 27.505 1.00 90.06 325 ARG A O 1
ATOM 2568 N N . GLU A 1 326 ? -7.083 -1.129 29.305 1.00 89.75 326 GLU A N 1
ATOM 2569 C CA . GLU A 1 326 ? -7.524 0.075 30.019 1.00 89.75 326 GLU A CA 1
ATOM 2570 C C . GLU A 1 326 ? -7.144 1.359 29.265 1.00 89.75 326 GLU A C 1
ATOM 2572 O O . GLU A 1 326 ? -7.985 2.243 29.094 1.00 89.75 326 GLU A O 1
ATOM 2577 N N . SER A 1 327 ? -5.921 1.415 28.724 1.00 90.38 327 SER A N 1
ATOM 2578 C CA . SER A 1 327 ? -5.452 2.540 27.905 1.00 90.38 327 SER A CA 1
ATOM 2579 C C . SER A 1 327 ? -6.300 2.710 26.642 1.00 90.38 327 SER A C 1
ATOM 2581 O O . SER A 1 327 ? -6.811 3.799 26.373 1.00 90.38 327 SER A O 1
ATOM 2583 N N . ILE A 1 328 ? -6.528 1.615 25.906 1.00 91.06 328 ILE A N 1
ATOM 2584 C CA . ILE A 1 328 ? -7.307 1.626 24.661 1.00 91.06 328 ILE A CA 1
ATOM 2585 C C . ILE A 1 328 ? -8.751 2.065 24.924 1.00 91.06 328 ILE A C 1
ATOM 2587 O O . ILE A 1 328 ? -9.301 2.862 24.168 1.00 91.06 328 ILE A O 1
ATOM 2591 N N . ILE A 1 329 ? -9.370 1.586 26.006 1.00 93.12 329 ILE A N 1
ATOM 2592 C CA . ILE A 1 329 ? -10.741 1.956 26.377 1.00 93.12 329 ILE A CA 1
ATOM 2593 C C . ILE A 1 329 ? -10.832 3.440 26.726 1.00 93.12 329 ILE A C 1
ATOM 2595 O O . ILE A 1 329 ? -11.728 4.126 26.234 1.00 93.12 329 ILE A O 1
ATOM 2599 N N . HIS A 1 330 ? -9.896 3.959 27.524 1.00 91.75 330 HIS A N 1
ATOM 2600 C CA . HIS A 1 330 ? -9.862 5.380 27.862 1.00 91.75 330 HIS A CA 1
ATOM 2601 C C . HIS A 1 330 ? -9.700 6.253 26.609 1.00 91.75 330 HIS A C 1
ATOM 2603 O O . HIS A 1 330 ? -10.421 7.238 26.426 1.00 91.75 330 HIS A O 1
ATOM 2609 N N . LYS A 1 331 ? -8.797 5.853 25.708 1.00 91.50 331 LYS A N 1
ATOM 2610 C CA . LYS A 1 331 ? -8.564 6.532 24.434 1.00 91.50 331 LYS A CA 1
ATOM 2611 C C . LYS A 1 331 ? -9.791 6.487 23.526 1.00 91.50 331 LYS A C 1
ATOM 2613 O O . LYS A 1 331 ? -10.199 7.524 23.015 1.00 91.50 331 LYS A O 1
ATOM 2618 N N . LEU A 1 332 ? -10.433 5.325 23.401 1.00 93.12 332 LEU A N 1
ATOM 2619 C CA . LEU A 1 332 ? -11.660 5.155 22.628 1.00 93.12 332 LEU A CA 1
ATOM 2620 C C . LEU A 1 332 ? -12.766 6.091 23.130 1.00 93.12 332 LEU A C 1
ATOM 2622 O O . LEU A 1 332 ? -13.365 6.793 22.322 1.00 93.12 332 LEU A O 1
ATOM 2626 N N . ILE A 1 333 ? -12.999 6.165 24.449 1.00 92.50 333 ILE A N 1
ATOM 2627 C CA . ILE A 1 333 ? -13.995 7.081 25.039 1.00 92.50 333 ILE A CA 1
ATOM 2628 C C . ILE A 1 333 ? -13.700 8.536 24.656 1.00 92.50 333 ILE A C 1
ATOM 2630 O O . ILE A 1 333 ? -14.625 9.282 24.337 1.00 92.50 333 ILE A O 1
ATOM 2634 N N . LYS A 1 334 ? -12.423 8.936 24.652 1.00 91.56 334 LYS A N 1
ATOM 2635 C CA . LYS A 1 334 ? -12.002 10.291 24.277 1.00 91.56 334 LYS A CA 1
ATOM 2636 C C . LYS A 1 334 ? -12.223 10.598 22.790 1.00 91.56 334 LYS A C 1
ATOM 2638 O O . LYS A 1 334 ? -12.550 11.738 22.478 1.00 91.56 334 LYS A O 1
ATOM 2643 N N . SER A 1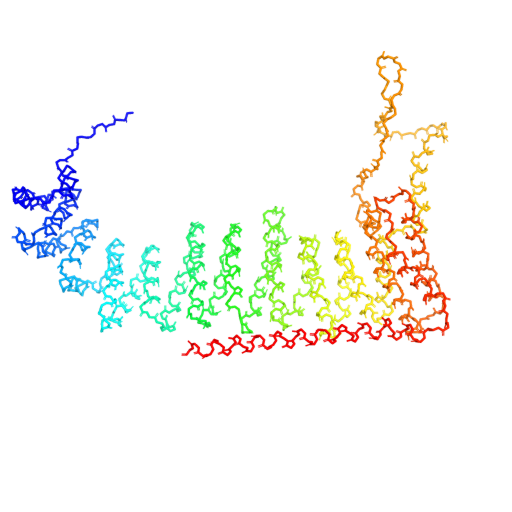 335 ? -12.077 9.612 21.905 1.00 90.50 335 SER A N 1
ATOM 2644 C CA . SER A 1 335 ? -12.253 9.770 20.451 1.00 90.50 335 SER A CA 1
ATOM 2645 C C . SER A 1 335 ? -13.712 9.663 19.983 1.00 90.50 335 SER A C 1
ATOM 2647 O O . SER A 1 335 ? -14.074 10.164 18.919 1.00 90.50 335 SER A O 1
ATOM 2649 N N . LEU A 1 336 ? -14.593 9.033 20.768 1.00 89.50 336 LEU A N 1
ATOM 2650 C CA . LEU A 1 336 ? -16.007 8.848 20.419 1.00 89.50 336 LEU A CA 1
ATOM 2651 C C . LEU A 1 336 ? -16.800 10.134 20.083 1.00 89.50 336 LEU A C 1
ATOM 2653 O O . LEU A 1 336 ? -17.663 10.053 19.203 1.00 89.50 336 LEU A O 1
ATOM 2657 N N . PRO A 1 337 ? -16.5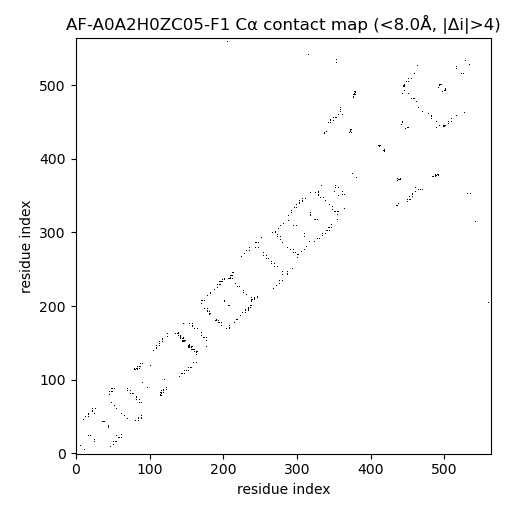52 11.309 20.701 1.00 89.56 337 PRO A N 1
ATOM 2658 C CA . PRO A 1 337 ? -17.201 12.562 20.315 1.00 89.56 337 PRO A CA 1
ATOM 2659 C C . PRO A 1 337 ? -16.966 12.965 18.858 1.00 89.56 337 PRO A C 1
ATOM 2661 O O . PRO A 1 337 ? -17.760 13.728 18.317 1.00 89.56 337 PRO A O 1
ATOM 2664 N N . GLU A 1 338 ? -15.909 12.467 18.211 1.00 86.56 338 GLU A N 1
ATOM 2665 C CA . GLU A 1 338 ? -15.564 12.790 16.823 1.00 86.56 338 GLU A CA 1
ATOM 2666 C C . GLU A 1 338 ? -16.216 11.846 15.805 1.00 86.56 338 GLU A C 1
ATOM 2668 O O . GLU A 1 338 ? -16.378 12.211 14.637 1.00 86.56 338 GLU A O 1
ATOM 2673 N N . VAL A 1 339 ? -16.737 10.702 16.253 1.00 87.38 339 VAL A N 1
ATOM 2674 C CA . VAL A 1 339 ? -17.387 9.694 15.408 1.00 87.38 339 VAL A CA 1
ATOM 2675 C C . VAL A 1 339 ? -18.743 10.180 14.882 1.00 87.38 339 VAL A C 1
ATOM 2677 O O . VAL A 1 339 ? -19.568 10.720 15.621 1.00 87.38 339 VAL A O 1
ATOM 2680 N N . LYS A 1 340 ? -18.990 9.970 13.582 1.00 84.19 340 LYS A N 1
ATOM 2681 C CA . LYS A 1 340 ? -20.229 10.386 12.889 1.00 84.19 340 LYS A CA 1
ATOM 2682 C C . LYS A 1 340 ? -21.145 9.215 12.507 1.00 84.19 340 LYS A C 1
ATOM 2684 O O . LYS A 1 340 ? -22.350 9.395 12.364 1.00 84.19 340 LYS A O 1
ATOM 2689 N N . SER A 1 341 ? -20.592 8.015 12.336 1.00 88.81 341 SER A N 1
ATOM 2690 C CA . SER A 1 341 ? -21.303 6.854 11.783 1.00 88.81 341 SER A CA 1
ATOM 2691 C C . SER A 1 341 ? -21.883 5.941 12.862 1.00 88.81 341 SER A C 1
ATOM 2693 O O . SER A 1 341 ? -21.166 5.484 13.754 1.00 88.81 341 SER A O 1
ATOM 2695 N N . GLY A 1 342 ? -23.162 5.572 12.722 1.00 88.25 342 GLY A N 1
ATOM 2696 C CA . GLY A 1 342 ? -23.819 4.593 13.594 1.00 88.25 342 GLY A CA 1
ATOM 2697 C C . GLY A 1 342 ? -23.146 3.217 13.582 1.00 88.25 342 GLY A C 1
ATOM 2698 O O . GLY A 1 342 ? -23.034 2.581 14.626 1.00 88.25 342 GLY A O 1
ATOM 2699 N N . LYS A 1 343 ? -22.588 2.779 12.441 1.00 90.81 343 LYS A N 1
ATOM 2700 C CA . LYS A 1 343 ? -21.834 1.510 12.356 1.00 90.81 343 LYS A CA 1
ATOM 2701 C C . LYS A 1 343 ? -20.588 1.512 13.248 1.00 90.81 343 LYS A C 1
ATOM 2703 O O . LYS A 1 343 ? -20.308 0.511 13.901 1.00 90.81 343 LYS A O 1
ATOM 2708 N N . VAL A 1 344 ? -19.878 2.638 13.291 1.00 91.44 344 VAL A N 1
ATOM 2709 C CA . VAL A 1 344 ? -18.668 2.823 14.107 1.00 91.44 344 VAL A CA 1
ATOM 2710 C C . VAL A 1 344 ? -19.046 2.848 15.591 1.00 91.44 344 VAL A C 1
ATOM 2712 O O . VAL A 1 344 ? -18.433 2.139 16.386 1.00 91.44 344 VAL A O 1
ATOM 2715 N N . PHE A 1 345 ? -20.131 3.548 15.955 1.00 93.19 345 PHE A N 1
ATOM 2716 C CA . PHE A 1 345 ? -20.661 3.530 17.324 1.00 93.19 345 PHE A CA 1
ATOM 2717 C C . PHE A 1 345 ? -21.081 2.134 17.795 1.00 93.19 345 PHE A C 1
ATOM 2719 O O . PHE A 1 345 ? -20.801 1.784 18.936 1.00 93.19 345 PHE A O 1
ATOM 2726 N N . ARG A 1 346 ? -21.702 1.308 16.940 1.00 93.75 346 ARG A N 1
ATOM 2727 C CA . ARG A 1 346 ? -22.049 -0.082 17.296 1.00 93.75 346 ARG A CA 1
ATOM 2728 C C . ARG A 1 346 ? -20.805 -0.885 17.682 1.00 93.75 346 ARG A C 1
ATOM 2730 O O . ARG A 1 346 ? -20.812 -1.567 18.703 1.00 93.75 346 ARG A O 1
ATOM 2737 N N . GLY A 1 347 ? -19.738 -0.784 16.887 1.00 92.88 347 GLY A N 1
ATOM 2738 C CA . GLY A 1 347 ? -18.468 -1.442 17.192 1.00 92.88 347 GLY A CA 1
ATOM 2739 C C . GLY A 1 347 ? -17.838 -0.907 18.480 1.00 92.88 347 GLY A C 1
ATOM 2740 O O . GLY A 1 347 ? -17.456 -1.690 19.345 1.00 92.88 347 GLY A O 1
ATOM 2741 N N . ALA A 1 348 ? -17.816 0.416 18.659 1.00 94.19 348 ALA A N 1
ATOM 2742 C CA . ALA A 1 348 ? -17.255 1.045 19.848 1.00 94.19 348 ALA A CA 1
ATOM 2743 C C . ALA A 1 348 ? -18.033 0.690 21.129 1.00 94.19 348 ALA A C 1
ATOM 2745 O O . ALA A 1 348 ? -17.427 0.327 22.133 1.00 94.19 348 ALA A O 1
ATOM 2746 N N . PHE A 1 349 ? -19.369 0.717 21.106 1.00 94.75 349 PHE A N 1
ATOM 2747 C CA . PHE A 1 349 ? -20.201 0.325 22.250 1.00 94.75 349 PHE A CA 1
ATOM 2748 C C . PHE A 1 349 ? -20.078 -1.151 22.598 1.00 94.75 349 PHE A C 1
ATOM 2750 O O . PHE A 1 349 ? -20.141 -1.496 23.780 1.00 94.75 349 PHE A O 1
ATOM 2757 N N . TRP A 1 350 ? -19.859 -2.013 21.606 1.00 94.75 350 TRP A N 1
ATOM 2758 C CA . TRP A 1 350 ? -19.527 -3.405 21.867 1.00 94.75 350 TRP A CA 1
ATOM 2759 C C . TRP A 1 350 ? -18.178 -3.517 22.596 1.00 94.75 350 TRP A C 1
ATOM 2761 O O . TRP A 1 350 ? -18.117 -4.153 23.644 1.00 94.75 350 TRP A O 1
ATOM 2771 N N . VAL A 1 351 ? -17.129 -2.822 22.129 1.00 94.12 351 VAL A N 1
ATOM 2772 C CA . VAL A 1 351 ? -15.805 -2.813 22.790 1.00 94.12 351 VAL A CA 1
ATOM 2773 C C . VAL A 1 351 ? -15.912 -2.323 24.235 1.00 94.12 351 VAL A C 1
ATOM 2775 O O . VAL A 1 351 ? -15.399 -2.970 25.147 1.00 94.12 351 VAL A O 1
ATOM 2778 N N . LEU A 1 352 ? -16.620 -1.215 24.470 1.00 94.31 352 LEU A N 1
ATOM 2779 C CA . LEU A 1 352 ? -16.842 -0.694 25.820 1.00 94.31 352 LEU A CA 1
ATOM 2780 C C . LEU A 1 352 ? -17.610 -1.699 26.692 1.00 94.31 352 LEU A C 1
ATOM 2782 O O . LEU A 1 352 ? -17.186 -2.007 27.806 1.00 94.31 352 LEU A O 1
ATOM 2786 N N . GLY A 1 353 ? -18.699 -2.269 26.171 1.00 92.12 353 GLY A N 1
ATOM 2787 C CA . GLY A 1 353 ? -19.505 -3.260 26.883 1.00 92.12 353 GLY A CA 1
ATOM 2788 C C . GLY A 1 353 ? -18.705 -4.493 27.300 1.00 92.12 353 GLY A C 1
ATOM 2789 O O . GLY A 1 353 ? -18.836 -4.951 28.432 1.00 92.12 353 GLY A O 1
ATOM 2790 N N . GLU A 1 354 ? -17.822 -4.998 26.440 1.00 91.25 354 GLU A N 1
ATOM 2791 C CA . GLU A 1 354 ? -17.041 -6.207 26.719 1.00 91.25 354 GLU A CA 1
ATOM 2792 C C . GLU A 1 354 ? -15.802 -5.951 27.584 1.00 91.25 354 GLU A C 1
ATOM 2794 O O . GLU A 1 354 ? -15.491 -6.774 28.446 1.00 91.25 354 GLU A O 1
ATOM 2799 N N . TYR A 1 355 ? -15.123 -4.812 27.417 1.00 91.44 355 TYR A N 1
ATOM 2800 C CA . TYR A 1 355 ? -13.777 -4.603 27.971 1.00 91.44 355 TYR A CA 1
ATOM 2801 C C . TYR A 1 355 ? -13.649 -3.466 28.991 1.00 91.44 355 TYR A C 1
ATOM 2803 O O . TYR A 1 355 ? -12.570 -3.281 29.552 1.00 91.44 355 TYR A O 1
ATOM 2811 N N . SER A 1 356 ? -14.717 -2.733 29.321 1.00 91.12 356 SER A N 1
ATOM 2812 C CA . SER A 1 356 ? -14.715 -1.863 30.508 1.00 91.12 356 SER A CA 1
ATOM 2813 C C . SER A 1 356 ? -14.753 -2.707 31.789 1.00 91.12 356 SER A C 1
ATOM 2815 O O . SER A 1 356 ? -15.831 -3.062 32.261 1.00 91.12 356 SER A O 1
ATOM 2817 N N . LEU A 1 357 ? -13.582 -3.074 32.322 1.00 88.00 357 LEU A N 1
ATOM 2818 C CA . LEU A 1 357 ? -13.439 -3.966 33.485 1.00 88.00 357 LEU A CA 1
ATOM 2819 C C . LEU A 1 357 ? -13.390 -3.234 34.835 1.00 88.00 357 LEU A C 1
ATOM 2821 O O . LEU A 1 357 ? -13.702 -3.843 35.855 1.00 88.00 357 LEU A O 1
ATOM 2825 N N . SER A 1 358 ? -13.013 -1.953 34.857 1.00 89.31 358 SER A N 1
ATOM 2826 C CA . SER A 1 358 ? -12.943 -1.147 36.081 1.00 89.31 358 SER A CA 1
ATOM 2827 C C . SER A 1 358 ? -14.195 -0.286 36.273 1.00 89.31 358 SER A C 1
ATOM 2829 O O . SER A 1 358 ? -14.807 0.182 35.310 1.00 89.31 358 SER A O 1
ATOM 2831 N N . GLU A 1 359 ? -14.570 -0.034 37.533 1.00 88.50 359 GLU A N 1
ATOM 2832 C CA . GLU A 1 359 ? -15.721 0.822 37.866 1.00 88.50 359 GLU A CA 1
ATOM 2833 C C . GLU A 1 359 ? -15.554 2.240 37.292 1.00 88.50 359 GLU A C 1
ATOM 2835 O O . GLU A 1 359 ? -16.523 2.845 36.831 1.00 88.50 359 GLU A O 1
ATOM 2840 N N . GLN A 1 360 ? -14.322 2.756 37.268 1.00 88.69 360 GLN A N 1
ATOM 2841 C CA . GLN A 1 360 ? -14.018 4.069 36.707 1.00 88.69 360 GLN A CA 1
ATOM 2842 C C . GLN A 1 360 ? -14.244 4.110 35.189 1.00 88.69 360 GLN A C 1
ATOM 2844 O O . GLN A 1 360 ? -14.937 5.007 34.712 1.00 88.69 360 GLN A O 1
ATOM 2849 N N . CYS A 1 361 ? -13.756 3.108 34.445 1.00 89.12 361 CYS A N 1
ATOM 2850 C CA . CYS A 1 361 ? -13.991 3.010 33.002 1.00 89.12 361 CYS A CA 1
ATOM 2851 C C . CYS A 1 361 ? -15.486 2.951 32.670 1.00 89.12 361 CYS A C 1
ATOM 2853 O O . CYS A 1 361 ? -15.941 3.651 31.767 1.00 89.12 361 CYS A O 1
ATOM 2855 N N . ILE A 1 362 ? -16.262 2.162 33.425 1.00 91.56 362 ILE A N 1
ATOM 2856 C CA . ILE A 1 362 ? -17.715 2.067 33.230 1.00 91.56 362 ILE A CA 1
ATOM 2857 C C . ILE A 1 362 ? -18.371 3.431 33.461 1.00 91.56 362 ILE A C 1
ATOM 2859 O O . ILE A 1 362 ? -19.186 3.860 32.649 1.00 91.56 362 ILE A O 1
ATOM 2863 N N . LYS A 1 363 ? -18.002 4.147 34.531 1.00 91.06 363 LYS A N 1
ATOM 2864 C CA . LYS A 1 363 ? -18.541 5.487 34.814 1.00 91.06 363 LYS A CA 1
ATOM 2865 C C . LYS A 1 363 ? -18.203 6.495 33.721 1.00 91.06 363 LYS A C 1
ATOM 2867 O O . LYS A 1 363 ? -19.063 7.296 33.366 1.00 91.06 363 LYS A O 1
ATOM 2872 N N . ASP A 1 364 ? -16.985 6.479 33.197 1.00 91.50 364 ASP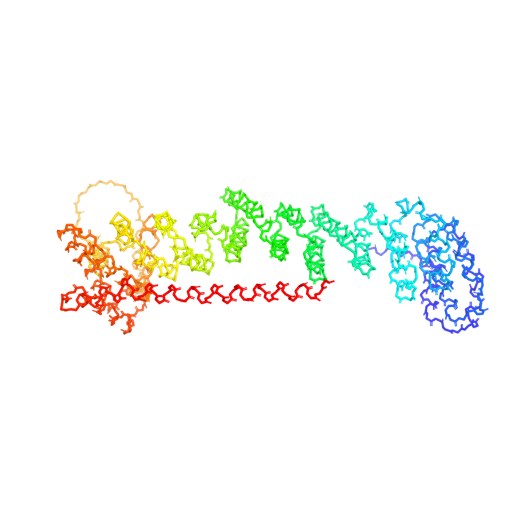 A N 1
ATOM 2873 C CA . ASP A 1 364 ? -16.568 7.426 32.161 1.00 91.50 364 ASP A CA 1
ATOM 2874 C C . ASP A 1 364 ? -17.234 7.119 30.810 1.00 91.50 364 ASP A C 1
ATOM 2876 O O . ASP A 1 364 ? -17.748 8.034 30.163 1.00 91.50 364 ASP A O 1
ATOM 2880 N N . ALA A 1 365 ? -17.367 5.839 30.446 1.00 92.19 365 ALA A N 1
ATOM 2881 C CA . ALA A 1 365 ? -18.174 5.418 29.301 1.00 92.19 365 ALA A CA 1
ATOM 2882 C C . ALA A 1 365 ? -19.650 5.820 29.469 1.00 92.19 365 ALA A C 1
ATOM 2884 O O . ALA A 1 365 ? -20.275 6.327 28.537 1.00 92.19 365 ALA A O 1
ATOM 2885 N N . TRP A 1 366 ? -20.205 5.658 30.673 1.00 92.25 366 TRP A N 1
ATOM 2886 C CA . TRP A 1 366 ? -21.583 6.042 30.979 1.00 92.25 366 TRP A CA 1
ATOM 2887 C C . TRP A 1 366 ? -21.810 7.551 30.868 1.00 92.25 366 TRP A C 1
ATOM 2889 O O . TRP A 1 366 ? -22.827 7.985 30.330 1.00 92.25 366 TRP A O 1
ATOM 2899 N N . LYS A 1 367 ? -20.855 8.370 31.332 1.00 91.31 367 LYS A N 1
ATOM 2900 C CA . LYS A 1 367 ? -20.901 9.830 31.155 1.00 91.31 367 LYS A CA 1
ATOM 2901 C C . LYS A 1 367 ? -20.956 10.203 29.676 1.00 91.31 367 LYS A C 1
ATOM 2903 O O . LYS A 1 367 ? -21.777 11.043 29.319 1.00 91.31 367 LYS A O 1
ATOM 2908 N N . PHE A 1 368 ? -20.144 9.559 28.835 1.00 90.56 368 PHE A N 1
ATOM 2909 C CA . PHE A 1 368 ? -20.177 9.775 27.387 1.00 90.56 368 PHE A CA 1
ATOM 2910 C C . PHE A 1 368 ? -21.525 9.369 26.769 1.00 90.56 368 PHE A C 1
ATOM 2912 O O . PHE A 1 368 ? -22.086 10.100 25.952 1.00 90.56 368 PHE A O 1
ATOM 2919 N N . VAL A 1 369 ? -22.079 8.218 27.165 1.00 89.88 369 VAL A N 1
ATOM 2920 C CA . VAL A 1 369 ? -23.405 7.773 26.703 1.00 89.88 369 VAL A CA 1
ATOM 2921 C C . VAL A 1 369 ? -24.474 8.799 27.084 1.00 89.88 369 VAL A C 1
ATOM 2923 O O . VAL A 1 369 ? -25.270 9.199 26.234 1.00 89.88 369 VAL A O 1
ATOM 2926 N N . ARG A 1 370 ? -24.454 9.287 28.330 1.00 87.69 370 ARG A N 1
ATOM 2927 C CA . ARG A 1 370 ? -25.386 10.313 28.811 1.00 87.69 370 ARG A CA 1
ATOM 2928 C C . ARG A 1 370 ? -25.234 11.623 28.041 1.00 87.69 370 ARG A C 1
ATOM 2930 O O . ARG A 1 370 ? -26.243 12.171 27.606 1.00 87.69 370 ARG A O 1
ATOM 2937 N N . SER A 1 371 ? -24.010 12.111 27.832 1.00 87.75 371 SER A N 1
ATOM 2938 C CA . SER A 1 371 ? -23.791 13.344 27.067 1.00 87.75 371 SER A CA 1
ATOM 2939 C C . SER A 1 371 ? -24.259 13.202 25.618 1.00 87.75 371 SER A C 1
ATOM 2941 O O . SER A 1 371 ? -24.870 14.124 25.098 1.00 87.75 371 SER A O 1
ATOM 2943 N N . SER A 1 372 ? -24.056 12.029 25.008 1.00 85.38 372 SER A N 1
ATOM 2944 C CA . SER A 1 372 ? -24.418 11.741 23.610 1.00 85.38 372 SER A CA 1
ATOM 2945 C C . SER A 1 372 ? -25.919 11.576 23.355 1.00 85.38 372 SER A C 1
ATOM 2947 O O . SER A 1 372 ? -26.383 11.714 22.218 1.00 85.38 372 SER A O 1
ATOM 2949 N N . ILE A 1 373 ? -26.673 11.227 24.398 1.00 83.38 373 ILE A N 1
ATOM 2950 C CA . ILE A 1 373 ? -28.131 11.053 24.382 1.00 83.38 373 ILE A CA 1
ATOM 2951 C C . ILE A 1 373 ? -28.855 12.346 24.789 1.00 83.38 373 ILE A C 1
ATOM 2953 O O . ILE A 1 373 ? -29.912 12.666 24.234 1.00 83.38 373 ILE A O 1
ATOM 2957 N N . GLY A 1 374 ? -28.292 13.094 25.739 1.00 79.12 374 GLY A N 1
ATOM 2958 C CA . GLY A 1 374 ? -28.888 14.306 26.295 1.00 79.12 374 GLY A CA 1
ATOM 2959 C C . GLY A 1 374 ? -29.980 14.029 27.326 1.00 79.12 374 GLY A C 1
ATOM 2960 O O . GLY A 1 374 ? -29.956 13.020 28.030 1.00 79.12 374 GLY A O 1
ATOM 2961 N N . GLU A 1 375 ? -30.947 14.944 27.433 1.00 75.56 375 GLU A N 1
ATOM 2962 C CA . GLU A 1 375 ? -32.028 14.847 28.418 1.00 75.56 375 GLU A CA 1
ATOM 2963 C C . GLU A 1 375 ? -32.991 13.688 28.104 1.00 75.56 375 GLU A C 1
ATOM 2965 O O . GLU A 1 375 ? -33.576 13.601 27.015 1.00 75.56 375 GLU A O 1
ATOM 2970 N N . VAL A 1 376 ? -33.188 12.826 29.105 1.00 75.69 376 VAL A N 1
ATOM 2971 C CA . VAL A 1 376 ? -34.108 11.683 29.110 1.00 75.69 376 VAL A CA 1
ATOM 2972 C C . VAL A 1 376 ? -35.224 11.975 30.131 1.00 75.69 376 VAL A C 1
ATOM 2974 O O . VAL A 1 376 ? -34.892 12.403 31.236 1.00 75.69 376 VAL A O 1
ATOM 2977 N N . PRO A 1 377 ? -36.525 11.747 29.832 1.00 77.69 377 PRO A N 1
ATOM 2978 C CA . PRO A 1 377 ? -37.088 11.031 28.679 1.00 77.69 377 PRO A CA 1
ATOM 2979 C C . PRO A 1 377 ? -37.041 11.798 27.356 1.00 77.69 377 PRO A C 1
ATOM 2981 O O . PRO A 1 377 ? -37.563 12.906 27.252 1.00 77.69 377 PRO A O 1
ATOM 2984 N N . MET A 1 378 ? -36.496 11.158 26.317 1.00 72.88 378 MET A N 1
ATOM 2985 C CA . MET A 1 378 ? -36.264 11.787 25.010 1.00 72.88 378 MET A CA 1
ATOM 2986 C C . MET A 1 378 ? -37.557 12.313 24.357 1.00 72.88 378 MET A C 1
ATOM 2988 O O . MET A 1 378 ? -37.584 13.415 23.829 1.00 72.88 378 MET A O 1
ATOM 2992 N N . LEU A 1 379 ? -38.663 11.563 24.435 1.00 65.44 379 LEU A N 1
ATOM 2993 C CA . LEU A 1 379 ? -39.950 11.980 23.860 1.00 65.44 379 LEU A CA 1
ATOM 2994 C C . LEU A 1 379 ? -40.530 13.225 24.551 1.00 65.44 379 LEU A C 1
ATOM 2996 O O . LEU A 1 379 ? -41.202 14.032 23.917 1.00 65.44 379 LEU A O 1
ATOM 3000 N N . ALA A 1 380 ? -40.297 13.372 25.857 1.00 70.31 380 ALA A N 1
ATOM 3001 C CA . ALA A 1 380 ? -40.754 14.537 26.605 1.00 70.31 380 ALA A CA 1
ATOM 3002 C C . ALA A 1 380 ? -39.892 15.765 26.290 1.00 70.31 380 ALA A C 1
ATOM 3004 O O . ALA A 1 380 ? -40.441 16.854 26.154 1.00 70.31 380 ALA A O 1
ATOM 3005 N N . SER A 1 381 ? -38.576 15.591 26.128 1.00 67.06 381 SER A N 1
ATOM 3006 C CA . SER A 1 381 ? -37.690 16.678 25.703 1.00 67.06 381 SER A CA 1
ATOM 3007 C C . SER A 1 381 ? -37.959 17.106 24.256 1.00 67.06 381 SER A C 1
ATOM 3009 O O . SER A 1 381 ? -38.062 18.301 24.015 1.00 67.06 381 SER A O 1
ATOM 3011 N N . GLU A 1 382 ? -38.204 16.183 23.317 1.00 65.38 382 GLU A N 1
ATOM 3012 C CA . GLU A 1 382 ? -38.622 16.544 21.945 1.00 65.38 382 GLU A CA 1
ATOM 3013 C C . GLU A 1 382 ? -39.956 17.305 21.929 1.00 65.38 382 GLU A C 1
ATOM 3015 O O . GLU A 1 382 ? -40.068 18.348 21.290 1.00 65.38 382 GLU A O 1
ATOM 3020 N N . LYS A 1 383 ? -40.960 16.842 22.690 1.00 66.75 383 LYS A N 1
ATOM 3021 C CA . LYS A 1 383 ? -42.238 17.560 22.824 1.00 66.75 383 LYS A CA 1
ATOM 3022 C C . LYS A 1 383 ? -42.059 18.955 23.419 1.00 66.75 383 LYS A C 1
ATOM 3024 O O . LYS A 1 383 ? -42.621 19.896 22.886 1.00 66.75 383 LYS A O 1
ATOM 3029 N N . ARG A 1 384 ? -41.235 19.116 24.461 1.00 69.88 384 ARG A N 1
ATOM 3030 C CA . ARG A 1 384 ? -40.925 20.435 25.043 1.00 69.88 384 ARG A CA 1
ATOM 3031 C C . ARG A 1 384 ? -40.157 21.344 24.092 1.00 69.88 384 ARG A C 1
ATOM 3033 O O . ARG A 1 384 ? -40.385 22.543 24.124 1.00 69.88 384 ARG A O 1
ATOM 3040 N N . HIS A 1 385 ? -39.263 20.812 23.264 1.00 64.06 385 HIS A N 1
ATOM 3041 C CA . HIS A 1 385 ? -38.577 21.609 22.245 1.00 64.06 385 HIS A CA 1
ATOM 3042 C C . HIS A 1 385 ? -39.540 22.092 21.153 1.00 64.06 385 HIS A C 1
ATOM 3044 O O . HIS A 1 385 ? -39.421 23.222 20.687 1.00 64.06 385 HIS A O 1
ATOM 3050 N N . LEU A 1 386 ? -40.518 21.266 20.779 1.00 58.31 386 LEU A N 1
ATOM 3051 C CA . LEU A 1 386 ? -41.575 21.652 19.843 1.00 58.31 386 LEU A CA 1
ATOM 3052 C C . LEU A 1 386 ? -42.558 22.650 20.465 1.00 58.31 386 LEU A C 1
ATOM 3054 O O . LEU A 1 386 ? -42.867 23.661 19.841 1.00 58.31 386 LEU A O 1
ATOM 3058 N N . ASP A 1 387 ? -42.991 22.405 21.703 1.00 55.41 387 ASP A N 1
ATOM 3059 C CA . ASP A 1 387 ? -43.909 23.276 22.438 1.00 55.41 387 ASP A CA 1
ATOM 3060 C C . ASP A 1 387 ? -43.231 24.601 22.827 1.00 55.41 387 ASP A C 1
ATOM 3062 O O . ASP A 1 387 ? -43.855 25.646 22.754 1.00 55.41 387 ASP A O 1
ATOM 3066 N N . GLY A 1 388 ? -41.938 24.610 23.158 1.00 48.31 388 GLY A N 1
ATOM 3067 C CA . GLY A 1 388 ? -41.164 25.829 23.424 1.00 48.31 388 GLY A CA 1
ATOM 3068 C C . GLY A 1 388 ? -41.028 26.732 22.195 1.00 48.31 388 GLY A C 1
ATOM 3069 O O . GLY A 1 388 ? -41.138 27.946 22.318 1.00 48.31 388 GLY A O 1
ATOM 3070 N N . ASN A 1 389 ? -40.910 26.148 20.997 1.00 43.59 389 ASN A N 1
ATOM 3071 C CA . ASN A 1 389 ? -40.997 26.897 19.738 1.00 43.59 389 ASN A CA 1
ATOM 3072 C C . ASN A 1 389 ? -42.437 27.325 19.384 1.00 43.59 389 ASN A C 1
ATOM 3074 O O . ASN A 1 389 ? -42.614 28.226 18.566 1.00 43.59 389 ASN A O 1
ATOM 3078 N N . ALA A 1 390 ? -43.461 26.698 19.974 1.00 37.28 390 ALA A N 1
ATOM 3079 C CA . ALA A 1 390 ? -44.870 27.051 19.787 1.00 37.28 390 ALA A CA 1
ATOM 3080 C C . ALA A 1 390 ? -45.409 28.036 20.848 1.00 37.28 390 ALA A C 1
ATOM 3082 O O . ALA A 1 390 ? -46.432 28.673 20.613 1.00 37.28 390 ALA A O 1
ATOM 3083 N N . VAL A 1 391 ? -44.739 28.177 21.997 1.00 34.91 391 VAL A N 1
ATOM 3084 C CA . VAL A 1 391 ? -45.210 28.946 23.167 1.00 34.91 391 VAL A CA 1
ATOM 3085 C C . VAL A 1 391 ? -44.464 30.282 23.357 1.00 34.91 391 VAL A C 1
ATOM 3087 O O . VAL A 1 391 ? -44.860 31.085 24.195 1.00 34.91 391 VAL A O 1
ATOM 3090 N N . GLU A 1 392 ? -43.497 30.644 22.505 1.00 34.75 392 GLU A N 1
ATOM 3091 C CA . GLU A 1 392 ? -42.993 32.037 22.414 1.00 34.75 392 GLU A CA 1
ATOM 3092 C C . GLU A 1 392 ? -43.932 32.992 21.630 1.00 34.75 392 GLU A C 1
ATOM 3094 O O . GLU A 1 392 ? -43.502 33.981 21.032 1.00 34.75 392 GLU A O 1
ATOM 3099 N N . VAL A 1 393 ? -45.243 32.726 21.638 1.00 36.88 393 VAL A N 1
ATOM 3100 C CA . VAL A 1 393 ? -46.287 33.655 21.171 1.00 36.88 393 VAL A CA 1
ATOM 3101 C C . VAL A 1 393 ? -47.452 33.666 22.163 1.00 36.88 393 VAL A C 1
ATOM 3103 O O . VAL A 1 393 ? -48.559 33.288 21.814 1.00 36.88 393 VAL A O 1
ATOM 3106 N N . ASP A 1 394 ? -47.196 34.020 23.422 1.00 33.19 394 ASP A N 1
ATOM 3107 C CA . ASP A 1 394 ? -48.116 34.844 24.228 1.00 33.19 394 ASP A CA 1
ATOM 3108 C C . ASP A 1 394 ? -47.592 34.993 25.661 1.00 33.19 394 ASP A C 1
ATOM 3110 O O . ASP A 1 394 ? -47.809 34.132 26.514 1.00 33.19 394 ASP A O 1
ATOM 3114 N N . ASN A 1 395 ? -46.899 36.110 25.906 1.00 31.97 395 ASN A N 1
ATOM 3115 C CA . ASN A 1 395 ? -46.973 36.959 27.106 1.00 31.97 395 ASN A CA 1
ATOM 3116 C C . ASN A 1 395 ? -45.616 37.583 27.444 1.00 31.97 395 ASN A C 1
ATOM 3118 O O . ASN A 1 395 ? -44.817 37.001 28.176 1.00 31.97 395 ASN A O 1
ATOM 3122 N N . SER A 1 396 ? -45.432 38.828 27.012 1.00 26.31 396 SER A N 1
ATOM 3123 C CA . SER A 1 396 ? -44.775 39.857 27.822 1.00 26.31 396 SER A CA 1
ATOM 3124 C C . SER A 1 396 ? -45.023 41.236 27.210 1.00 26.31 396 SER A C 1
ATOM 3126 O O . SER A 1 396 ? -44.330 41.681 26.298 1.00 26.31 396 SER A O 1
ATOM 3128 N N . ASP A 1 397 ? -46.032 41.925 27.742 1.00 30.39 397 ASP A N 1
ATOM 3129 C CA . ASP A 1 397 ? -46.007 43.383 27.778 1.00 30.39 397 ASP A CA 1
ATOM 3130 C C . ASP A 1 397 ? -44.867 43.838 28.707 1.00 30.39 397 ASP A C 1
ATOM 3132 O O . ASP A 1 397 ? -44.619 43.229 29.750 1.00 30.39 397 ASP A O 1
ATOM 3136 N N . THR A 1 398 ? -44.256 44.965 28.334 1.00 28.45 398 THR A N 1
ATOM 3137 C CA . THR A 1 398 ? -43.274 45.814 29.044 1.00 28.45 398 THR A CA 1
ATOM 3138 C C . THR A 1 398 ? -41.767 45.514 28.899 1.00 28.45 398 THR A C 1
ATOM 3140 O O . THR A 1 398 ? -41.163 44.731 29.621 1.00 28.45 398 THR A O 1
ATOM 3143 N N . ASP A 1 399 ? -41.196 46.292 27.971 1.00 26.81 399 ASP A N 1
ATOM 3144 C CA . ASP A 1 399 ? -39.968 47.099 28.019 1.00 26.81 399 ASP A CA 1
ATOM 3145 C C . ASP A 1 399 ? -38.544 46.494 28.032 1.00 26.81 399 ASP A C 1
ATOM 3147 O O . ASP A 1 399 ? -38.049 45.936 29.006 1.00 26.81 399 ASP A O 1
ATOM 3151 N N . ASN A 1 400 ? -37.845 46.903 26.958 1.00 25.30 400 ASN A N 1
ATOM 3152 C CA . ASN A 1 400 ? -36.418 47.208 26.782 1.00 25.30 400 ASN A CA 1
ATOM 3153 C C . ASN A 1 400 ? -35.398 46.077 26.551 1.00 25.30 400 ASN A C 1
ATOM 3155 O O . ASN A 1 400 ? -34.874 45.483 27.486 1.00 25.30 400 ASN A O 1
ATOM 3159 N N . ALA A 1 401 ? -34.990 45.956 25.277 1.00 27.33 401 ALA A N 1
ATOM 3160 C CA . ALA A 1 401 ? -33.623 46.191 24.760 1.00 27.33 401 ALA A CA 1
ATOM 3161 C C . ALA A 1 401 ? -33.220 45.197 23.644 1.00 27.33 401 ALA A C 1
ATOM 3163 O O . ALA A 1 401 ? -33.019 44.011 23.870 1.00 27.33 401 ALA A O 1
ATOM 3164 N N . GLU A 1 402 ? -33.121 45.747 22.429 1.00 28.81 402 GLU A N 1
ATOM 3165 C CA . GLU A 1 402 ? -32.302 45.369 21.262 1.00 28.81 402 GLU A CA 1
ATOM 3166 C C . GLU A 1 402 ? -31.777 43.923 21.106 1.00 28.81 402 GLU A C 1
ATOM 3168 O O . GLU A 1 402 ? -30.768 43.531 21.684 1.00 28.81 402 GLU A O 1
ATOM 3173 N N . SER A 1 403 ? -32.329 43.189 20.130 1.00 27.88 403 SER A N 1
ATOM 3174 C CA . SER A 1 403 ? -31.530 42.593 19.040 1.00 27.88 403 SER A CA 1
ATOM 3175 C C . SER A 1 403 ? -32.422 42.087 17.897 1.00 27.88 403 SER A C 1
ATOM 3177 O O . SER A 1 403 ? -33.506 41.539 18.084 1.00 27.88 403 SER A O 1
ATOM 3179 N N . SER A 1 404 ? -31.970 42.338 16.674 1.00 33.28 404 SER A N 1
ATOM 3180 C CA . SER A 1 404 ? -32.653 42.100 15.406 1.00 33.28 404 SER A CA 1
ATOM 3181 C C . SER A 1 404 ? -32.699 40.616 15.016 1.00 33.28 404 SER A C 1
ATOM 3183 O O . SER A 1 404 ? -31.672 40.013 14.714 1.00 33.28 404 SER A O 1
ATOM 3185 N N . LYS A 1 405 ? -33.902 40.036 14.899 1.00 30.30 405 LYS A N 1
ATOM 3186 C CA . LYS A 1 405 ? -34.139 38.807 14.117 1.00 30.30 405 LYS A CA 1
ATOM 3187 C C . LYS A 1 405 ? -35.413 38.933 13.280 1.00 30.30 405 LYS A C 1
ATOM 3189 O O . LYS A 1 405 ? -36.496 39.213 13.786 1.00 30.30 405 LYS A O 1
ATOM 3194 N N . SER A 1 406 ? -35.257 38.756 11.970 1.00 30.19 406 SER A N 1
ATOM 3195 C CA . SER A 1 406 ? -36.310 38.851 10.958 1.00 30.19 406 SER A CA 1
ATOM 3196 C C . SER A 1 406 ? -37.333 37.717 11.096 1.00 30.19 406 SER A C 1
ATOM 3198 O O . SER A 1 406 ? -37.010 36.561 10.818 1.00 30.19 406 SER A O 1
ATOM 3200 N N . LYS A 1 407 ? -38.575 38.042 11.470 1.00 35.88 407 LYS A N 1
ATOM 3201 C CA . LYS A 1 407 ? -39.721 37.119 11.418 1.00 35.88 407 LYS A CA 1
ATOM 3202 C C . LYS A 1 407 ? -40.184 36.955 9.962 1.00 35.88 407 LYS A C 1
ATOM 3204 O O . LYS A 1 407 ? -40.532 37.946 9.324 1.00 35.88 407 LYS A O 1
ATOM 3209 N N . ARG A 1 408 ? -40.225 35.727 9.433 1.00 38.22 408 ARG A N 1
ATOM 3210 C CA . ARG A 1 408 ? -40.975 35.396 8.205 1.00 38.22 408 ARG A CA 1
ATOM 3211 C C . ARG A 1 408 ? -42.279 34.708 8.612 1.00 38.22 408 ARG A C 1
ATOM 3213 O O . ARG A 1 408 ? -42.251 33.567 9.053 1.00 38.22 408 ARG A O 1
ATOM 3220 N N . GLY A 1 409 ? -43.388 35.442 8.529 1.00 41.16 409 GLY A N 1
ATOM 3221 C CA . GLY A 1 409 ? -44.749 34.914 8.679 1.00 41.16 409 GLY A CA 1
ATOM 3222 C C . GLY A 1 409 ? -45.352 34.475 7.334 1.00 41.16 409 GLY A C 1
ATOM 3223 O O . GLY A 1 409 ? -44.716 34.676 6.295 1.00 41.16 409 GLY A O 1
ATOM 3224 N N . PRO A 1 410 ? -46.562 33.886 7.337 1.00 42.44 410 PRO A N 1
ATOM 3225 C CA . PRO A 1 410 ? -47.187 33.311 6.148 1.00 42.44 410 PRO A CA 1
ATOM 3226 C C . PRO A 1 410 ? -47.482 34.383 5.093 1.00 42.44 410 PRO A C 1
ATOM 3228 O O . PRO A 1 410 ? -48.008 35.455 5.395 1.00 42.44 410 PRO A O 1
ATOM 3231 N N . VAL A 1 411 ? -47.123 34.085 3.844 1.00 51.09 411 VAL A N 1
ATOM 3232 C CA . VAL A 1 411 ? -47.303 34.987 2.703 1.00 51.09 411 VAL A CA 1
ATOM 3233 C C . VAL A 1 411 ? -48.756 34.919 2.240 1.00 51.09 411 VAL A C 1
ATOM 3235 O O . VAL A 1 411 ? -49.248 33.863 1.847 1.00 51.09 411 VAL A O 1
ATOM 3238 N N . VAL A 1 412 ? -49.441 36.060 2.289 1.00 49.12 412 VAL A N 1
ATOM 3239 C CA . VAL A 1 412 ? -50.782 36.234 1.724 1.00 49.12 412 VAL A CA 1
ATOM 3240 C C . VAL A 1 412 ? -50.629 36.486 0.228 1.00 49.12 412 VAL A C 1
ATOM 3242 O O . VAL A 1 412 ? -49.942 37.425 -0.182 1.00 49.12 412 VAL A O 1
ATOM 3245 N N . LEU A 1 413 ? -51.237 35.632 -0.593 1.00 59.16 413 LEU A N 1
ATOM 3246 C CA . LEU A 1 413 ? -51.268 35.827 -2.040 1.00 59.16 413 LEU A CA 1
ATOM 3247 C C . LEU A 1 413 ? -52.192 37.011 -2.392 1.00 59.16 413 LEU A C 1
ATOM 3249 O O . LEU A 1 413 ? -53.076 37.353 -1.605 1.00 59.16 413 LEU A O 1
ATOM 3253 N N . PRO A 1 414 ? -52.044 37.636 -3.575 1.00 56.12 414 PRO A N 1
ATOM 3254 C CA . PRO A 1 414 ? -52.859 38.786 -3.989 1.00 56.12 414 PRO A CA 1
ATOM 3255 C C . PRO A 1 414 ? -54.382 38.547 -4.015 1.00 56.12 414 PRO A C 1
ATOM 3257 O O . PRO A 1 414 ? -55.132 39.504 -4.185 1.00 56.12 414 PRO A O 1
ATOM 3260 N N . ASP A 1 415 ? -54.839 37.298 -3.863 1.00 52.94 415 ASP A N 1
ATOM 3261 C CA . ASP A 1 415 ? -56.252 36.908 -3.801 1.00 52.94 415 ASP A CA 1
ATOM 3262 C C . ASP A 1 415 ? -56.833 36.805 -2.374 1.00 52.94 415 ASP A C 1
ATOM 3264 O O . ASP A 1 415 ? -58.023 36.541 -2.219 1.00 52.94 415 ASP A O 1
ATOM 3268 N N . GLY A 1 416 ? -56.028 37.047 -1.332 1.00 55.91 416 GLY A N 1
ATOM 3269 C CA . GLY A 1 416 ? -56.478 37.029 0.063 1.00 55.91 416 GLY A CA 1
ATOM 3270 C C . GLY A 1 416 ? -56.544 35.644 0.718 1.00 55.91 416 GLY A C 1
ATOM 3271 O O . GLY A 1 416 ? -57.030 35.539 1.845 1.00 55.91 416 GLY A O 1
ATOM 3272 N N . THR A 1 417 ? -56.038 34.589 0.075 1.00 54.47 417 THR A N 1
ATOM 3273 C CA . THR A 1 417 ? -55.959 33.249 0.676 1.00 54.47 417 THR A CA 1
ATOM 3274 C C . THR A 1 417 ? -54.658 33.076 1.469 1.00 54.47 417 THR A C 1
ATOM 3276 O O . THR A 1 417 ? -53.563 33.348 0.970 1.00 54.47 417 THR A O 1
ATOM 3279 N N . TYR A 1 418 ? -54.764 32.610 2.718 1.00 54.75 418 TYR A N 1
ATOM 3280 C CA . TYR A 1 418 ? -53.617 32.281 3.571 1.00 54.75 418 TYR A CA 1
ATOM 3281 C C . TYR A 1 418 ? -53.061 30.900 3.197 1.00 54.75 418 TYR A C 1
ATOM 3283 O O . TYR A 1 418 ? -53.762 29.898 3.331 1.00 54.75 418 TYR A O 1
ATOM 3291 N N . ALA A 1 419 ? -51.802 30.831 2.756 1.00 39.88 419 ALA A N 1
ATOM 3292 C CA . ALA A 1 419 ? -51.100 29.569 2.531 1.00 39.88 419 ALA A CA 1
ATOM 3293 C C . ALA A 1 419 ? -50.236 29.217 3.754 1.00 39.88 419 ALA A C 1
ATOM 3295 O O . ALA A 1 419 ? -49.360 29.987 4.150 1.00 39.88 419 ALA A O 1
ATOM 3296 N N . THR A 1 420 ? -50.476 28.052 4.357 1.00 40.53 420 THR A N 1
ATOM 3297 C CA . THR A 1 420 ? -49.609 27.464 5.386 1.00 40.53 420 THR A CA 1
ATOM 3298 C C . THR A 1 420 ? -48.640 26.482 4.729 1.00 40.53 420 THR A C 1
ATOM 3300 O O . THR A 1 420 ? -49.035 25.416 4.258 1.00 40.53 420 THR A O 1
ATOM 3303 N N . GLU A 1 421 ? -47.350 26.824 4.688 1.00 38.12 421 GLU A N 1
ATOM 3304 C CA . GLU A 1 421 ? -46.307 25.857 4.332 1.00 38.12 421 GLU A CA 1
ATOM 3305 C C . GLU A 1 421 ? -46.238 24.778 5.422 1.00 38.12 421 GLU A C 1
ATOM 3307 O O . GLU A 1 421 ? -45.822 25.030 6.552 1.00 38.12 421 GLU A O 1
ATOM 3312 N N . SER A 1 422 ? -46.666 23.558 5.092 1.00 35.16 422 SER A N 1
ATOM 3313 C CA . SER A 1 422 ? -46.418 22.379 5.926 1.00 35.16 422 SER A CA 1
ATOM 3314 C C . SER A 1 422 ? -44.943 21.985 5.816 1.00 35.16 422 SER A C 1
ATOM 3316 O O . SER A 1 422 ? -44.576 21.150 4.992 1.00 35.16 422 SER A O 1
ATOM 3318 N N . ALA A 1 423 ? -44.089 22.591 6.640 1.00 30.03 423 ALA A N 1
ATOM 3319 C CA . ALA A 1 423 ? -42.698 22.181 6.806 1.00 30.03 423 ALA A CA 1
ATOM 3320 C C . ALA A 1 423 ? -42.627 20.932 7.704 1.00 30.03 423 ALA A C 1
ATOM 3322 O O . ALA A 1 423 ? -42.428 21.006 8.915 1.00 30.03 423 ALA A O 1
ATOM 3323 N N . LEU A 1 424 ? -42.827 19.758 7.104 1.00 35.62 424 LEU A N 1
ATOM 3324 C CA . LEU A 1 424 ? -42.388 18.497 7.695 1.00 35.62 424 LEU A CA 1
ATOM 3325 C C . LEU A 1 424 ? -40.858 18.411 7.573 1.00 35.62 424 LEU A C 1
ATOM 3327 O O . LEU A 1 424 ? -40.334 18.417 6.462 1.00 35.62 424 LEU A O 1
ATOM 3331 N N . LEU A 1 425 ? -40.206 18.266 8.736 1.00 33.00 425 LEU A N 1
ATOM 3332 C CA . LEU A 1 425 ? -38.764 18.153 9.035 1.00 33.00 425 LEU A CA 1
ATOM 3333 C C . LEU A 1 425 ? -38.047 19.492 9.321 1.00 33.00 425 LEU A C 1
ATOM 3335 O O . LEU A 1 425 ? -37.698 20.216 8.390 1.00 33.00 425 LEU A O 1
ATOM 3339 N N . PRO A 1 426 ? -37.735 19.808 10.597 1.00 36.59 426 PRO A N 1
ATOM 3340 C CA . PRO A 1 426 ? -36.817 20.892 10.911 1.00 36.59 426 PRO A CA 1
ATOM 3341 C C . PRO A 1 426 ? -35.380 20.455 10.595 1.00 36.59 426 PRO A C 1
ATOM 3343 O O . PRO A 1 426 ? -34.794 19.610 11.274 1.00 36.59 426 PRO A O 1
ATOM 3346 N N . SER A 1 427 ? -34.786 21.049 9.565 1.00 29.23 427 SER A N 1
ATOM 3347 C CA . SER A 1 427 ? -33.333 21.114 9.409 1.00 29.23 427 SER A CA 1
ATOM 3348 C C . SER A 1 427 ? -32.781 22.127 10.420 1.00 29.23 427 SER A C 1
ATOM 3350 O O . SER A 1 427 ? -32.751 23.326 10.149 1.00 29.23 427 SER A O 1
ATOM 3352 N N . ASN A 1 428 ? -32.400 21.654 11.610 1.00 38.00 428 ASN A N 1
ATOM 3353 C CA . ASN A 1 428 ? -31.787 22.483 12.651 1.00 38.00 428 ASN A CA 1
ATOM 3354 C C . ASN A 1 428 ? -30.286 22.686 12.384 1.00 38.00 428 ASN A C 1
ATOM 3356 O O . ASN A 1 428 ? -29.474 21.833 12.745 1.00 38.00 428 ASN A O 1
ATOM 3360 N N . ASP A 1 429 ? -29.942 23.846 11.823 1.00 35.06 429 ASP A N 1
ATOM 3361 C CA . ASP A 1 429 ? -28.605 24.446 11.880 1.00 35.06 429 ASP A CA 1
ATOM 3362 C C . ASP A 1 429 ? -28.541 25.432 13.063 1.00 35.06 429 ASP A C 1
ATOM 3364 O O . ASP A 1 429 ? -28.814 26.627 12.941 1.00 35.06 429 ASP A O 1
ATOM 3368 N N . SER A 1 430 ? -28.173 24.921 14.240 1.00 35.50 430 SER A N 1
ATOM 3369 C CA . SER A 1 430 ? -27.560 25.709 15.314 1.00 35.50 430 SER A CA 1
ATOM 3370 C C . SER A 1 430 ? -26.213 25.065 15.659 1.00 35.50 430 SER A C 1
ATOM 3372 O O . SER A 1 430 ? -26.126 23.946 16.164 1.00 35.50 430 SER A O 1
ATOM 3374 N N . ASN A 1 431 ? -25.139 25.759 15.281 1.00 38.06 431 ASN A N 1
ATOM 3375 C CA . ASN A 1 431 ? -23.809 25.188 15.040 1.00 38.06 431 ASN A CA 1
ATOM 3376 C C . ASN A 1 431 ? -22.941 24.904 16.285 1.00 38.06 431 ASN A C 1
ATOM 3378 O O . ASN A 1 431 ? -21.806 24.472 16.118 1.00 38.06 431 ASN A O 1
ATOM 3382 N N . GLU A 1 432 ? -23.435 25.077 17.516 1.00 38.78 432 GLU A N 1
ATOM 3383 C CA . GLU A 1 432 ? -22.620 24.840 18.729 1.00 38.78 432 GLU A CA 1
ATOM 3384 C C . GLU A 1 432 ? -23.021 23.574 19.515 1.00 38.78 432 GLU A C 1
ATOM 3386 O O . GLU A 1 432 ? -22.146 22.828 19.951 1.00 38.78 432 GLU A O 1
ATOM 3391 N N . ASP A 1 433 ? -24.309 23.209 19.568 1.00 46.09 433 ASP A N 1
ATOM 3392 C CA . ASP A 1 433 ? -24.786 21.962 20.209 1.00 46.09 433 ASP A CA 1
ATOM 3393 C C . ASP A 1 433 ? -24.828 20.752 19.257 1.00 46.09 433 ASP A C 1
ATOM 3395 O O . ASP A 1 433 ? -25.178 19.625 19.632 1.00 46.09 433 ASP A O 1
ATOM 3399 N N . ALA A 1 434 ? -24.453 20.952 17.991 1.00 47.91 434 ALA A N 1
ATOM 3400 C CA . ALA A 1 434 ? -24.618 19.953 16.943 1.00 47.91 434 ALA A CA 1
ATOM 3401 C C . ALA A 1 434 ? -23.809 18.662 17.180 1.00 47.91 434 ALA A C 1
ATOM 3403 O O . ALA A 1 434 ? -24.232 17.594 16.717 1.00 47.91 434 ALA A O 1
ATOM 3404 N N . ASN A 1 435 ? -22.698 18.754 17.919 1.00 51.34 435 ASN A N 1
ATOM 3405 C CA . ASN A 1 435 ? -21.806 17.638 18.235 1.00 51.34 435 ASN A CA 1
ATOM 3406 C C . ASN A 1 435 ? -22.158 16.895 19.529 1.00 51.34 435 ASN A C 1
ATOM 3408 O O . ASN A 1 435 ? -21.759 15.741 19.671 1.00 51.34 435 ASN A O 1
ATOM 3412 N N . ALA A 1 436 ? -22.908 17.508 20.448 1.00 57.91 436 ALA A N 1
ATOM 3413 C CA . ALA A 1 436 ? -23.151 16.928 21.766 1.00 57.91 436 ALA A CA 1
ATOM 3414 C C . ALA A 1 436 ? -24.127 15.741 21.720 1.00 57.91 436 ALA A C 1
ATOM 3416 O O . ALA A 1 436 ? -23.932 14.772 22.436 1.00 57.91 436 ALA A O 1
ATOM 3417 N N . LEU A 1 437 ? -25.131 15.762 20.833 1.00 72.19 437 LEU A N 1
ATOM 3418 C CA . LEU A 1 437 ? -26.243 14.793 20.821 1.00 72.19 437 LEU A CA 1
ATOM 3419 C C . LEU A 1 437 ? -26.209 13.807 19.636 1.00 72.19 437 LEU A C 1
ATOM 3421 O O . LEU A 1 437 ? -27.248 13.443 19.081 1.00 72.19 437 LEU A O 1
ATOM 3425 N N . ARG A 1 438 ? -25.020 13.393 19.181 1.00 79.31 438 ARG A N 1
ATOM 3426 C CA . ARG A 1 438 ? -24.866 12.600 17.941 1.00 79.31 438 ARG A CA 1
ATOM 3427 C C . ARG A 1 438 ? -25.593 11.255 17.973 1.00 79.31 438 ARG A C 1
ATOM 3429 O O . ARG A 1 438 ? -26.250 10.900 16.997 1.00 79.31 438 ARG A O 1
ATOM 3436 N N . VAL A 1 439 ? -25.531 10.528 19.089 1.00 83.25 439 VAL A N 1
ATOM 3437 C CA . VAL A 1 439 ? -26.226 9.234 19.229 1.00 83.25 439 VAL A CA 1
ATOM 3438 C C . VAL A 1 439 ? -27.741 9.439 19.200 1.00 83.25 439 VAL A C 1
ATOM 3440 O O . VAL A 1 439 ? -28.435 8.706 18.500 1.00 83.25 439 VAL A O 1
ATOM 3443 N N . ARG A 1 440 ? -28.257 10.483 19.865 1.00 85.56 440 ARG A N 1
ATOM 3444 C CA . ARG A 1 440 ? -29.679 10.860 19.791 1.00 85.56 440 ARG A CA 1
ATOM 3445 C C . ARG A 1 440 ? -30.110 11.150 18.352 1.00 85.56 440 ARG A C 1
ATOM 3447 O O . ARG A 1 440 ? -31.116 10.610 17.906 1.00 85.56 440 ARG A O 1
ATOM 3454 N N . LYS A 1 441 ? -29.331 11.944 17.606 1.00 84.88 441 LYS A N 1
ATOM 3455 C CA . LYS A 1 441 ? -29.608 12.260 16.193 1.00 84.88 441 LYS A CA 1
ATOM 3456 C C . LYS A 1 441 ? -29.658 11.008 15.313 1.00 84.88 441 LYS A C 1
ATOM 3458 O O . LYS A 1 441 ? -30.532 10.915 14.459 1.00 84.88 441 LYS A O 1
ATOM 3463 N N . LEU A 1 442 ? -28.760 10.045 15.533 1.00 85.50 442 LEU A N 1
ATOM 3464 C CA . LEU A 1 442 ? -28.742 8.773 14.798 1.00 85.50 442 LEU A CA 1
ATOM 3465 C C . LEU A 1 442 ? -29.954 7.885 15.122 1.00 85.50 442 LEU A C 1
ATOM 3467 O O . LEU A 1 442 ? -30.506 7.241 14.234 1.00 85.50 442 LEU A O 1
ATOM 3471 N N . ILE A 1 443 ? -30.404 7.871 16.377 1.00 86.50 443 ILE A N 1
ATOM 3472 C CA . ILE A 1 443 ? -31.623 7.146 16.762 1.00 86.50 443 ILE A CA 1
ATOM 3473 C C . ILE A 1 443 ? -32.855 7.820 16.136 1.00 86.50 443 ILE A C 1
ATOM 3475 O O . ILE A 1 443 ? -33.699 7.138 15.561 1.00 86.50 443 ILE A O 1
ATOM 3479 N N . LEU A 1 444 ? -32.932 9.155 16.169 1.00 84.88 444 LEU A N 1
ATOM 3480 C CA . LEU A 1 444 ? -34.018 9.922 15.544 1.00 84.88 444 LEU A CA 1
ATOM 3481 C C . LEU A 1 444 ? -34.058 9.766 14.015 1.00 84.88 444 LEU A C 1
ATOM 3483 O O . LEU A 1 444 ? -35.139 9.731 13.423 1.00 84.88 444 LEU A O 1
ATOM 3487 N N . SER A 1 445 ? -32.897 9.612 13.371 1.00 83.44 445 SER A N 1
ATOM 3488 C CA . SER A 1 445 ? -32.806 9.323 11.935 1.00 83.44 445 SER A CA 1
ATOM 3489 C C . SER A 1 445 ? -33.166 7.873 11.572 1.00 83.44 445 SER A C 1
ATOM 3491 O O . SER A 1 445 ? -33.243 7.544 10.387 1.00 83.44 445 SER A O 1
ATOM 3493 N N . GLY A 1 446 ? -33.458 7.026 12.567 1.00 82.38 446 GLY A N 1
ATOM 3494 C CA . GLY A 1 446 ? -33.985 5.674 12.386 1.00 82.38 446 GLY A CA 1
ATOM 3495 C C . GLY A 1 446 ? -32.955 4.547 12.506 1.00 82.38 446 GLY A C 1
ATOM 3496 O O . GLY A 1 446 ? -33.237 3.432 12.069 1.00 82.38 446 GLY A O 1
ATOM 3497 N N . ASP A 1 447 ? -31.766 4.792 13.069 1.00 87.31 447 ASP A N 1
ATOM 3498 C CA . ASP A 1 447 ? -30.796 3.732 13.377 1.00 87.31 447 ASP A CA 1
ATOM 3499 C C . ASP A 1 447 ? -31.131 3.029 14.709 1.00 87.31 447 ASP A C 1
ATOM 3501 O O . ASP A 1 447 ? -30.477 3.228 15.736 1.00 87.31 447 ASP A O 1
ATOM 3505 N N . PHE A 1 448 ? -32.163 2.181 14.706 1.00 90.12 448 PHE A N 1
ATOM 3506 C CA . PHE A 1 448 ? -32.556 1.413 15.899 1.00 90.12 448 PHE A CA 1
ATOM 3507 C C . PHE A 1 448 ? -31.655 0.213 16.178 1.00 90.12 448 PHE A C 1
ATOM 3509 O O . PHE A 1 448 ? -31.560 -0.227 17.327 1.00 90.12 448 PHE A O 1
ATOM 3516 N N . TYR A 1 449 ? -30.892 -0.255 15.185 1.00 91.25 449 TYR A N 1
ATOM 3517 C CA . TYR A 1 449 ? -29.891 -1.283 15.439 1.00 91.25 449 TYR A CA 1
ATOM 3518 C C . TYR A 1 449 ? -28.799 -0.752 16.380 1.00 91.25 449 TYR A C 1
ATOM 3520 O O . TYR A 1 449 ? -28.432 -1.437 17.336 1.00 91.25 449 TYR A O 1
ATOM 3528 N N . LEU A 1 450 ? -28.351 0.500 16.201 1.00 91.62 450 LEU A N 1
ATOM 3529 C CA . LEU A 1 450 ? -27.483 1.172 17.174 1.00 91.62 450 LEU A CA 1
ATOM 3530 C C . LEU A 1 450 ? -28.113 1.211 18.575 1.00 91.62 450 LEU A C 1
ATOM 3532 O O . LEU A 1 450 ? -27.427 0.938 19.560 1.00 91.62 450 LEU A O 1
ATOM 3536 N N . ALA A 1 451 ? -29.410 1.499 18.664 1.00 91.12 451 ALA A N 1
ATOM 3537 C CA . ALA A 1 451 ? -30.132 1.566 19.930 1.00 91.12 451 ALA A CA 1
ATOM 3538 C C . ALA A 1 451 ? -30.214 0.202 20.650 1.00 91.12 451 ALA A C 1
ATOM 3540 O O . ALA A 1 451 ? -30.081 0.130 21.876 1.00 91.12 451 ALA A O 1
ATOM 3541 N N . SER A 1 452 ? -30.359 -0.892 19.896 1.00 92.94 452 SER A N 1
ATOM 3542 C CA . SER A 1 452 ? -30.332 -2.257 20.441 1.00 92.94 452 SER A CA 1
ATOM 3543 C C . SER A 1 452 ? -28.947 -2.644 20.989 1.00 92.94 452 SER A C 1
ATOM 3545 O O . SER A 1 452 ? -28.844 -3.218 22.078 1.00 92.94 452 SER A O 1
ATOM 3547 N N . VAL A 1 453 ? -27.871 -2.259 20.287 1.00 93.94 453 VAL A N 1
ATOM 3548 C CA . VAL A 1 453 ? -26.487 -2.490 20.731 1.00 93.94 453 VAL A CA 1
ATOM 3549 C C . VAL A 1 453 ? -26.196 -1.676 21.986 1.00 93.94 453 VAL A C 1
ATOM 3551 O O . VAL A 1 453 ? -25.701 -2.226 22.964 1.00 93.94 453 VAL A O 1
ATOM 3554 N N . LEU A 1 454 ? -26.584 -0.398 21.999 1.00 93.88 454 LEU A N 1
ATOM 3555 C CA . LEU A 1 454 ? -26.476 0.461 23.176 1.00 93.88 454 LEU A CA 1
ATOM 3556 C C . LEU A 1 454 ? -27.197 -0.150 24.387 1.00 93.88 454 LEU A C 1
ATOM 3558 O O . LEU A 1 454 ? -26.644 -0.174 25.484 1.00 93.88 454 LEU A O 1
ATOM 3562 N N . SER A 1 455 ? -28.406 -0.680 24.189 1.00 93.94 455 SER A N 1
ATOM 3563 C CA . SER A 1 455 ? -29.170 -1.323 25.263 1.00 93.94 455 SER A CA 1
ATOM 3564 C C . SER A 1 455 ? -28.434 -2.545 25.818 1.00 93.94 455 SER A C 1
ATOM 3566 O O . SER A 1 455 ? -28.288 -2.675 27.031 1.00 93.94 455 SER A O 1
ATOM 3568 N N . SER A 1 456 ? -27.866 -3.379 24.946 1.00 93.69 456 SER A N 1
ATOM 3569 C CA . SER A 1 456 ? -27.039 -4.521 25.360 1.00 93.69 456 SER A CA 1
ATOM 3570 C C . SER A 1 456 ? -25.791 -4.080 26.140 1.00 93.69 456 SER A C 1
ATOM 3572 O O . SER A 1 456 ? -25.446 -4.685 27.155 1.00 93.69 456 SER A O 1
ATOM 3574 N N . THR A 1 457 ? -25.135 -2.993 25.722 1.00 94.31 457 THR A N 1
ATOM 3575 C CA . THR A 1 457 ? -23.985 -2.408 26.431 1.00 94.31 457 THR A CA 1
ATOM 3576 C C . THR A 1 457 ? -24.366 -1.908 27.828 1.00 94.31 457 THR A C 1
ATOM 3578 O O . THR A 1 457 ? -23.640 -2.170 28.787 1.00 94.31 457 THR A O 1
ATOM 3581 N N . LEU A 1 458 ? -25.521 -1.249 27.979 1.00 93.81 458 LEU A N 1
ATOM 3582 C CA . LEU A 1 458 ? -26.024 -0.795 29.282 1.00 93.81 458 LEU A CA 1
ATOM 3583 C C . LEU A 1 458 ? -26.314 -1.968 30.229 1.00 93.81 458 LEU A C 1
ATOM 3585 O O . LEU A 1 458 ? -25.965 -1.892 31.408 1.00 93.81 458 LEU A O 1
ATOM 3589 N N . VAL A 1 459 ? -26.890 -3.067 29.721 1.00 93.06 459 VAL A N 1
ATOM 3590 C CA . VAL A 1 459 ? -27.081 -4.298 30.508 1.00 93.06 459 VAL A CA 1
ATOM 3591 C C . VAL A 1 459 ? -25.736 -4.813 31.024 1.00 93.06 459 VAL A C 1
ATOM 3593 O O . VAL A 1 459 ? -25.588 -5.034 32.226 1.00 93.06 459 VAL A O 1
ATOM 3596 N N . LYS A 1 460 ? -24.725 -4.919 30.152 1.00 92.69 460 LYS A N 1
ATOM 3597 C CA . LYS A 1 460 ? -23.375 -5.373 30.535 1.00 92.69 460 LYS A CA 1
ATOM 3598 C C . LYS A 1 460 ? -22.736 -4.487 31.597 1.00 92.69 460 LYS A C 1
ATOM 3600 O O . LYS A 1 460 ? -22.157 -5.008 32.546 1.00 92.69 460 LYS A O 1
ATOM 3605 N N . PHE A 1 461 ? -22.868 -3.167 31.482 1.00 93.31 461 PHE A N 1
ATOM 3606 C CA . PHE A 1 461 ? -22.376 -2.237 32.499 1.00 93.31 461 PHE A CA 1
ATOM 3607 C C . PHE A 1 461 ? -23.031 -2.468 33.863 1.00 93.31 461 PHE A C 1
ATOM 3609 O O . PHE A 1 461 ? -22.319 -2.565 34.861 1.00 93.31 461 PHE A O 1
ATOM 3616 N N . VAL A 1 462 ? -24.359 -2.604 33.921 1.00 91.94 462 VAL A N 1
ATOM 3617 C CA . VAL A 1 462 ? -25.077 -2.839 35.187 1.00 91.94 462 VAL A CA 1
ATOM 3618 C C . VAL A 1 462 ? -24.698 -4.191 35.797 1.00 91.94 462 VAL A C 1
ATOM 3620 O O . VAL A 1 462 ? -24.378 -4.250 36.985 1.00 91.94 462 VAL A O 1
ATOM 3623 N N . LEU A 1 463 ? -24.670 -5.265 35.001 1.00 90.06 463 LEU A N 1
ATOM 3624 C CA . LEU A 1 463 ? -24.277 -6.598 35.474 1.00 90.06 463 LEU A CA 1
ATOM 3625 C C . LEU A 1 463 ? -22.838 -6.598 36.007 1.00 90.06 463 LEU A C 1
ATOM 3627 O O . LEU A 1 463 ? -22.572 -7.093 37.102 1.00 90.06 463 LEU A O 1
ATOM 3631 N N . ARG A 1 464 ? -21.915 -5.958 35.283 1.00 89.56 464 ARG A N 1
ATOM 3632 C CA . ARG A 1 464 ? -20.505 -5.889 35.674 1.00 89.56 464 ARG A CA 1
ATOM 3633 C C . ARG A 1 464 ? -20.275 -5.045 36.928 1.00 89.56 464 ARG A C 1
ATOM 3635 O O . ARG A 1 464 ? -19.483 -5.447 37.774 1.00 89.56 464 ARG A O 1
ATOM 3642 N N . LEU A 1 465 ? -20.990 -3.932 37.103 1.00 88.00 465 LEU A N 1
ATOM 3643 C CA . LEU A 1 465 ? -20.978 -3.173 38.364 1.00 88.00 465 LEU A CA 1
ATOM 3644 C C . LEU A 1 465 ? -21.498 -4.012 39.542 1.00 88.00 465 LEU A C 1
ATOM 3646 O O . LEU A 1 465 ? -20.986 -3.895 40.655 1.00 88.00 465 LEU A O 1
ATOM 3650 N N . GLY A 1 466 ? -22.467 -4.897 39.287 1.00 86.06 466 GLY A N 1
ATOM 3651 C CA . GLY A 1 466 ? -22.906 -5.909 40.248 1.00 86.06 466 GLY A CA 1
ATOM 3652 C C . GLY A 1 466 ? -21.767 -6.843 40.670 1.00 86.06 466 GLY A C 1
ATOM 3653 O O . GLY A 1 466 ? -21.521 -7.005 41.865 1.00 86.06 466 GLY A O 1
ATOM 3654 N N . ARG A 1 467 ? -21.013 -7.387 39.704 1.00 86.50 467 ARG A N 1
ATOM 3655 C CA . ARG A 1 467 ? -19.847 -8.259 39.955 1.00 86.50 467 ARG A CA 1
ATOM 3656 C C . ARG A 1 467 ? -18.710 -7.545 40.695 1.00 86.50 467 ARG A C 1
ATOM 3658 O O . ARG A 1 467 ? -18.052 -8.147 41.541 1.00 86.50 467 ARG A O 1
ATOM 3665 N N . LEU A 1 468 ? -18.509 -6.255 40.418 1.00 87.06 468 LEU A N 1
ATOM 3666 C CA . LEU A 1 468 ? -17.523 -5.396 41.088 1.00 87.06 468 LEU A CA 1
ATOM 3667 C C . LEU A 1 468 ? -17.944 -4.957 42.504 1.00 87.06 468 LEU A C 1
ATOM 3669 O O . LEU A 1 468 ? -17.167 -4.288 43.182 1.00 87.06 468 LEU A O 1
ATOM 3673 N N . LYS A 1 469 ? -19.138 -5.351 42.974 1.00 84.56 469 LYS A N 1
ATOM 3674 C CA . LYS A 1 469 ? -19.687 -5.012 44.300 1.00 84.56 469 LYS A CA 1
ATOM 3675 C C . LYS A 1 469 ? -19.741 -3.501 44.568 1.00 84.56 469 LYS A C 1
ATOM 3677 O O . LYS A 1 469 ? -19.495 -3.048 45.688 1.00 84.56 469 LYS A O 1
ATOM 3682 N N . THR A 1 470 ? -20.083 -2.711 43.550 1.00 83.19 470 THR A N 1
ATOM 3683 C CA . THR A 1 470 ? -20.328 -1.270 43.701 1.00 83.19 470 THR A CA 1
ATOM 3684 C C . THR A 1 470 ? -21.495 -1.016 44.668 1.00 83.19 470 THR A C 1
ATOM 3686 O O . THR A 1 470 ? -22.426 -1.815 44.762 1.00 83.19 470 THR A O 1
ATOM 3689 N N . ALA A 1 471 ? -21.473 0.116 45.381 1.00 86.94 471 ALA A N 1
ATOM 3690 C CA . ALA A 1 471 ? -22.518 0.486 46.338 1.00 86.94 471 ALA A CA 1
ATOM 3691 C C . ALA A 1 471 ? -23.933 0.395 45.731 1.00 86.94 471 ALA A C 1
ATOM 3693 O O . ALA A 1 471 ? -24.201 0.991 44.683 1.00 86.94 471 ALA A O 1
ATOM 3694 N N . GLU A 1 472 ? -24.855 -0.275 46.433 1.00 86.62 472 GLU A N 1
ATOM 3695 C CA . GLU A 1 472 ? -26.219 -0.560 45.952 1.00 86.62 472 GLU A CA 1
ATOM 3696 C C . GLU A 1 472 ? -26.965 0.690 45.482 1.00 86.62 472 GLU A C 1
ATOM 3698 O O . GLU A 1 472 ? -27.660 0.664 44.470 1.00 86.62 472 GLU A O 1
ATOM 3703 N N . ARG A 1 473 ? -26.773 1.824 46.167 1.00 89.19 473 ARG A N 1
ATOM 3704 C CA . ARG A 1 473 ? -27.366 3.108 45.768 1.00 89.19 473 ARG A CA 1
ATOM 3705 C C . ARG A 1 473 ? -26.958 3.522 44.351 1.00 89.19 473 ARG A C 1
ATOM 3707 O O . ARG A 1 473 ? -27.804 3.973 43.584 1.00 89.19 473 ARG A O 1
ATOM 3714 N N . ASN A 1 474 ? -25.679 3.376 44.011 1.00 87.00 474 ASN A N 1
ATOM 3715 C CA . ASN A 1 474 ? -25.150 3.753 42.701 1.00 87.00 474 ASN A CA 1
ATOM 3716 C C . ASN A 1 474 ? -25.569 2.741 41.633 1.00 87.00 474 ASN A C 1
ATOM 3718 O O . ASN A 1 474 ? -25.945 3.140 40.534 1.00 87.00 474 ASN A O 1
ATOM 3722 N N . LEU A 1 475 ? -25.563 1.449 41.975 1.00 87.88 475 LEU A N 1
ATOM 3723 C CA . LEU A 1 475 ? -26.037 0.387 41.091 1.00 87.88 475 LEU A CA 1
ATOM 3724 C C . LEU A 1 475 ? -27.513 0.592 40.722 1.00 87.88 475 LEU A C 1
ATOM 3726 O O . LEU A 1 475 ? -27.857 0.595 39.544 1.00 87.88 475 LEU A O 1
ATOM 3730 N N . ASN A 1 476 ? -28.373 0.836 41.714 1.00 89.56 476 ASN A N 1
ATOM 3731 C CA . ASN A 1 476 ? -29.803 1.061 41.508 1.00 89.56 476 ASN A CA 1
ATOM 3732 C C . ASN A 1 476 ? -30.077 2.345 40.720 1.00 89.56 476 ASN A C 1
ATOM 3734 O O . ASN A 1 476 ? -30.965 2.356 39.871 1.00 89.56 476 ASN A O 1
ATOM 3738 N N . ALA A 1 477 ? -29.299 3.408 40.952 1.00 90.62 477 ALA A N 1
ATOM 3739 C CA . ALA A 1 477 ? -29.410 4.643 40.181 1.00 90.62 477 ALA A CA 1
ATOM 3740 C C . ALA A 1 477 ? -29.079 4.424 38.694 1.00 90.62 477 ALA A C 1
ATOM 3742 O O . ALA A 1 477 ? -29.860 4.823 37.833 1.00 90.62 477 ALA A O 1
ATOM 3743 N N . LEU A 1 478 ? -27.967 3.743 38.388 1.00 89.50 478 LEU A N 1
ATOM 3744 C CA . LEU A 1 478 ? -27.566 3.445 37.007 1.00 89.50 478 LEU A CA 1
ATOM 3745 C C . LEU A 1 478 ? -28.512 2.433 36.341 1.00 89.50 478 LEU A C 1
ATOM 3747 O O . LEU A 1 478 ? -28.844 2.580 35.169 1.00 89.50 478 LEU A O 1
ATOM 3751 N N . LYS A 1 479 ? -29.018 1.449 37.094 1.00 91.38 479 LYS A N 1
ATOM 3752 C CA . LYS A 1 479 ? -30.051 0.509 36.634 1.00 91.38 479 LYS A CA 1
ATOM 3753 C C . LYS A 1 479 ? -31.342 1.240 36.251 1.00 91.38 479 LYS A C 1
ATOM 3755 O O . LYS A 1 479 ? -31.864 1.021 35.161 1.00 91.38 479 LYS A O 1
ATOM 3760 N N . ALA A 1 480 ? -31.836 2.132 37.111 1.00 91.38 480 ALA A N 1
ATOM 3761 C CA . ALA A 1 480 ? -33.034 2.928 36.840 1.00 91.38 480 ALA A CA 1
ATOM 3762 C C . ALA A 1 480 ? -32.850 3.847 35.626 1.00 91.38 480 ALA A C 1
ATOM 3764 O O . ALA A 1 480 ? -33.749 3.979 34.798 1.00 91.38 480 ALA A O 1
ATOM 3765 N N . GLU A 1 481 ? -31.672 4.449 35.486 1.00 90.69 481 GLU A N 1
ATOM 3766 C CA . GLU A 1 481 ? -31.355 5.284 34.335 1.00 90.69 481 GLU A CA 1
ATOM 3767 C C . GLU A 1 481 ? -31.262 4.486 33.029 1.00 90.69 481 GLU A C 1
ATOM 3769 O O . GLU A 1 481 ? -31.820 4.917 32.022 1.00 90.69 481 GLU A O 1
ATOM 3774 N N . ALA A 1 482 ? -30.615 3.317 33.029 1.00 92.12 482 ALA A N 1
ATOM 3775 C CA . ALA A 1 482 ? -30.572 2.445 31.856 1.00 92.12 482 ALA A CA 1
ATOM 3776 C C . ALA A 1 482 ? -31.981 2.057 31.396 1.00 92.12 482 ALA A C 1
ATOM 3778 O O . ALA A 1 482 ? -32.292 2.169 30.210 1.00 92.12 482 ALA A O 1
ATOM 3779 N N . LEU A 1 483 ? -32.852 1.679 32.337 1.00 92.50 483 LEU A N 1
ATOM 3780 C CA . LEU A 1 483 ? -34.260 1.399 32.055 1.00 92.50 483 LEU A CA 1
ATOM 3781 C C . LEU A 1 483 ? -34.969 2.623 31.462 1.00 92.50 483 LEU A C 1
ATOM 3783 O O . LEU A 1 483 ? -35.706 2.496 30.485 1.00 92.50 483 LEU A O 1
ATOM 3787 N N . LEU A 1 484 ? -34.716 3.816 32.004 1.00 91.12 484 LEU A N 1
ATOM 3788 C CA . LEU A 1 484 ? -35.297 5.056 31.497 1.00 91.12 484 LEU A CA 1
ATOM 3789 C C . LEU A 1 484 ? -34.841 5.360 30.061 1.00 91.12 484 LEU A C 1
ATOM 3791 O O . LEU A 1 484 ? -35.667 5.760 29.238 1.00 91.12 484 LEU A O 1
ATOM 3795 N N . ILE A 1 485 ? -33.560 5.145 29.743 1.00 89.75 485 ILE A N 1
ATOM 3796 C CA . ILE A 1 485 ? -33.009 5.297 28.388 1.00 89.75 485 ILE A CA 1
ATOM 3797 C C . ILE A 1 485 ? -33.691 4.314 27.428 1.00 89.75 485 ILE A C 1
ATOM 3799 O O . ILE A 1 485 ? -34.228 4.741 26.407 1.00 89.75 485 ILE A O 1
ATOM 3803 N N . MET A 1 486 ? -33.737 3.022 27.769 1.00 92.00 486 MET A N 1
ATOM 3804 C CA . MET A 1 486 ? -34.327 1.975 26.922 1.00 92.00 486 MET A CA 1
ATOM 3805 C C . MET A 1 486 ? -35.819 2.219 26.652 1.00 92.00 486 MET A C 1
ATOM 3807 O O . MET A 1 486 ? -36.260 2.187 25.504 1.00 92.00 486 MET A O 1
ATOM 3811 N N . VAL A 1 487 ? -36.601 2.536 27.691 1.00 90.88 487 VAL A N 1
ATOM 3812 C CA . VAL A 1 487 ? -38.036 2.844 27.553 1.00 90.88 487 VAL A CA 1
ATOM 3813 C C . VAL A 1 487 ? -38.254 4.120 26.740 1.00 90.88 487 VAL A C 1
ATOM 3815 O O . VAL A 1 487 ? -39.198 4.202 25.954 1.00 90.88 487 VAL A O 1
ATOM 3818 N N . SER A 1 488 ? -37.383 5.120 26.897 1.00 87.06 488 SER A N 1
ATOM 3819 C CA . SER A 1 488 ? -37.464 6.352 26.109 1.00 87.06 488 SER A CA 1
ATOM 3820 C C . SER A 1 488 ? -37.222 6.094 24.627 1.00 87.06 488 SER A C 1
ATOM 3822 O O . SER A 1 488 ? -37.956 6.643 23.811 1.00 87.06 488 SER A O 1
ATOM 3824 N N . ILE A 1 489 ? -36.250 5.242 24.287 1.00 88.12 489 ILE A N 1
ATOM 3825 C CA . ILE A 1 489 ? -35.960 4.832 22.907 1.00 88.12 489 ILE A CA 1
ATOM 3826 C C . ILE A 1 489 ? -37.166 4.116 22.290 1.00 88.12 489 ILE A C 1
ATOM 3828 O O . ILE A 1 489 ? -37.577 4.487 21.193 1.00 88.12 489 ILE A O 1
ATOM 3832 N N . LEU A 1 490 ? -37.770 3.151 22.997 1.00 88.38 490 LEU A N 1
ATOM 3833 C CA . LEU A 1 490 ? -38.964 2.439 22.514 1.00 88.38 490 LEU A CA 1
ATOM 3834 C C . LEU A 1 490 ? -40.118 3.409 22.229 1.00 88.38 490 LEU A C 1
ATOM 3836 O O . LEU A 1 490 ? -40.678 3.418 21.136 1.00 88.38 490 LEU A O 1
ATOM 3840 N N . ARG A 1 491 ? -40.415 4.305 23.180 1.00 85.38 491 ARG A N 1
ATOM 3841 C CA . ARG A 1 491 ? -41.491 5.295 23.025 1.00 85.38 491 ARG A CA 1
ATOM 3842 C C . ARG A 1 491 ? -41.239 6.282 21.891 1.00 85.38 491 ARG A C 1
ATOM 3844 O O . ARG A 1 491 ? -42.189 6.703 21.238 1.00 85.38 491 ARG A O 1
ATOM 3851 N N . ILE A 1 492 ? -39.986 6.685 21.671 1.00 83.56 492 ILE A N 1
ATOM 3852 C CA . ILE A 1 492 ? -39.639 7.560 20.547 1.00 83.56 492 ILE A CA 1
ATOM 3853 C C . ILE A 1 492 ? -39.751 6.815 19.218 1.00 83.56 492 ILE A C 1
ATOM 3855 O O . ILE A 1 492 ? -40.265 7.386 18.261 1.00 83.56 492 ILE A O 1
ATOM 3859 N N . GLY A 1 493 ? -39.347 5.545 19.178 1.00 80.94 493 GLY A N 1
ATOM 3860 C CA . GLY A 1 493 ? -39.402 4.705 17.984 1.00 80.94 493 GLY A CA 1
ATOM 3861 C C . GLY A 1 493 ? -40.820 4.423 17.484 1.00 80.94 493 GLY A C 1
ATOM 3862 O O . GLY A 1 493 ? -41.025 4.265 16.282 1.00 80.94 493 GLY A O 1
ATOM 3863 N N . GLU A 1 494 ? -41.804 4.414 18.386 1.00 82.50 494 GLU A N 1
ATOM 3864 C CA . GLU A 1 494 ? -43.235 4.300 18.059 1.00 82.50 494 GLU A CA 1
ATOM 3865 C C . GLU A 1 494 ? -43.889 5.645 17.692 1.00 82.50 494 GLU A C 1
ATOM 3867 O O . GLU A 1 494 ? -44.987 5.685 17.131 1.00 82.50 494 GLU A O 1
ATOM 3872 N N . SER A 1 495 ? -43.231 6.762 18.015 1.00 79.25 495 SER A N 1
ATOM 3873 C CA . SER A 1 495 ? -43.762 8.110 17.801 1.00 79.25 495 SER A CA 1
ATOM 3874 C C . SER A 1 495 ? -43.605 8.594 16.353 1.00 79.25 495 SER A C 1
ATOM 3876 O O . SER A 1 495 ? -42.872 8.020 15.555 1.00 79.25 495 SER A O 1
ATOM 3878 N N . GLY A 1 496 ? -44.279 9.694 16.000 1.00 71.56 496 GLY A N 1
ATOM 3879 C CA . GLY A 1 496 ? -44.127 10.341 14.688 1.00 71.56 496 GLY A CA 1
ATOM 3880 C C . GLY A 1 496 ? -42.872 11.212 14.537 1.00 71.56 496 GLY A C 1
ATOM 3881 O O . GLY A 1 496 ? -42.710 11.837 13.497 1.00 71.56 496 GLY A O 1
ATOM 3882 N N . PHE A 1 497 ? -42.014 11.291 15.561 1.00 68.38 497 PHE A N 1
ATOM 3883 C CA . PHE A 1 497 ? -40.826 12.159 15.568 1.00 68.38 497 PHE A CA 1
ATOM 3884 C C . PHE A 1 497 ? -39.584 11.516 14.940 1.00 68.38 497 PHE A C 1
ATOM 3886 O O . PHE A 1 497 ? -38.572 12.186 14.753 1.00 68.38 497 PHE A O 1
ATOM 3893 N N . VAL A 1 498 ? -39.649 10.223 14.621 1.00 78.88 498 VAL A N 1
ATOM 3894 C CA . VAL A 1 498 ? -38.550 9.470 14.012 1.00 78.88 498 VAL A CA 1
ATOM 3895 C C . VAL A 1 498 ? -38.718 9.377 12.500 1.00 78.88 498 VAL A C 1
ATOM 3897 O O . VAL A 1 498 ? -39.826 9.205 11.993 1.00 78.88 498 VAL A O 1
ATOM 3900 N N . ALA A 1 499 ? -37.606 9.448 11.765 1.00 76.19 499 ALA A N 1
ATOM 3901 C CA . ALA A 1 499 ? -37.620 9.357 10.302 1.00 76.19 499 ALA A CA 1
ATOM 3902 C C . ALA A 1 499 ? -38.096 7.981 9.798 1.00 76.19 499 ALA A C 1
ATOM 3904 O O . ALA A 1 499 ? -38.685 7.866 8.724 1.00 76.19 499 ALA A O 1
ATOM 3905 N N . ARG A 1 500 ? -37.837 6.927 10.578 1.00 80.75 500 ARG A N 1
ATOM 3906 C CA . ARG A 1 500 ? -38.348 5.568 10.371 1.00 80.75 500 ARG A CA 1
ATOM 3907 C C . ARG A 1 500 ? -38.887 5.064 11.698 1.00 80.75 500 ARG A C 1
ATOM 3909 O O . ARG A 1 500 ? -38.312 5.385 12.730 1.00 80.75 500 ARG A O 1
ATOM 3916 N N . ARG A 1 501 ? -39.967 4.285 11.676 1.00 83.81 501 ARG A N 1
ATOM 3917 C CA . ARG A 1 501 ? -40.442 3.600 12.885 1.00 83.81 501 ARG A CA 1
ATOM 3918 C C . ARG A 1 501 ? -39.475 2.491 13.280 1.00 83.81 501 ARG A C 1
ATOM 3920 O O . ARG A 1 501 ? -38.771 1.960 12.421 1.00 83.81 501 ARG A O 1
ATOM 3927 N N . ILE A 1 502 ? -39.464 2.169 14.569 1.00 87.00 502 ILE A N 1
ATOM 3928 C CA . ILE A 1 502 ? -38.667 1.066 15.106 1.00 87.00 502 ILE A CA 1
ATOM 3929 C C . ILE A 1 502 ? -39.059 -0.264 14.456 1.00 87.00 502 ILE A C 1
ATOM 3931 O O . ILE A 1 502 ? -40.243 -0.549 14.274 1.00 87.00 502 ILE A O 1
ATOM 3935 N N . ASP A 1 503 ? -38.056 -1.050 14.072 1.00 89.75 503 ASP A N 1
ATOM 3936 C CA . ASP A 1 503 ? -38.242 -2.420 13.606 1.00 89.75 503 ASP A CA 1
ATOM 3937 C C . ASP A 1 503 ? -38.571 -3.363 14.771 1.00 89.75 503 ASP A C 1
ATOM 3939 O O . ASP A 1 503 ? -38.110 -3.165 15.897 1.00 89.75 503 ASP A O 1
ATOM 3943 N N . GLU A 1 504 ? -39.368 -4.394 14.484 1.00 89.31 504 GLU A N 1
ATOM 3944 C CA . GLU A 1 504 ? -39.824 -5.384 15.468 1.00 89.31 504 GLU A CA 1
ATOM 3945 C C . GLU A 1 504 ? -38.640 -6.075 16.162 1.00 89.31 504 GLU A C 1
ATOM 3947 O O . GLU A 1 504 ? -38.591 -6.116 17.388 1.00 89.31 504 GLU A O 1
ATOM 3952 N N . ASP A 1 505 ? -37.615 -6.475 15.399 1.00 90.62 505 ASP A N 1
ATOM 3953 C CA . ASP A 1 505 ? -36.402 -7.113 15.928 1.00 90.62 505 ASP A CA 1
ATOM 3954 C C . ASP A 1 505 ? -35.664 -6.231 16.952 1.00 90.62 505 ASP A C 1
ATOM 3956 O O . ASP A 1 505 ? -35.252 -6.698 18.021 1.00 90.62 505 ASP A O 1
ATOM 3960 N N . SER A 1 506 ? -35.462 -4.945 16.646 1.00 90.31 506 SER A N 1
ATOM 3961 C CA . SER A 1 506 ? -34.800 -4.009 17.562 1.00 90.31 506 SER A CA 1
ATOM 3962 C C . SER A 1 506 ? -35.671 -3.699 18.776 1.00 90.31 506 SER A C 1
ATOM 3964 O O . SER A 1 506 ? -35.137 -3.610 19.884 1.00 90.31 506 SER A O 1
ATOM 3966 N N . ALA A 1 507 ? -36.990 -3.572 18.603 1.00 90.50 507 ALA A N 1
ATOM 3967 C CA . ALA A 1 507 ? -37.922 -3.379 19.711 1.00 90.50 507 ALA A CA 1
ATOM 3968 C C . ALA A 1 507 ? -37.901 -4.576 20.675 1.00 90.50 507 ALA A C 1
ATOM 3970 O O . ALA A 1 507 ? -37.714 -4.385 21.879 1.00 90.50 507 ALA A O 1
ATOM 3971 N N . ASP A 1 508 ? -37.984 -5.800 20.153 1.00 92.25 508 ASP A N 1
ATOM 3972 C CA . ASP A 1 508 ? -37.961 -7.039 20.936 1.00 92.25 508 ASP A CA 1
ATOM 3973 C C . ASP A 1 508 ? -36.636 -7.238 21.672 1.00 92.25 508 ASP A C 1
ATOM 3975 O O . ASP A 1 508 ? -36.614 -7.634 22.844 1.00 92.25 508 ASP A O 1
ATOM 3979 N N . ARG A 1 509 ? -35.508 -6.904 21.032 1.00 91.50 509 ARG A N 1
ATOM 3980 C CA . ARG A 1 509 ? -34.189 -6.936 21.683 1.00 91.50 509 ARG A CA 1
ATOM 3981 C C . ARG A 1 509 ? -34.092 -5.947 22.838 1.00 91.50 509 ARG A C 1
ATOM 3983 O O . ARG A 1 509 ? -33.590 -6.309 23.903 1.00 91.50 509 ARG A O 1
ATOM 3990 N N . ILE A 1 510 ? -34.571 -4.715 22.659 1.00 92.75 510 ILE A N 1
ATOM 3991 C CA . ILE A 1 510 ? -34.563 -3.702 23.724 1.00 92.75 510 ILE A CA 1
ATOM 3992 C C . ILE A 1 510 ? -35.511 -4.118 24.857 1.00 92.75 510 ILE A C 1
ATOM 3994 O O . ILE A 1 510 ? -35.143 -4.022 26.028 1.00 92.75 510 ILE A O 1
ATOM 3998 N N . LEU A 1 511 ? -36.695 -4.645 24.533 1.00 92.00 511 LEU A N 1
ATOM 3999 C CA . LEU A 1 511 ? -37.648 -5.154 25.520 1.00 92.00 511 LEU A CA 1
ATOM 4000 C C . LEU A 1 511 ? -37.060 -6.322 26.325 1.00 92.00 511 LEU A C 1
ATOM 4002 O O . LEU A 1 511 ? -37.222 -6.383 27.543 1.00 92.00 511 LEU A O 1
ATOM 4006 N N . SER A 1 512 ? -36.332 -7.222 25.663 1.00 90.81 512 SER A N 1
ATOM 4007 C CA . SER A 1 512 ? -35.612 -8.317 26.319 1.00 90.81 512 SER A CA 1
ATOM 4008 C C . SER A 1 512 ? -34.535 -7.784 27.268 1.00 90.81 512 SER A C 1
ATOM 4010 O O . SER A 1 512 ? -34.468 -8.223 28.411 1.00 90.81 512 SER A O 1
ATOM 4012 N N . CYS A 1 513 ? -33.769 -6.764 26.859 1.00 90.44 513 CYS A N 1
ATOM 4013 C CA . CYS A 1 513 ? -32.796 -6.088 27.729 1.00 90.44 513 CYS A CA 1
ATOM 4014 C C . CYS A 1 513 ? -33.448 -5.463 28.974 1.00 90.44 513 CYS A C 1
ATOM 4016 O O . CYS A 1 513 ? -32.897 -5.560 30.069 1.00 90.44 513 CYS A O 1
ATOM 4018 N N . ILE A 1 514 ? -34.634 -4.860 28.826 1.00 91.44 514 ILE A N 1
ATOM 4019 C CA . ILE A 1 514 ? -35.418 -4.338 29.956 1.00 91.44 514 ILE A CA 1
ATOM 4020 C C . ILE A 1 514 ? -35.793 -5.478 30.906 1.00 91.44 514 ILE A C 1
ATOM 4022 O O . ILE A 1 514 ? -35.561 -5.359 32.108 1.00 91.44 514 ILE A O 1
ATOM 4026 N N . ARG A 1 515 ? -36.314 -6.593 30.372 1.00 89.56 515 ARG A N 1
ATOM 4027 C CA . ARG A 1 515 ? -36.687 -7.772 31.169 1.00 89.56 515 ARG A CA 1
ATOM 4028 C C . ARG A 1 515 ? -35.496 -8.334 31.942 1.00 89.56 515 ARG A C 1
ATOM 4030 O O . ARG A 1 515 ? -35.633 -8.565 33.138 1.00 89.56 515 ARG A O 1
ATOM 4037 N N . PHE A 1 516 ? -34.333 -8.457 31.301 1.00 88.38 516 PHE A N 1
ATOM 4038 C CA . PHE A 1 516 ? -33.100 -8.941 31.936 1.00 88.38 516 PHE A CA 1
ATOM 4039 C C . PHE A 1 516 ? -32.614 -8.053 33.083 1.00 88.38 516 PHE A C 1
ATOM 4041 O O . PHE A 1 516 ? -31.957 -8.540 33.997 1.00 88.38 516 PHE A O 1
ATOM 4048 N N . LEU A 1 517 ? -32.915 -6.752 33.053 1.00 87.00 517 LEU A N 1
ATOM 4049 C CA . LEU A 1 517 ? -32.615 -5.868 34.175 1.00 87.00 517 LEU A CA 1
ATOM 4050 C C . LEU A 1 517 ? -33.687 -5.946 35.264 1.00 87.00 517 LEU A C 1
ATOM 4052 O O . LEU A 1 517 ? -33.357 -5.787 36.432 1.00 87.00 517 LEU A O 1
ATOM 4056 N N . THR A 1 518 ? -34.961 -6.142 34.933 1.00 86.75 518 THR A N 1
ATOM 4057 C CA . THR A 1 518 ? -36.044 -6.127 35.931 1.00 86.75 518 THR A CA 1
ATOM 4058 C C . THR A 1 518 ? -36.253 -7.451 36.654 1.00 86.75 518 THR A C 1
ATOM 4060 O O . THR A 1 518 ? -36.707 -7.423 37.794 1.00 86.75 518 THR A O 1
ATOM 4063 N N . ASP A 1 519 ? -35.968 -8.576 36.002 1.00 82.69 519 ASP A N 1
ATOM 4064 C CA . ASP A 1 519 ? -36.189 -9.911 36.554 1.00 82.69 519 ASP A CA 1
ATOM 4065 C C . ASP A 1 519 ? -34.911 -10.438 37.221 1.00 82.69 519 ASP A C 1
ATOM 4067 O O . ASP A 1 519 ? -33.849 -10.483 36.600 1.00 82.69 519 ASP A O 1
ATOM 4071 N N . ASP A 1 520 ? -35.009 -10.821 38.494 1.00 72.56 520 ASP A N 1
ATOM 4072 C CA . ASP A 1 520 ? -33.883 -11.343 39.275 1.00 72.56 520 ASP A CA 1
ATOM 4073 C C . ASP A 1 520 ? -33.809 -12.886 39.247 1.00 72.56 520 ASP A C 1
ATOM 4075 O O . ASP A 1 520 ? -32.816 -13.450 39.707 1.00 72.56 520 ASP A O 1
ATOM 4079 N N . ASN A 1 521 ? -34.819 -13.580 38.697 1.00 72.00 521 ASN A N 1
ATOM 4080 C CA . ASN A 1 521 ? -34.929 -15.044 38.781 1.00 72.00 521 ASN A CA 1
ATOM 4081 C C . ASN A 1 521 ? -33.804 -15.800 38.042 1.00 72.00 521 ASN A C 1
ATOM 4083 O O . ASN A 1 521 ? -33.376 -16.849 38.514 1.00 72.00 521 ASN A O 1
ATOM 4087 N N . ASP A 1 522 ? -33.283 -15.248 36.939 1.00 78.00 522 ASP A N 1
ATOM 4088 C CA . ASP A 1 522 ? -32.263 -15.886 36.084 1.00 78.00 522 ASP A CA 1
ATOM 4089 C C . ASP A 1 522 ? -30.925 -15.127 36.065 1.00 78.00 522 ASP A C 1
ATOM 4091 O O . ASP A 1 522 ? -30.128 -15.246 35.130 1.00 78.00 522 ASP A O 1
ATOM 4095 N N . ARG A 1 523 ? -30.657 -14.317 37.096 1.00 79.06 523 ARG A N 1
ATOM 4096 C CA . ARG A 1 523 ? -29.528 -13.377 37.105 1.00 79.06 523 ARG A CA 1
ATOM 4097 C C . ARG A 1 523 ? -28.169 -14.035 36.856 1.00 79.06 523 ARG A C 1
ATOM 4099 O O . ARG A 1 523 ? -27.380 -13.482 36.098 1.00 79.06 523 ARG A O 1
ATOM 4106 N N . GLU A 1 524 ? -27.898 -15.196 37.450 1.00 80.31 524 GLU A N 1
ATOM 4107 C CA . GLU A 1 524 ? -26.623 -15.910 37.263 1.00 80.31 524 GLU A CA 1
ATOM 4108 C C . GLU A 1 524 ? -26.444 -16.403 35.819 1.00 80.31 524 GLU A C 1
ATOM 4110 O O . GLU A 1 524 ? -25.383 -16.219 35.222 1.00 80.31 524 GLU A O 1
ATOM 4115 N N . SER A 1 525 ? -27.500 -16.971 35.229 1.00 84.00 525 SER A N 1
ATOM 4116 C CA . SER A 1 525 ? -27.504 -17.436 33.837 1.00 84.00 525 SER A CA 1
ATOM 4117 C C . SER A 1 525 ? -27.336 -16.275 32.854 1.00 84.00 525 SER A C 1
ATOM 4119 O O . SER A 1 525 ? -26.568 -16.374 31.897 1.00 84.00 525 SER A O 1
ATOM 4121 N N . ILE A 1 526 ? -28.015 -15.151 33.108 1.00 84.75 526 ILE A N 1
ATOM 4122 C CA . ILE A 1 526 ? -27.912 -13.928 32.300 1.00 84.75 526 ILE A CA 1
ATOM 4123 C C . ILE A 1 526 ? -26.513 -13.315 32.433 1.00 84.75 526 ILE A C 1
ATOM 4125 O O . ILE A 1 526 ? -25.921 -12.922 31.429 1.00 84.75 526 ILE A O 1
ATOM 4129 N N . GLU A 1 527 ? -25.964 -13.243 33.648 1.00 85.25 527 GLU A N 1
ATOM 4130 C CA . GLU A 1 527 ? -24.622 -12.713 33.893 1.00 85.25 527 GLU A CA 1
ATOM 4131 C C . GLU A 1 527 ? -23.561 -13.530 33.155 1.00 85.25 527 GLU A C 1
ATOM 4133 O O . GLU A 1 527 ? -22.721 -12.950 32.461 1.00 85.25 527 GLU A O 1
ATOM 4138 N N . LYS A 1 528 ? -23.644 -14.862 33.228 1.00 87.44 528 LYS A N 1
ATOM 4139 C CA . LYS A 1 528 ? -22.757 -15.756 32.484 1.00 87.44 528 LYS A CA 1
ATOM 4140 C C . LYS A 1 528 ? -22.880 -15.545 30.973 1.00 87.44 528 LYS A C 1
ATOM 4142 O O . LYS A 1 528 ? -21.873 -15.315 30.305 1.00 87.44 528 LYS A O 1
ATOM 4147 N N . GLY A 1 529 ? -24.107 -15.521 30.453 1.00 86.81 529 GLY A N 1
ATOM 4148 C CA . GLY A 1 529 ? -24.357 -15.317 29.028 1.00 86.81 529 GLY A CA 1
ATOM 4149 C C . GLY A 1 529 ? -23.796 -13.990 28.505 1.00 86.81 529 GLY A C 1
ATOM 4150 O O . GLY A 1 529 ? -23.121 -13.960 27.480 1.00 86.81 529 GLY A O 1
ATOM 4151 N N . PHE A 1 530 ? -24.034 -12.881 29.215 1.00 86.00 530 PHE A N 1
ATOM 4152 C CA . PHE A 1 530 ? -23.639 -11.540 28.766 1.00 86.00 530 PHE A CA 1
ATOM 4153 C C . PHE A 1 530 ? -22.173 -11.176 29.030 1.00 86.00 530 PHE A C 1
ATOM 4155 O O . PHE A 1 530 ? -21.651 -10.311 28.321 1.00 86.00 530 PHE A O 1
ATOM 4162 N N . LEU A 1 531 ? -21.533 -11.732 30.065 1.00 87.25 531 LEU A N 1
ATOM 4163 C CA . LEU A 1 531 ? -20.170 -11.349 30.460 1.00 87.25 531 LEU A CA 1
ATOM 4164 C C . LEU A 1 531 ? -19.104 -12.382 30.083 1.00 87.25 531 LEU A C 1
ATOM 4166 O O . LEU A 1 531 ? -17.951 -11.990 29.890 1.00 87.25 531 LEU A O 1
ATOM 4170 N N . GLU A 1 532 ? -19.459 -13.665 30.008 1.00 87.69 532 GLU A N 1
ATOM 4171 C CA . GLU A 1 532 ? -18.511 -14.762 29.782 1.00 87.69 532 GLU A CA 1
ATOM 4172 C C . GLU A 1 532 ? -18.714 -15.367 28.391 1.00 87.69 532 GLU A C 1
ATOM 4174 O O . GLU A 1 532 ? -17.818 -15.249 27.554 1.00 87.69 532 GLU A O 1
ATOM 4179 N N . ASP A 1 533 ? -19.905 -15.896 28.095 1.00 89.25 533 ASP A N 1
ATOM 4180 C CA . ASP A 1 533 ? -20.152 -16.654 26.860 1.00 89.25 533 ASP A CA 1
ATOM 4181 C C . ASP A 1 533 ? -19.965 -15.790 25.595 1.00 89.25 533 ASP A C 1
ATOM 4183 O O . ASP A 1 533 ? -19.346 -16.230 24.623 1.00 89.25 533 ASP A O 1
ATOM 4187 N N . THR A 1 534 ? -20.426 -14.526 25.592 1.00 87.69 534 THR A N 1
ATOM 4188 C CA . THR A 1 534 ? -20.220 -13.630 24.432 1.00 87.69 534 THR A CA 1
ATOM 4189 C C . THR A 1 534 ? -18.750 -13.309 24.193 1.00 87.69 534 THR A C 1
ATOM 4191 O O . THR A 1 534 ? -18.327 -13.158 23.044 1.00 87.69 534 THR A O 1
ATOM 4194 N N . LYS A 1 535 ? -17.966 -13.204 25.269 1.00 86.62 535 LYS A N 1
ATOM 4195 C CA . LYS A 1 535 ? -16.536 -12.918 25.186 1.00 86.62 535 LYS A CA 1
ATOM 4196 C C . LYS A 1 535 ? -15.759 -14.150 24.732 1.00 86.62 535 LYS A C 1
ATOM 4198 O O . LYS A 1 535 ? -14.882 -14.029 23.883 1.00 86.62 535 LYS A O 1
ATOM 4203 N N . GLU A 1 536 ? -16.093 -15.325 25.257 1.00 89.50 536 GLU A N 1
ATOM 4204 C CA . GLU A 1 536 ? -15.463 -16.591 24.879 1.00 89.50 536 GLU A CA 1
ATOM 4205 C C . GLU A 1 536 ? -15.729 -16.943 23.410 1.00 89.50 536 GLU A C 1
ATOM 4207 O O . GLU A 1 536 ? -14.798 -17.302 22.686 1.00 89.50 536 GLU A O 1
ATOM 4212 N N . ALA A 1 537 ? -16.960 -16.739 22.931 1.00 90.12 537 ALA A N 1
ATOM 4213 C CA . ALA A 1 537 ? -17.297 -16.914 21.520 1.00 90.12 537 ALA A CA 1
ATOM 4214 C C . ALA A 1 537 ? -16.443 -16.015 20.609 1.00 90.12 537 ALA A C 1
ATOM 4216 O O . ALA A 1 537 ? -15.910 -16.476 19.598 1.00 90.12 537 ALA A O 1
ATOM 4217 N N . TYR A 1 538 ? -16.263 -14.744 20.986 1.00 89.62 538 TYR A N 1
ATOM 4218 C CA . TYR A 1 538 ? -15.415 -13.825 20.227 1.00 89.62 538 TYR A CA 1
ATOM 4219 C C . TYR A 1 538 ? -13.936 -14.217 20.284 1.00 89.62 538 TYR A C 1
ATOM 4221 O O . TYR A 1 538 ? -13.257 -14.210 19.260 1.00 89.62 538 TYR A O 1
ATOM 4229 N N . LYS A 1 539 ? -13.437 -14.612 21.457 1.00 89.12 539 LYS A N 1
ATOM 4230 C CA . LYS A 1 539 ? -12.063 -15.091 21.617 1.00 89.12 539 LYS A CA 1
ATOM 4231 C C . LYS A 1 539 ? -11.775 -16.282 20.697 1.00 89.12 539 LYS A C 1
ATOM 4233 O O . LYS A 1 539 ? -10.781 -16.267 19.977 1.00 89.12 539 LYS A O 1
ATOM 4238 N N . SER A 1 540 ? -12.679 -17.262 20.651 1.00 89.88 540 SER A N 1
ATOM 4239 C CA . SER A 1 540 ? -12.563 -18.420 19.756 1.00 89.88 540 SER A CA 1
ATOM 4240 C C . SER A 1 540 ? -12.557 -18.021 18.272 1.00 89.88 540 SER A C 1
ATOM 4242 O O . SER A 1 540 ? -11.794 -18.580 17.475 1.00 89.88 540 SER A O 1
ATOM 4244 N N . GLN A 1 541 ? -13.356 -17.017 17.895 1.00 88.44 541 GLN A N 1
ATOM 4245 C CA . GLN A 1 541 ? -13.345 -16.467 16.540 1.00 88.44 541 GLN A CA 1
ATOM 4246 C C . GLN A 1 541 ? -11.981 -15.847 16.192 1.00 88.44 541 GLN A C 1
ATOM 4248 O O . GLN A 1 541 ? -11.405 -16.194 15.160 1.00 88.44 541 GLN A O 1
ATOM 4253 N N . VAL A 1 542 ? -11.439 -14.990 17.065 1.00 85.44 542 VAL A N 1
ATOM 4254 C CA . VAL A 1 542 ? -10.145 -14.315 16.851 1.00 85.44 542 VAL A CA 1
ATOM 4255 C C . VAL A 1 542 ? -8.994 -15.321 16.766 1.00 85.44 542 VAL A C 1
ATOM 4257 O O . VAL A 1 542 ? -8.126 -15.196 15.903 1.00 85.44 542 VAL A O 1
ATOM 4260 N N . GLU A 1 543 ? -8.988 -16.349 17.618 1.00 85.69 543 GLU A N 1
ATOM 4261 C CA . GLU A 1 543 ? -7.989 -17.426 17.568 1.00 85.69 543 GLU A CA 1
ATOM 4262 C C . GLU A 1 543 ? -8.045 -18.194 16.238 1.00 85.69 543 GLU A C 1
ATOM 4264 O O . GLU A 1 543 ? -7.011 -18.487 15.633 1.00 85.69 543 GLU A O 1
ATOM 4269 N N . THR A 1 544 ? -9.253 -18.472 15.741 1.00 86.94 544 THR A N 1
ATOM 4270 C CA . THR A 1 544 ? -9.459 -19.158 14.459 1.00 86.94 544 THR A CA 1
ATOM 4271 C C . THR A 1 544 ? -8.975 -18.315 13.278 1.00 86.94 544 THR A C 1
ATOM 4273 O O . THR A 1 544 ? -8.333 -18.839 12.366 1.00 86.94 544 THR A O 1
ATOM 4276 N N . GLU A 1 545 ? -9.264 -17.015 13.279 1.00 81.88 545 GLU A N 1
ATOM 4277 C CA . GLU A 1 545 ? -8.818 -16.085 12.235 1.00 81.88 545 GLU A CA 1
ATOM 4278 C C . GLU A 1 545 ? -7.296 -15.906 12.252 1.00 81.88 545 GLU A C 1
ATOM 4280 O O . GLU A 1 545 ? -6.655 -16.018 11.207 1.00 81.88 545 GLU A O 1
ATOM 4285 N N . SER A 1 546 ? -6.700 -15.750 13.438 1.00 76.81 546 SER A N 1
ATOM 4286 C CA . SER A 1 546 ? -5.246 -15.651 13.594 1.00 76.81 546 SER A CA 1
ATOM 4287 C C . SER A 1 546 ? -4.529 -16.906 13.097 1.00 76.81 546 SER A C 1
ATOM 4289 O O . SER A 1 546 ? -3.470 -16.805 12.478 1.00 76.81 546 SER A O 1
ATOM 4291 N N . LYS A 1 547 ? -5.097 -18.094 13.339 1.00 81.88 547 LYS A N 1
ATOM 4292 C CA . LYS A 1 547 ? -4.535 -19.354 12.845 1.00 81.88 547 LYS A CA 1
ATOM 4293 C C . LYS A 1 547 ? -4.571 -19.429 11.317 1.00 81.88 547 LYS A C 1
ATOM 4295 O O . LYS A 1 547 ? -3.569 -19.788 10.709 1.00 81.88 547 LYS A O 1
ATOM 4300 N N . LYS A 1 548 ? -5.687 -19.035 10.696 1.00 82.31 548 LYS A N 1
ATOM 4301 C CA . LYS A 1 548 ? -5.809 -18.985 9.228 1.00 82.31 548 LYS A CA 1
ATOM 4302 C C . LYS A 1 548 ? -4.816 -18.010 8.596 1.00 82.31 548 LYS A C 1
ATOM 4304 O O . LYS A 1 548 ? -4.239 -18.327 7.563 1.00 82.31 548 LYS A O 1
ATOM 4309 N N . GLN A 1 549 ? -4.610 -16.844 9.209 1.00 74.81 549 GLN A N 1
ATOM 4310 C CA . GLN A 1 549 ? -3.621 -15.867 8.744 1.00 74.81 549 GLN A CA 1
ATOM 4311 C C . GLN A 1 549 ? -2.195 -16.422 8.831 1.00 74.81 549 GLN A C 1
ATOM 4313 O O . GLN A 1 549 ? -1.449 -16.322 7.862 1.00 74.81 549 GLN A O 1
ATOM 4318 N N . ALA A 1 550 ? -1.838 -17.070 9.943 1.00 74.12 550 ALA A N 1
ATOM 4319 C CA . ALA A 1 550 ? -0.528 -17.698 10.100 1.00 74.12 550 ALA A CA 1
ATOM 4320 C C . ALA A 1 550 ? -0.298 -18.836 9.088 1.00 74.12 550 ALA A C 1
ATOM 4322 O O . ALA A 1 550 ? 0.790 -18.956 8.532 1.00 74.12 550 ALA A O 1
ATOM 4323 N N . GLU A 1 551 ? -1.321 -19.650 8.809 1.00 79.31 551 GLU A N 1
ATOM 4324 C CA . GLU A 1 551 ? -1.262 -20.702 7.785 1.00 79.31 551 GLU A CA 1
ATOM 4325 C C . GLU A 1 551 ? -1.097 -20.123 6.370 1.00 79.31 551 GLU A C 1
ATOM 4327 O O . GLU A 1 551 ? -0.318 -20.657 5.582 1.00 79.31 551 GLU A O 1
ATOM 4332 N N . ALA A 1 552 ? -1.778 -19.017 6.051 1.00 75.31 552 ALA A N 1
ATOM 4333 C CA . ALA A 1 552 ? -1.621 -18.323 4.773 1.00 75.31 552 ALA A CA 1
ATOM 4334 C C . ALA A 1 552 ? -0.213 -17.730 4.613 1.00 75.31 552 ALA A C 1
ATOM 4336 O O . ALA A 1 552 ? 0.433 -17.965 3.599 1.00 75.31 552 ALA A O 1
ATOM 4337 N N . GLN A 1 553 ? 0.303 -17.050 5.641 1.00 67.50 553 GLN A N 1
ATOM 4338 C CA . GLN A 1 553 ? 1.661 -16.498 5.630 1.00 67.50 553 GLN A CA 1
ATOM 4339 C C . GLN A 1 553 ? 2.731 -17.592 5.527 1.00 67.50 553 GLN A C 1
ATOM 4341 O O . GLN A 1 553 ? 3.708 -17.434 4.799 1.00 67.50 553 GLN A O 1
ATOM 4346 N N . ALA A 1 554 ? 2.552 -18.718 6.225 1.00 69.00 554 ALA A N 1
ATOM 4347 C CA . ALA A 1 554 ? 3.458 -19.860 6.126 1.00 69.00 554 ALA A CA 1
ATOM 4348 C C . ALA A 1 554 ? 3.459 -20.465 4.716 1.00 69.00 554 ALA A C 1
ATOM 4350 O O . ALA A 1 554 ? 4.516 -20.835 4.209 1.00 69.00 554 ALA A O 1
ATOM 4351 N N . LYS A 1 555 ? 2.288 -20.526 4.072 1.00 69.00 555 LYS A N 1
ATOM 4352 C CA . LYS A 1 555 ? 2.161 -20.984 2.691 1.00 69.00 555 LYS A CA 1
ATOM 4353 C C . LYS A 1 555 ? 2.832 -20.022 1.709 1.00 69.00 555 LYS A C 1
ATOM 4355 O O . LYS A 1 555 ? 3.609 -20.474 0.881 1.00 69.00 555 LYS A O 1
ATOM 4360 N N . ASP A 1 556 ? 2.623 -18.717 1.863 1.00 63.44 556 ASP A N 1
ATOM 4361 C CA . ASP A 1 556 ? 3.278 -17.703 1.028 1.00 63.44 556 ASP A CA 1
ATOM 4362 C C . ASP A 1 556 ? 4.808 -17.743 1.191 1.00 63.44 556 ASP A C 1
ATOM 4364 O O . ASP A 1 556 ? 5.549 -17.611 0.220 1.00 63.44 556 ASP A O 1
ATOM 4368 N N . LEU A 1 557 ? 5.315 -17.960 2.409 1.00 60.88 557 LEU A N 1
ATOM 4369 C CA . LEU A 1 557 ? 6.748 -18.149 2.663 1.00 60.88 557 LEU A CA 1
ATOM 4370 C C . LEU A 1 557 ? 7.293 -19.421 2.002 1.00 60.88 557 LEU A C 1
ATOM 4372 O O . LEU A 1 557 ? 8.414 -19.404 1.497 1.00 60.88 557 LEU A O 1
ATOM 4376 N N . GLN A 1 558 ? 6.518 -20.507 2.002 1.00 60.28 558 GLN A N 1
ATOM 4377 C CA . GLN A 1 558 ? 6.906 -21.766 1.373 1.00 60.28 558 GLN A CA 1
ATOM 4378 C C . GLN A 1 558 ? 6.918 -21.654 -0.157 1.00 60.28 558 GLN A C 1
ATOM 4380 O O . GLN A 1 558 ? 7.913 -22.022 -0.776 1.00 60.28 558 GLN A O 1
ATOM 4385 N N . ASP A 1 559 ? 5.883 -21.059 -0.751 1.00 57.56 559 ASP A N 1
ATOM 4386 C CA . ASP A 1 559 ? 5.799 -20.822 -2.196 1.00 57.56 559 ASP A CA 1
ATOM 4387 C C . ASP A 1 559 ? 6.944 -19.897 -2.664 1.00 57.56 559 ASP A C 1
ATOM 4389 O O . ASP A 1 559 ? 7.566 -20.132 -3.698 1.00 57.56 559 ASP A O 1
ATOM 4393 N N . ASN A 1 560 ? 7.303 -18.882 -1.868 1.00 55.84 560 ASN A N 1
ATOM 4394 C CA . ASN A 1 560 ? 8.439 -18.005 -2.169 1.00 55.84 560 ASN A CA 1
ATOM 4395 C C . ASN A 1 560 ? 9.805 -18.694 -2.004 1.00 55.84 560 ASN A C 1
ATOM 4397 O O . ASN A 1 560 ? 10.744 -18.336 -2.710 1.00 55.84 560 ASN A O 1
ATOM 4401 N N . ALA A 1 561 ? 9.940 -19.666 -1.096 1.00 51.56 561 ALA A N 1
ATOM 4402 C CA . ALA A 1 561 ? 11.180 -20.420 -0.902 1.00 51.56 561 ALA A CA 1
ATOM 4403 C C . ALA A 1 561 ? 11.405 -21.493 -1.982 1.00 51.56 561 ALA A C 1
ATOM 4405 O O . ALA A 1 561 ? 12.550 -21.806 -2.285 1.00 51.56 561 ALA A O 1
ATOM 4406 N N . GLU A 1 562 ? 10.339 -22.037 -2.577 1.00 45.69 562 GLU A N 1
ATOM 4407 C CA . GLU A 1 562 ? 10.418 -22.993 -3.695 1.00 45.69 562 GLU A CA 1
ATOM 4408 C C . GLU A 1 562 ? 10.768 -22.321 -5.041 1.00 45.69 562 GLU A C 1
ATOM 4410 O O . GLU A 1 562 ? 11.132 -23.002 -6.002 1.00 45.69 562 GLU A O 1
ATOM 4415 N N . HIS A 1 563 ? 10.691 -20.987 -5.110 1.00 43.50 563 HIS A N 1
ATOM 4416 C CA . HIS A 1 563 ? 11.042 -20.176 -6.282 1.00 43.50 563 HIS A CA 1
ATOM 4417 C C . HIS A 1 563 ? 12.446 -19.534 -6.231 1.00 43.50 563 HIS A C 1
ATOM 4419 O O . HIS A 1 563 ? 12.809 -18.819 -7.171 1.00 43.50 563 HIS A O 1
ATOM 4425 N N . VAL A 1 564 ? 13.235 -19.804 -5.182 1.00 39.56 564 VAL A N 1
ATOM 4426 C CA . VAL A 1 564 ? 14.672 -19.467 -5.064 1.00 39.56 564 VAL A CA 1
ATOM 4427 C C . VAL A 1 564 ? 15.506 -20.705 -5.365 1.00 39.56 564 VAL A C 1
ATOM 4429 O O . VAL A 1 564 ? 16.514 -20.565 -6.096 1.00 39.56 564 VAL A O 1
#

Foldseek 3Di:
DDDDDPDDPLVVLLVVLLVDLDLVVLLVCVVVLLVQCPDPDVVSNLSSLNSLLSSCVSPCVSCVCNLVVLLVSLVPDDDLSNNLSSLLSNLVVPVVSSVVVCVVCQVVLQVRDLSNLVSVLVSLLVVCVPCVVCLVVSLVSLLVQLPHPDLVSVLSSLVSNVVSDPDLVSLQSSLVSLLVQLQPDPDLVSNLVSLVVLQVSCVQAPQSCLVCLVSLCNSCPDLDPVSNLSSLVSSLRSDDPVCLVVNLVVLLVVLVVLVVPPDPSSLSVNQSSLVSNLVSCVLPVVCVVVCLLVNLQCLLSYDPVSNLSSLVSLLLNCLVDVVCLVVNLVSNLVSVLSDQDLSNLLSNLVSLLARVQDLVSLVSSVVLVDQQADDPLPVVVVVCVVVVVVPVPDDDDDDDDDDDDDDDDFDQDPVRDTDDPPPDDDPDPPPPCPSRHSLNVCLQQPPLVSVLSNLLSLLSSLLSCVVVVPDPVVSVVSLVVSLRSLVSSQVSLCDPRHNHHHDPVSNVSSVVSNCLSPDPPCSVVVSCVSHPVVSVVVSVVSVVVVVVSVVVVVVVVVVSVVSD

pLDDT: mean 81.29, std 17.75, range [22.62, 95.81]

Sequence (564 aa):
MIYSIPMSTSEVIHCALCKLKEPELLETLIPNVRQCLVHRHAYVRKNAIFALYSIYRVSNHLIPDAPELLYSFLLEEFDSVCKRNAFVCLSDLNRDATLSYIQDNVYQIENLDSLLQLAFVEFIRKDAQTAVTLRQQYVLLISEIIESSSNVVVYEAAITLTALSASTESMLLAGNKFVELATKEADNNVKIISLERLGELNRKSPGVLQDLCLDILGVLSTHDIDVRRKALDVTLQLITSRNVEDVVKLLKKELQRVSNASEDSAAEYRQLLVNAIHKLAIDFSEVATNVIDLLLDSIGDLTNAAAYDVITFVKEVVEKFPDLRESIIHKLIKSLPEVKSGKVFRGAFWVLGEYSLSEQCIKDA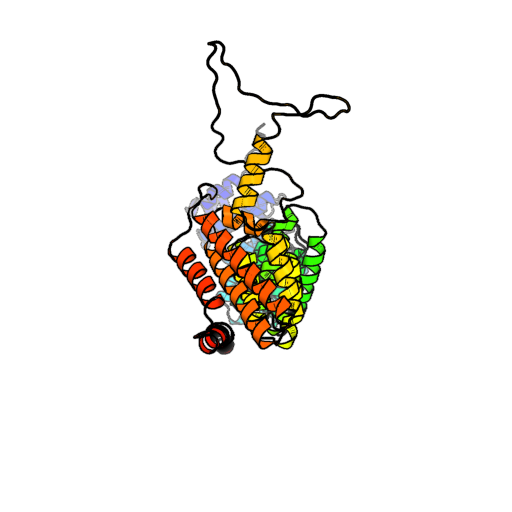WKFVRSSIGEVPMLASEKRHLDGNAVEVDNSDTDNAESSKSKRGPVVLPDGTYATESALLPSNDSNEDANALRVRKLILSGDFYLASVLSSTLVKFVLRLGRLKTAERNLNALKAEALLIMVSILRIGESGFVARRIDEDSADRILSCIRFLTDDNDRESIEKGFLEDTKEAYKSQVETESKKQAEAQAKDLQDNAEHV

Solvent-accessible surface area (backbone atoms only — not comparable to full-atom values): 31824 Å² total; per-residue (Å²): 131,89,78,87,68,80,82,52,73,57,61,57,47,39,66,46,49,78,71,58,81,56,66,76,68,52,59,76,44,49,67,58,39,58,55,30,55,76,38,94,48,64,78,44,21,45,40,21,49,55,42,52,49,46,50,31,75,72,38,52,82,79,45,72,60,48,53,61,53,34,52,56,45,48,72,73,56,80,55,60,69,41,38,30,50,28,48,55,49,28,50,75,73,33,57,68,64,41,51,50,53,49,62,77,40,57,94,48,52,77,77,47,53,64,63,41,51,42,49,50,50,53,49,49,61,58,46,48,76,76,40,66,89,50,39,67,61,50,46,55,54,35,63,54,49,39,70,37,93,43,68,69,38,23,53,55,25,30,55,44,37,54,74,72,40,89,48,68,68,49,46,43,53,31,45,52,51,31,41,48,43,32,55,70,54,86,53,64,65,58,22,44,52,26,42,50,51,48,44,53,47,38,73,76,44,71,79,68,60,43,84,48,42,66,61,44,56,56,36,57,78,53,89,52,64,68,50,38,50,51,39,51,61,36,40,69,73,44,61,46,94,88,47,43,67,62,53,49,53,49,51,52,54,51,45,60,57,42,74,75,47,94,46,76,75,36,52,61,50,47,47,52,50,52,52,51,53,49,51,49,30,67,79,35,65,86,48,31,80,81,41,48,68,59,54,47,71,43,38,56,79,42,54,74,64,59,31,34,52,51,41,52,48,48,52,51,47,46,65,77,37,68,88,50,28,66,60,52,51,56,49,48,60,70,36,52,71,50,57,84,45,62,72,38,48,39,47,47,41,48,46,49,37,76,59,47,82,47,73,66,51,41,52,54,50,48,49,51,53,46,49,21,51,50,70,77,50,43,54,60,48,52,50,47,56,54,46,54,73,64,54,82,76,78,89,79,88,85,87,89,82,90,80,93,75,88,82,84,74,77,63,65,48,100,84,73,53,81,53,80,83,83,76,82,74,87,83,82,87,57,91,79,65,64,62,49,33,49,58,38,52,43,42,37,64,40,40,41,64,41,52,30,46,50,38,52,24,47,50,34,47,51,53,48,41,58,77,69,65,53,60,64,71,59,50,52,50,53,47,52,48,48,48,47,52,52,54,24,50,53,56,34,25,74,36,90,82,28,77,37,68,60,51,68,70,37,51,52,50,38,51,48,46,48,46,64,71,72,47,72,91,54,46,68,64,51,46,42,47,65,68,44,52,57,51,53,56,49,52,55,49,51,54,52,50,53,50,52,51,52,53,50,52,53,47,54,52,49,60,56,58,77,75,109

Mean predicted aligned error: 13.0 Å

InterPro domains:
  IPR002553 Clathrin/coatomer adaptor, adaptin-like, N-terminal [PF01602] (15-386)
  IPR011989 Armadillo-like helical [G3DSA:1.25.10.10] (11-560)
  IPR016024 Armadillo-type fold [SSF48371] (15-466)
  IPR016460 Coatomer beta subunit (COPB1) [PTHR10635] (17-561)